Protein AF-A0AA39GU14-F1 (afdb_monomer)

Solvent-accessible surface area (backbone atoms only — not comparable to full-atom values): 35578 Å² total; per-residue (Å²): 138,81,86,80,88,80,90,71,90,69,95,82,84,72,91,85,65,54,50,38,66,61,47,59,93,82,73,78,74,94,67,57,73,68,60,54,54,50,45,48,49,56,18,28,50,47,28,39,55,18,28,58,40,36,53,48,22,51,56,9,48,25,29,24,42,28,7,37,35,54,71,92,38,25,69,60,47,37,51,48,41,53,45,24,52,55,45,20,42,50,40,24,41,45,40,21,51,6,25,23,67,16,64,78,51,82,44,41,64,46,24,33,44,59,50,56,64,72,76,62,80,91,41,68,64,61,27,51,39,45,53,24,51,48,51,34,52,42,47,47,43,24,49,21,35,41,46,27,50,41,23,40,58,94,74,65,59,69,73,65,46,58,56,46,29,46,52,37,25,51,64,26,17,32,52,34,6,16,45,34,21,90,51,6,47,40,30,71,74,46,56,72,44,42,46,30,14,53,42,24,32,26,44,15,13,51,53,13,49,53,47,24,66,72,69,46,55,60,89,64,59,74,63,101,77,39,75,90,64,54,55,32,62,66,38,24,52,53,8,47,52,37,35,56,58,15,45,41,27,46,37,20,32,43,52,63,26,44,56,98,67,28,39,60,31,21,56,35,8,39,49,14,46,52,31,5,28,52,24,0,32,53,36,15,47,53,51,25,35,71,77,69,74,40,85,50,67,62,48,36,50,45,7,22,50,1,1,43,32,12,40,25,17,35,20,61,70,43,48,53,71,56,19,21,52,46,2,22,52,16,5,49,47,16,62,56,43,51,65,55,31,60,75,68,60,55,52,58,61,67,43,38,50,30,21,20,34,44,1,11,53,49,8,54,51,43,32,79,74,65,65,64,76,47,97,88,32,54,44,45,70,49,42,79,76,64,54,97,73,62,91,55,75,51,76,67,45,59,70,68,33,60,52,39,73,80,66,72,40,82,64,102,78,69,75,82,73,75,86,80,70,80,78,46,72,66,57,55,50,50,52,53,49,49,53,53,50,50,54,50,53,54,49,55,49,51,53,51,53,52,52,53,54,54,57,60,64,61,71,77,74,78,85,86,83,88,85,85,86,81,88,82,90,84,89,86,90,85,89,88,89,82,90,83,85,86,85,84,90,85,80,89,87,84,88,80,87,78,79,83,80,72,84,81,71,84,80,74,94,80,83,71,64,62,73,56,48,66,67,43,54,62,58,71,68,53,74,64,80,86,70,83,77,38,52,48,27,9,35,26,41,34,36,30,36,22,36,84,91,36,57,31,55,69,35,42,37,36,36,26,33,52,56,95,78,87,63,75,66,45,79,41,32,73,50,56,19,38,90,73,5,36,43,76,45,60,27,52,51,70,35,78,65,82,76,42,41,29,40,37,42,41,42,56,58,97,55,90,58,81,86,42,30,41,32,38,68,48,76,54,63,67,90,34,55,22,77,33,78,59,47,83,40,68,43,73,72,46,80,44,58,52,68,61,88,65,81,81,58,45,75,47,72,82,126

pLDDT: mean 75.9, std 23.94, range [22.81, 98.56]

InterPro domains:
  IPR001534 Transthyretin-like [PF01060] (542-621)
  IPR024041 Ammonium transporter AmtB-like domain [PF00909] (45-376)
  IPR029020 Ammonium/urea transporter [G3DSA:1.10.3430.10] (28-417)
  IPR038479 Transthyretin-like superfamily [G3DSA:2.60.40.3330] (535-648)

Foldseek 3Di:
DDDDDDPDPDPPDDAPDFLFQQPQVPLDDDDDPVVVLVQLVQLLVLLQVLLVLLLLLLLLLLLQLLQLDAVVQSVVLNVLSVLLCVLLLVLCQQPLVQQQRADPPQAAFTGHDCGNPDDDPPDPSRNSLSVSVSSNVSSLLSLLLSLLSQLCGPQDDPVVSSVVSSVSSVLLSRVSNQRRGPRHVVVVLLQFALQPLPSRQQSSLVSSLVNLVVSAADPQCDDPPNDRDGNHLPSSVVSLVSNLSSLLSRQLSSLSGPPPPSVVLSVQLNLLLVLLLVLQQVLLQVVCCVPPVDNDSLSNSQSSLLSNSLQRRVSSADHSVSSSVSSNVSSLLLVLCVVVCLLVSRDRSNSSNSRRNSSSVNSSVCCVVPPDDDVSGPSVVNNQVRDPVPPDDDPVCVLVDVCCVVPVDDDPPPPPPPPPPDPDPVNVCVVVVVVVVVVVVVVVVVVVVVVVVVVVVVVVDDDDDDDDYDDDDDDDDDDDDDDDDDDDDDDDDDDDDDDDDDDPDDDDPDPDPPVVCVVCVVVVVSPDDDPLPFFKKKFKEKEAEAFPNQGDWFKKKWKWFDPPPRDDTHTFFIDTAHNRRIDMTMGIDGHNDQTWIKMKTWAQRVHPDPPKTKIDMDIDDSVQMGTDGDTPHYHYPYYHYPNDDDPPIDIDNPD

Mean predicted aligned error: 19.53 Å

Organism: NCBI:txid289476

Nearest PDB structures (foldseek):
  6eu6-assembly1_A  TM=8.545E-01  e=5.782E-20  Candidatus Kuenenia stuttgartensis
  8qj4-assembly1_A  TM=8.459E-01  e=1.144E-18  Shewanella denitrificans OS217
  5ah3-assembly1_A  TM=9.123E-01  e=7.118E-15  Candida albicans
  5aex-assembly2_D  TM=8.693E-01  e=1.205E-14  Saccharomyces cerevisiae
  5aex-assembly3_I  TM=8.006E-01  e=4.795E-15  Saccharomyces cerevisiae

Sequence (655 aa):
MSMPSATGDSPHMRDMRPPVGLHLDKLDPVYSDEDGAKYFQDDGVWIMTSSFTIFTMTSGFGLLESGRVASKDEVNIMIKNVIDMIFGGLSYWCFGFGFTFGDVWPNPIIGVGKFFFNPDERDTNREGWSYASFLFQMSFATTTSTIVSASMAERIRLRPYIVITFLMTIAHSVPAHWVWSKHGLLNRLGVIDAAGCSVVHLVGGVAGLTATIYLRPRAGRFGERGQQQMSNPTNAVLGTFMLWWGWLAFNTGSTYGVTYGRWRHASRSAVGTIMSSVGGGITALFFSIITTKKCQVDYMIDGLLASLVSTTAICLTVTPWQSIVIGAIGSGLALSVYGLLEKLEIDDPVGVVPVHVIGSTWGMLCVGIFAREDPYIDQYKKILNRLPWGLRLSKYEEQLGADLIEHGLAGHNIARYKIEKKLTTKSVRGVVTAIARWKRTVKKSRERNAMMAANGAAAQNGTIPNGEAVGGIGSDKSNISSTTSLPRCNGVSSSASTIELKELGEVPDGMHLSAVVFALLPLLALGLPSLKIGKLQSAAVKGVLMCNNKPAVNVKVKLYDDDRGIDLDDLMDEGLTDNEGRFQLQGHETEITTIDPKLNVYHDCNDEKTPCLKKFSIILPDSYVSLGEKPEKVFDAGTLNLDGRFSGESRDCLN

Secondary structure (DSSP, 8-state):
----------S-S-SS--SS----TT------HHHHHHHHHHHHHHHHHHHHHHHHHHHHHHHHHHHHS-GGGHHHHHHHHHHIIIIIHHHIIIIIHHHHH-BSS--SS--BS--S----TT-HHHHHHHHHHHHHHHHHHHHHHHHHHHHTTTTS-HHHHHHHHHHHHHHHHHHHHHHHSTT-HHHHHT---SS-IIIIIIHHHHHHHHHHHHH-PPTTSSSTT-----S-HHHHHHHHHHHHHHHHHHHHHTT--STTTHHHHHHHHHHHHHHHHHHHHHHHHHHHHHHHSS--HHHHHHHHHHHHHHHHTTTTT--HHHHHHHHHHHHHHHHHTHHHHHHTT---SS-HIIIIIIHHHHHHHHHHHH----TT-TTHHHHTTT-TT-SS--HHHHHH-HHHHHS----TT-----------HHHHHHHHHHHHHHHHHHHHHHHHHHHHHHHHHHTT------------------------------------------------S--SSHHHHHHHHHHHHSSS-----SEEEEEEEEEEEEETTEE-TT-EEEEEE--SSSS--EEEEEEE--TTSEEEEEEEEEESS---EEEEEEE-TT---TTPEEEEEEEPPGGG-EESSS-SS-EEEEEEETTS--TT-EEES--

Structure (mmCIF, N/CA/C/O backbone):
data_AF-A0AA39GU14-F1
#
_entry.id   AF-A0AA39GU14-F1
#
loop_
_atom_site.group_PDB
_atom_site.id
_atom_site.type_symbol
_atom_site.label_atom_id
_atom_site.label_alt_id
_atom_site.label_comp_id
_atom_site.label_asym_id
_atom_site.label_entity_id
_atom_site.label_seq_id
_atom_site.pdbx_PDB_ins_code
_atom_site.Cartn_x
_atom_site.Cartn_y
_atom_site.Cartn_z
_atom_site.occupancy
_atom_site.B_iso_or_equiv
_atom_site.auth_seq_id
_atom_site.auth_comp_id
_atom_site.auth_asym_id
_atom_site.auth_atom_id
_atom_site.pdbx_PDB_model_num
ATOM 1 N N . MET A 1 1 ? 39.073 1.485 -55.994 1.00 32.03 1 MET A N 1
ATOM 2 C CA . MET A 1 1 ? 38.374 0.192 -55.832 1.00 32.03 1 MET A CA 1
ATOM 3 C C . MET A 1 1 ? 38.282 -0.077 -54.335 1.00 32.03 1 MET A C 1
ATOM 5 O O . MET A 1 1 ? 39.313 -0.317 -53.734 1.00 32.03 1 MET A O 1
ATOM 9 N N . SER A 1 2 ? 37.221 0.341 -53.639 1.00 23.89 2 SER A N 1
ATOM 10 C CA . SER A 1 2 ? 35.840 -0.196 -53.616 1.00 23.89 2 SER A CA 1
ATOM 11 C C . SER A 1 2 ? 35.668 -1.338 -52.595 1.00 23.89 2 SER A C 1
ATOM 13 O O . SER A 1 2 ? 35.992 -2.473 -52.922 1.00 23.89 2 SER A O 1
ATOM 15 N N . MET A 1 3 ? 35.211 -0.950 -51.387 1.00 26.61 3 MET A N 1
ATOM 16 C CA . MET A 1 3 ? 34.194 -1.523 -50.458 1.00 26.61 3 MET A CA 1
ATOM 17 C C . MET A 1 3 ? 33.719 -2.991 -50.615 1.00 26.61 3 MET A C 1
ATOM 19 O O . MET A 1 3 ? 33.752 -3.492 -51.735 1.00 26.61 3 MET A O 1
ATOM 23 N N . PRO A 1 4 ? 33.154 -3.658 -49.566 1.00 32.25 4 PRO A N 1
ATOM 24 C CA . PRO A 1 4 ? 32.225 -3.083 -48.556 1.00 32.25 4 PRO A CA 1
ATOM 25 C C . PRO A 1 4 ? 32.444 -3.526 -47.089 1.00 32.25 4 PRO A C 1
ATOM 27 O O . PRO A 1 4 ? 32.977 -4.591 -46.808 1.00 32.25 4 PRO A O 1
ATOM 30 N N . SER A 1 5 ? 32.220 -2.652 -46.100 1.00 33.06 5 SER A N 1
ATOM 31 C CA . SER A 1 5 ? 30.967 -2.437 -45.337 1.00 33.06 5 SER A CA 1
ATOM 32 C C . SER A 1 5 ? 30.204 -3.711 -44.936 1.00 33.06 5 SER A C 1
ATOM 34 O O . SER A 1 5 ? 29.436 -4.258 -45.725 1.00 33.06 5 SER A O 1
ATOM 36 N N . ALA A 1 6 ? 30.331 -4.111 -43.670 1.00 25.09 6 ALA A N 1
ATOM 37 C CA . ALA A 1 6 ? 29.411 -5.032 -43.013 1.00 25.09 6 ALA A CA 1
ATOM 38 C C . ALA A 1 6 ? 28.760 -4.304 -41.834 1.00 25.09 6 ALA A C 1
ATOM 40 O O . ALA A 1 6 ? 29.218 -4.351 -40.697 1.00 25.09 6 ALA A O 1
ATOM 41 N N . THR A 1 7 ? 27.690 -3.587 -42.160 1.00 28.45 7 THR A N 1
ATOM 42 C CA . THR A 1 7 ? 26.586 -3.279 -41.255 1.00 28.45 7 THR A CA 1
ATOM 43 C C . THR A 1 7 ? 26.045 -4.599 -40.711 1.00 28.45 7 THR A C 1
ATOM 45 O O . THR A 1 7 ? 25.425 -5.370 -41.446 1.00 28.45 7 THR A O 1
ATOM 48 N N . GLY A 1 8 ? 26.329 -4.883 -39.447 1.00 23.31 8 GLY A N 1
ATOM 49 C CA . GLY A 1 8 ? 25.776 -6.010 -38.712 1.00 23.31 8 GLY A CA 1
ATOM 50 C C . GLY A 1 8 ? 25.077 -5.484 -37.473 1.00 23.31 8 GLY A C 1
ATOM 51 O O . GLY A 1 8 ? 25.631 -5.566 -36.382 1.00 23.31 8 GLY A O 1
ATOM 52 N N . ASP A 1 9 ? 23.884 -4.919 -37.654 1.00 28.78 9 ASP A N 1
ATOM 53 C CA . ASP A 1 9 ? 22.944 -4.672 -36.562 1.00 28.78 9 ASP A CA 1
ATOM 54 C C . ASP A 1 9 ? 22.691 -5.995 -35.829 1.00 28.78 9 ASP A C 1
ATOM 56 O O . ASP A 1 9 ? 21.993 -6.883 -36.326 1.00 28.78 9 ASP A O 1
ATOM 60 N N . SER A 1 10 ? 23.296 -6.154 -34.651 1.00 22.91 10 SER A N 1
ATOM 61 C CA . SER A 1 10 ? 23.008 -7.277 -33.760 1.00 22.91 10 SER A CA 1
ATOM 62 C C . SER A 1 10 ? 21.780 -6.941 -32.894 1.00 22.91 10 SER A C 1
ATOM 64 O O . SER A 1 10 ? 21.714 -5.855 -32.313 1.00 22.91 10 SER A O 1
ATOM 66 N N . PRO A 1 11 ? 20.786 -7.837 -32.761 1.00 25.69 11 PRO A N 1
ATOM 67 C CA . PRO A 1 11 ? 19.506 -7.534 -32.115 1.00 25.69 11 PRO A CA 1
ATOM 68 C C . PRO A 1 11 ? 19.536 -7.614 -30.570 1.00 25.69 11 PRO A C 1
ATOM 70 O O . PRO A 1 11 ? 18.514 -7.899 -29.952 1.00 25.69 11 PRO A O 1
ATOM 73 N N . HIS A 1 12 ? 20.671 -7.343 -29.914 1.00 29.45 12 HIS A N 1
ATOM 74 C CA . HIS A 1 12 ? 20.874 -7.585 -28.470 1.00 29.45 12 HIS A CA 1
ATOM 75 C C . HIS A 1 12 ? 20.924 -6.315 -27.587 1.00 29.45 12 HIS A C 1
ATOM 77 O O . HIS A 1 12 ? 21.513 -6.317 -26.506 1.00 29.45 12 HIS A O 1
ATOM 83 N N . MET A 1 13 ? 20.312 -5.209 -28.024 1.00 28.00 13 MET A N 1
ATOM 84 C CA . MET A 1 13 ? 20.384 -3.895 -27.350 1.00 28.00 13 MET A CA 1
ATOM 85 C C . MET A 1 13 ? 19.152 -3.492 -26.499 1.00 28.00 13 MET A C 1
ATOM 87 O O . MET A 1 13 ? 19.023 -2.319 -26.170 1.00 28.00 13 MET A O 1
ATOM 91 N N . ARG A 1 14 ? 18.199 -4.379 -26.148 1.00 33.75 14 ARG A N 1
ATOM 92 C CA . ARG A 1 14 ? 16.841 -3.917 -25.740 1.00 33.75 14 ARG A CA 1
ATOM 93 C C . ARG A 1 14 ? 16.183 -4.494 -24.473 1.00 33.75 14 ARG A C 1
ATOM 95 O O . ARG A 1 14 ? 14.999 -4.205 -24.280 1.00 33.75 14 ARG A O 1
ATOM 102 N N . ASP A 1 15 ? 16.872 -5.245 -23.612 1.00 34.47 15 ASP A N 1
ATOM 103 C CA . ASP A 1 15 ? 16.170 -6.117 -22.641 1.00 34.47 15 ASP A CA 1
ATOM 104 C C . ASP A 1 15 ? 16.271 -5.776 -21.138 1.00 34.47 15 ASP A C 1
ATOM 106 O O . ASP A 1 15 ? 15.958 -6.615 -20.303 1.00 34.47 15 ASP A O 1
ATOM 110 N N . MET A 1 16 ? 16.550 -4.522 -20.763 1.00 36.53 16 MET A N 1
ATOM 111 C CA . MET A 1 16 ? 16.185 -3.997 -19.427 1.00 36.53 16 MET A CA 1
ATOM 112 C C . MET A 1 16 ? 15.585 -2.592 -19.533 1.00 36.53 16 MET A C 1
ATOM 114 O O . MET A 1 16 ? 16.129 -1.610 -19.034 1.00 36.53 16 MET A O 1
ATOM 118 N N . ARG A 1 17 ? 14.467 -2.506 -20.263 1.00 40.31 17 ARG A N 1
ATOM 119 C CA . ARG A 1 17 ? 13.625 -1.305 -20.342 1.00 40.31 17 ARG A CA 1
ATOM 120 C C . ARG A 1 17 ? 12.732 -1.187 -19.094 1.00 40.31 17 ARG A C 1
ATOM 122 O O . ARG A 1 17 ? 12.507 -2.209 -18.449 1.00 40.31 17 ARG A O 1
ATOM 129 N N . PRO A 1 18 ? 12.257 0.028 -18.750 1.00 35.94 18 PRO A N 1
ATOM 130 C CA . PRO A 1 18 ? 11.400 0.291 -17.593 1.00 35.94 18 PRO A CA 1
ATOM 131 C C . PRO A 1 18 ? 10.324 -0.787 -17.343 1.00 35.94 18 PRO A C 1
ATOM 133 O O . PRO A 1 18 ? 9.743 -1.283 -18.308 1.00 35.94 18 PRO A O 1
ATOM 136 N N . PRO A 1 19 ? 9.964 -1.077 -16.077 1.00 34.53 19 PRO A N 1
ATOM 137 C CA . PRO A 1 19 ? 8.808 -1.892 -15.696 1.00 34.53 19 PRO A CA 1
ATOM 138 C C . PRO A 1 19 ? 7.476 -1.265 -16.130 1.00 34.53 19 PRO A C 1
ATOM 140 O O . PRO A 1 19 ? 6.427 -1.896 -16.066 1.00 34.53 19 PRO A O 1
ATOM 143 N N . VAL A 1 20 ? 7.504 -0.046 -16.656 1.00 36.66 20 VAL A N 1
ATOM 144 C CA . VAL A 1 20 ? 6.405 0.544 -17.404 1.00 36.66 20 VAL A CA 1
ATOM 145 C C . VAL A 1 20 ? 6.716 0.333 -18.881 1.00 36.66 20 VAL A C 1
ATOM 147 O O . VAL A 1 20 ? 7.744 0.796 -19.369 1.00 36.66 20 VAL A O 1
ATOM 150 N N . GLY A 1 21 ? 5.828 -0.342 -19.611 1.00 38.44 21 GLY A N 1
ATOM 151 C CA . GLY A 1 21 ? 5.840 -0.517 -21.070 1.00 38.44 21 GLY A CA 1
ATOM 152 C C . GLY A 1 21 ? 5.793 0.778 -21.904 1.00 38.44 21 GLY A C 1
ATOM 153 O O . GLY A 1 21 ? 5.238 0.771 -23.004 1.00 38.44 21 GLY A O 1
ATOM 154 N N . LEU A 1 22 ? 6.397 1.867 -21.419 1.00 33.84 22 LEU A N 1
ATOM 155 C CA . LEU A 1 22 ? 6.982 2.983 -22.156 1.00 33.84 22 LEU A CA 1
ATOM 156 C C . LEU A 1 22 ? 7.926 2.434 -23.242 1.00 33.84 22 LEU A C 1
ATOM 158 O O . LEU A 1 22 ? 9.150 2.449 -23.129 1.00 33.84 22 LEU A O 1
ATOM 162 N N . HIS A 1 23 ? 7.362 1.909 -24.327 1.00 35.53 23 HIS A N 1
ATOM 163 C CA . HIS A 1 23 ? 8.086 1.899 -25.586 1.00 35.53 23 HIS A CA 1
ATOM 164 C C . HIS A 1 23 ? 8.279 3.376 -25.967 1.00 35.53 23 HIS A C 1
ATOM 166 O O . HIS A 1 23 ? 7.346 4.175 -26.001 1.00 35.53 23 HIS A O 1
ATOM 172 N N . LEU A 1 24 ? 9.535 3.773 -26.097 1.00 37.53 24 LEU A N 1
ATOM 173 C CA . LEU A 1 24 ? 9.940 5.076 -26.607 1.00 37.53 24 LEU A CA 1
ATOM 174 C C . LEU A 1 24 ? 10.679 4.833 -27.916 1.00 37.53 24 LEU A C 1
ATOM 176 O O . LEU A 1 24 ? 11.744 5.387 -28.144 1.00 37.53 24 LEU A O 1
ATOM 180 N N . ASP A 1 25 ? 10.116 3.993 -28.792 1.00 35.81 25 ASP A N 1
ATOM 181 C CA . ASP A 1 25 ? 10.756 3.588 -30.053 1.00 35.81 25 ASP A CA 1
ATOM 182 C C . ASP A 1 25 ? 10.862 4.765 -31.061 1.00 35.81 25 ASP A C 1
ATOM 184 O O . ASP A 1 25 ? 11.182 4.567 -32.231 1.00 35.81 25 ASP A O 1
ATOM 188 N N . LYS A 1 26 ? 10.547 6.001 -30.638 1.00 30.64 26 LYS A N 1
ATOM 189 C CA . LYS A 1 26 ? 10.526 7.220 -31.462 1.00 30.64 26 LYS A CA 1
ATOM 190 C C . LYS A 1 26 ? 11.405 8.365 -30.956 1.00 30.64 26 LYS A C 1
ATOM 192 O O . LYS A 1 26 ? 11.358 9.443 -31.542 1.00 30.64 26 LYS A O 1
ATOM 197 N N . LEU A 1 27 ? 12.195 8.156 -29.908 1.00 36.25 27 LEU A N 1
ATOM 198 C CA . LEU A 1 27 ? 13.169 9.140 -29.429 1.00 36.25 27 LEU A CA 1
ATOM 199 C C . LEU A 1 27 ? 14.578 8.551 -29.479 1.00 36.25 27 LEU A C 1
ATOM 201 O O . LEU A 1 27 ? 15.307 8.641 -28.500 1.00 36.25 27 LEU A O 1
ATOM 205 N N . ASP A 1 28 ? 14.953 7.998 -30.634 1.00 30.94 28 ASP A N 1
ATOM 206 C CA . ASP A 1 28 ? 16.351 7.730 -30.976 1.00 30.94 28 ASP A CA 1
ATOM 207 C C . ASP A 1 28 ? 16.884 8.902 -31.823 1.00 30.94 28 ASP A C 1
ATOM 209 O O . ASP A 1 28 ? 16.894 8.834 -33.057 1.00 30.94 28 ASP A O 1
ATOM 213 N N . PRO A 1 29 ? 17.287 10.033 -31.223 1.00 35.47 29 PRO A N 1
ATOM 214 C CA . PRO A 1 29 ? 18.252 10.890 -31.875 1.00 35.47 29 PRO A CA 1
ATOM 215 C C . PRO A 1 29 ? 19.590 10.146 -31.910 1.00 35.47 29 PRO A C 1
ATOM 217 O O . PRO A 1 29 ? 20.081 9.645 -30.901 1.00 35.47 29 PRO A O 1
ATOM 220 N N . VAL A 1 30 ? 20.155 10.055 -33.110 1.00 36.72 30 VAL A N 1
ATOM 221 C CA . VAL A 1 30 ? 21.522 9.594 -33.350 1.00 36.72 30 VAL A CA 1
ATOM 222 C C . VAL A 1 30 ? 22.456 10.522 -32.571 1.00 36.72 30 VAL A C 1
ATOM 224 O O . VAL A 1 30 ? 22.692 11.648 -33.007 1.00 36.72 30 VAL A O 1
ATOM 227 N N . TYR A 1 31 ? 22.945 10.082 -31.415 1.00 39.69 31 TYR A N 1
ATOM 228 C CA . TYR A 1 31 ? 23.936 10.812 -30.628 1.00 39.69 31 TYR A CA 1
ATOM 229 C C . TYR A 1 31 ? 25.201 9.978 -30.446 1.00 39.69 31 TYR A C 1
ATOM 231 O O . TYR A 1 31 ? 25.160 8.749 -30.424 1.00 39.69 31 TYR A O 1
ATOM 239 N N . SER A 1 32 ? 26.322 10.690 -30.371 1.00 43.47 32 SER A N 1
ATOM 240 C CA . SER A 1 32 ? 27.678 10.196 -30.140 1.00 43.47 32 SER A CA 1
ATOM 241 C C . SER A 1 32 ? 27.764 9.273 -28.923 1.00 43.47 32 SER A C 1
ATOM 243 O O . SER A 1 32 ? 27.073 9.494 -27.929 1.00 43.47 32 SER A O 1
ATOM 245 N N . ASP A 1 33 ? 28.669 8.290 -28.966 1.00 55.75 33 ASP A N 1
ATOM 246 C CA . ASP A 1 33 ? 28.885 7.314 -27.883 1.00 55.75 33 ASP A CA 1
ATOM 247 C C . ASP A 1 33 ? 29.106 7.967 -26.495 1.00 55.75 33 ASP A C 1
ATOM 249 O O . ASP A 1 33 ? 28.708 7.401 -25.475 1.00 55.75 33 ASP A O 1
ATOM 253 N N . GLU A 1 34 ? 29.668 9.183 -26.439 1.00 55.50 34 GLU A N 1
ATOM 254 C CA . GLU A 1 34 ? 29.861 9.948 -25.193 1.00 55.50 34 GLU A CA 1
ATOM 255 C C . GLU A 1 34 ? 28.549 10.458 -24.566 1.00 55.50 34 GLU A C 1
ATOM 257 O O . GLU A 1 34 ? 28.371 10.367 -23.348 1.00 55.50 34 GLU A O 1
ATOM 262 N N . ASP A 1 35 ? 27.598 10.945 -25.372 1.00 61.28 35 ASP A N 1
ATOM 263 C CA . ASP A 1 35 ? 26.293 11.409 -24.875 1.00 61.28 35 ASP A CA 1
ATOM 264 C C . ASP A 1 35 ? 25.452 10.228 -24.374 1.00 61.28 35 ASP A C 1
ATOM 266 O O . ASP A 1 35 ? 24.780 10.321 -23.344 1.00 61.28 35 ASP A O 1
ATOM 270 N N . GLY A 1 36 ? 25.548 9.084 -25.061 1.00 64.69 36 GLY A N 1
ATOM 271 C CA . GLY A 1 36 ? 24.911 7.836 -24.645 1.00 64.69 36 GLY A CA 1
ATOM 272 C C . GLY A 1 36 ? 25.399 7.361 -23.274 1.00 64.69 36 GLY A C 1
ATOM 273 O O . GLY A 1 36 ? 24.580 7.046 -22.409 1.00 64.69 36 GLY A O 1
ATOM 274 N N . ALA A 1 37 ? 26.716 7.363 -23.045 1.00 65.50 37 ALA A N 1
ATOM 275 C CA . ALA A 1 37 ? 27.303 6.977 -21.760 1.00 65.50 37 ALA A CA 1
ATOM 276 C C . ALA A 1 37 ? 26.844 7.891 -20.613 1.00 65.50 37 ALA A C 1
ATOM 278 O O . ALA A 1 37 ? 26.462 7.408 -19.545 1.00 65.50 37 ALA A O 1
ATOM 279 N N . LYS A 1 38 ? 26.806 9.207 -20.850 1.00 74.75 38 LYS A N 1
ATOM 280 C CA . LYS A 1 38 ? 26.311 10.179 -19.871 1.00 74.75 38 LYS A CA 1
ATOM 281 C C . LYS A 1 38 ? 24.849 9.925 -19.494 1.00 74.75 38 LYS A C 1
ATOM 283 O O . LYS A 1 38 ? 24.506 9.985 -18.317 1.00 74.75 38 LYS A O 1
ATOM 288 N N . TYR A 1 39 ? 23.994 9.577 -20.456 1.00 76.50 39 TYR A N 1
ATOM 289 C CA . TYR A 1 39 ? 22.588 9.290 -20.169 1.00 76.50 39 TYR A CA 1
ATOM 290 C C . TYR A 1 39 ? 22.388 8.060 -19.274 1.00 76.50 39 TYR A C 1
ATOM 292 O O . TYR A 1 39 ? 21.587 8.116 -18.341 1.00 76.50 39 TYR A O 1
ATOM 300 N N . PHE A 1 40 ? 23.147 6.981 -19.493 1.00 74.81 40 PHE A N 1
ATOM 301 C CA . PHE A 1 40 ? 23.121 5.817 -18.597 1.00 74.81 40 PHE A CA 1
ATOM 302 C C . PHE A 1 40 ? 23.518 6.182 -17.163 1.00 74.81 40 PHE A C 1
ATOM 304 O O . PHE A 1 40 ? 22.910 5.689 -16.213 1.00 74.81 40 PHE A O 1
ATOM 311 N N . GLN A 1 41 ? 24.512 7.057 -17.004 1.00 85.38 41 GLN A N 1
ATOM 312 C CA . GLN A 1 41 ? 24.971 7.513 -15.693 1.00 85.38 41 GLN A CA 1
ATOM 313 C C . GLN A 1 41 ? 23.931 8.401 -15.004 1.00 85.38 41 GLN A C 1
ATOM 315 O O . GLN A 1 41 ? 23.620 8.158 -13.842 1.00 85.38 41 GLN A O 1
ATOM 320 N N . ASP A 1 42 ? 23.341 9.368 -15.713 1.00 87.69 42 ASP A N 1
ATOM 321 C CA . ASP A 1 42 ? 22.301 10.254 -15.169 1.00 87.69 42 ASP A CA 1
ATOM 322 C C . ASP A 1 42 ? 21.070 9.456 -14.697 1.00 87.69 42 ASP A C 1
ATOM 324 O O . ASP A 1 42 ? 20.545 9.677 -13.600 1.00 87.69 42 ASP A O 1
ATOM 328 N N . ASP A 1 43 ? 20.628 8.477 -15.494 1.00 85.56 43 ASP A N 1
ATOM 329 C CA . ASP A 1 43 ? 19.529 7.588 -15.112 1.00 85.56 43 ASP A CA 1
ATOM 330 C C . ASP A 1 43 ? 19.917 6.643 -13.971 1.00 85.56 43 ASP A C 1
ATOM 332 O O . ASP A 1 43 ? 19.115 6.402 -13.068 1.00 85.56 43 ASP A O 1
ATOM 336 N N . GLY A 1 44 ? 21.149 6.128 -13.983 1.00 88.31 44 GLY A N 1
ATOM 337 C CA . GLY A 1 44 ? 21.689 5.297 -12.912 1.00 88.31 44 GLY A CA 1
ATOM 338 C C . GLY A 1 44 ? 21.722 6.038 -11.576 1.00 88.31 44 GLY A C 1
ATOM 339 O O . GLY A 1 44 ? 21.250 5.506 -10.573 1.00 88.31 44 GLY A O 1
ATOM 340 N N . VAL A 1 45 ? 22.197 7.288 -11.559 1.00 93.31 45 VAL A N 1
ATOM 341 C CA . VAL A 1 45 ? 22.193 8.156 -10.369 1.00 93.31 45 VAL A CA 1
ATOM 342 C C . VAL A 1 45 ? 20.769 8.366 -9.867 1.00 93.31 45 VAL A C 1
ATOM 344 O O . VAL A 1 45 ? 20.508 8.150 -8.685 1.00 93.31 45 VAL A O 1
ATOM 347 N N . TRP A 1 46 ? 19.830 8.705 -10.756 1.00 93.31 46 TRP A N 1
ATOM 348 C CA . TRP A 1 46 ? 18.422 8.876 -10.392 1.00 93.31 46 TRP A CA 1
ATOM 349 C C . TRP A 1 46 ? 17.836 7.630 -9.715 1.00 93.31 46 TRP A C 1
ATOM 351 O O . TRP 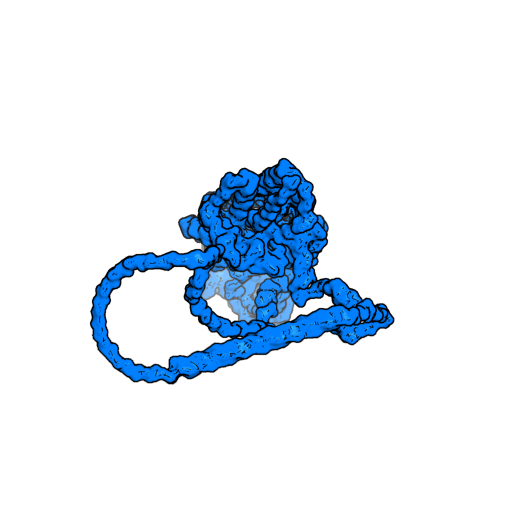A 1 46 ? 17.186 7.728 -8.669 1.00 93.31 46 TRP A O 1
ATOM 361 N N . ILE A 1 47 ? 18.095 6.451 -10.283 1.00 91.69 47 ILE A N 1
ATOM 362 C CA . ILE A 1 47 ? 17.565 5.185 -9.773 1.00 91.69 47 ILE A CA 1
ATOM 363 C C . ILE A 1 47 ? 18.240 4.763 -8.472 1.00 91.69 47 ILE A C 1
ATOM 365 O O . ILE A 1 47 ? 17.547 4.328 -7.551 1.00 91.69 47 ILE A O 1
ATOM 369 N N . MET A 1 48 ? 19.551 4.953 -8.329 1.00 95.31 48 MET A N 1
ATOM 370 C CA . MET A 1 48 ? 20.254 4.685 -7.071 1.00 95.31 48 MET A CA 1
ATOM 371 C C . MET A 1 48 ? 19.780 5.610 -5.948 1.00 95.31 48 MET A C 1
ATOM 373 O O . MET A 1 48 ? 19.433 5.127 -4.872 1.00 95.31 48 MET A O 1
ATOM 377 N N . THR A 1 49 ? 19.686 6.921 -6.194 1.00 96.31 49 THR A N 1
ATOM 378 C CA . THR A 1 49 ? 19.173 7.876 -5.199 1.00 96.31 49 THR A CA 1
ATOM 379 C C . THR A 1 49 ? 17.731 7.554 -4.811 1.00 96.31 49 THR A C 1
ATOM 381 O O . THR A 1 49 ? 17.390 7.587 -3.624 1.00 96.31 49 THR A O 1
ATOM 384 N N . SER A 1 50 ? 16.900 7.174 -5.787 1.00 96.00 50 SER A N 1
ATOM 385 C CA . SER A 1 50 ? 15.529 6.737 -5.515 1.00 96.00 50 SER A CA 1
ATOM 386 C C . SER A 1 50 ? 15.521 5.479 -4.645 1.00 96.00 50 SER A C 1
ATOM 388 O O . SER A 1 50 ? 14.832 5.443 -3.631 1.00 96.00 50 SER A O 1
ATOM 390 N N . SER A 1 51 ? 16.358 4.490 -4.970 1.00 95.88 51 SER A N 1
ATOM 391 C CA . SER A 1 51 ? 16.489 3.243 -4.207 1.00 95.88 51 SER A CA 1
ATOM 392 C C . SER A 1 51 ? 16.902 3.498 -2.761 1.00 95.88 51 SER A C 1
ATOM 394 O O . SER A 1 51 ? 16.249 3.005 -1.849 1.00 95.88 51 SER A O 1
ATOM 396 N N . PHE A 1 52 ? 17.942 4.307 -2.523 1.00 95.62 52 PHE A N 1
ATOM 397 C CA . PHE A 1 52 ? 18.382 4.652 -1.165 1.00 95.62 52 PHE A CA 1
ATOM 398 C C . PHE A 1 52 ? 17.262 5.299 -0.357 1.00 95.62 52 PHE A C 1
ATOM 400 O O . PHE A 1 52 ? 17.063 4.959 0.807 1.00 95.62 52 PHE A O 1
ATOM 407 N N . THR A 1 53 ? 16.497 6.186 -0.990 1.00 96.56 53 THR A N 1
ATOM 408 C CA . THR A 1 53 ? 15.371 6.856 -0.340 1.00 96.56 53 THR A CA 1
ATOM 409 C C . THR A 1 53 ? 14.254 5.857 -0.011 1.00 96.56 53 THR A C 1
ATOM 411 O O . THR A 1 53 ? 13.749 5.863 1.109 1.00 96.56 53 THR A O 1
ATOM 414 N N . ILE A 1 54 ? 13.926 4.933 -0.922 1.00 95.50 54 ILE A N 1
ATOM 415 C CA . ILE A 1 54 ? 12.938 3.865 -0.677 1.00 95.50 54 ILE A CA 1
ATOM 416 C C . ILE A 1 54 ? 13.412 2.931 0.438 1.00 95.50 54 ILE A C 1
ATOM 418 O O . ILE A 1 54 ? 12.620 2.564 1.296 1.00 95.50 54 ILE A O 1
ATOM 422 N N . PHE A 1 55 ? 14.703 2.605 0.528 1.00 93.75 55 PHE A N 1
ATOM 423 C CA . PHE A 1 55 ? 15.205 1.799 1.644 1.00 93.75 55 PHE A CA 1
ATOM 424 C C . PHE A 1 55 ? 14.986 2.464 3.007 1.00 93.75 55 PHE A C 1
ATOM 426 O O . PHE A 1 55 ? 14.733 1.750 3.980 1.00 93.75 55 PHE A O 1
ATOM 433 N N . THR A 1 56 ? 14.971 3.802 3.089 1.00 93.94 56 THR A N 1
ATOM 434 C CA . THR A 1 56 ? 14.600 4.495 4.337 1.00 93.94 56 THR A CA 1
ATOM 435 C C . THR A 1 56 ? 13.122 4.316 4.711 1.00 93.94 56 THR A C 1
ATOM 437 O O . THR A 1 56 ? 12.786 4.414 5.892 1.00 93.94 56 THR A O 1
ATOM 440 N N . MET A 1 57 ? 12.246 3.944 3.764 1.00 94.69 57 MET A N 1
ATOM 441 C CA . MET A 1 57 ? 10.864 3.546 4.068 1.00 94.69 57 MET A CA 1
ATOM 442 C C . MET A 1 57 ? 10.811 2.320 4.974 1.00 94.69 57 MET A C 1
ATOM 444 O O . MET A 1 57 ? 9.898 2.235 5.779 1.00 94.69 57 MET A O 1
ATOM 448 N N . THR A 1 58 ? 11.800 1.423 4.934 1.00 91.94 58 THR A N 1
ATOM 449 C CA . THR A 1 58 ? 11.891 0.283 5.870 1.00 91.94 58 THR A CA 1
ATOM 450 C C . THR A 1 58 ? 11.952 0.759 7.324 1.00 91.94 58 THR A C 1
ATOM 452 O O . THR A 1 58 ? 11.304 0.201 8.204 1.00 91.94 58 THR A O 1
ATOM 455 N N . SER A 1 59 ? 12.697 1.836 7.592 1.00 92.50 59 SER A N 1
ATOM 456 C CA . SER A 1 59 ? 12.701 2.476 8.913 1.00 92.50 59 SER A CA 1
ATOM 457 C C . SER A 1 59 ? 11.367 3.164 9.206 1.00 92.50 59 SER A C 1
ATOM 459 O O . SER A 1 59 ? 10.904 3.128 10.343 1.00 92.50 59 SER A O 1
ATOM 461 N N . GLY A 1 60 ? 10.734 3.747 8.184 1.00 96.38 60 GLY A N 1
ATOM 462 C CA . GLY A 1 60 ? 9.389 4.311 8.277 1.00 96.38 60 GLY A CA 1
ATOM 463 C C . GLY A 1 60 ? 8.330 3.283 8.683 1.00 96.38 60 GLY A C 1
ATOM 464 O O . GLY A 1 60 ? 7.576 3.545 9.614 1.00 96.38 60 GLY A O 1
ATOM 465 N N . PHE A 1 61 ? 8.324 2.104 8.057 1.00 95.19 61 PHE A N 1
ATOM 466 C CA . PHE A 1 61 ? 7.471 0.974 8.428 1.00 95.19 61 PHE A CA 1
ATOM 467 C C . PHE A 1 61 ? 7.754 0.515 9.855 1.00 95.19 61 PHE A C 1
ATOM 469 O O . PHE A 1 61 ? 6.833 0.468 10.660 1.00 95.19 61 PHE A O 1
ATOM 476 N N . GLY A 1 62 ? 9.022 0.307 10.225 1.00 94.12 62 GLY A N 1
ATOM 477 C CA . GLY A 1 62 ? 9.374 -0.063 11.598 1.00 94.12 62 GLY A CA 1
ATOM 478 C C . GLY A 1 62 ? 8.843 0.927 12.645 1.00 94.12 62 GLY A C 1
ATOM 479 O O . GLY A 1 62 ? 8.228 0.524 13.634 1.00 94.12 62 GLY A O 1
ATOM 480 N N . LEU A 1 63 ? 9.024 2.233 12.427 1.00 95.69 63 LEU A N 1
ATOM 481 C CA . LEU A 1 63 ? 8.509 3.270 13.330 1.00 95.69 63 LEU A CA 1
ATOM 482 C C . LEU A 1 63 ? 6.976 3.334 13.336 1.00 95.69 63 LEU A C 1
ATOM 484 O O . LEU A 1 63 ? 6.378 3.444 14.406 1.00 95.69 63 LEU A O 1
ATOM 488 N N . LEU A 1 64 ? 6.346 3.223 12.163 1.00 95.94 64 LEU A N 1
ATOM 489 C CA . LEU A 1 64 ? 4.893 3.203 12.036 1.00 95.94 64 LEU A CA 1
ATOM 490 C C . LEU A 1 64 ? 4.298 2.030 12.820 1.00 95.94 64 LEU A C 1
ATOM 492 O O . LEU A 1 64 ? 3.447 2.217 13.685 1.00 95.94 64 LEU A O 1
ATOM 496 N N . GLU A 1 65 ? 4.780 0.827 12.532 1.00 94.06 65 GLU A N 1
ATOM 497 C CA . GLU A 1 65 ? 4.290 -0.417 13.106 1.00 94.06 65 GLU A CA 1
ATOM 498 C C . GLU A 1 65 ? 4.562 -0.475 14.612 1.00 94.06 65 GLU A C 1
ATOM 500 O O . GLU A 1 65 ? 3.648 -0.768 15.380 1.00 94.06 65 GLU A O 1
ATOM 505 N N . SER A 1 66 ? 5.775 -0.122 15.059 1.00 92.88 66 SER A N 1
ATOM 506 C CA . SER A 1 66 ? 6.104 -0.074 16.493 1.00 92.88 66 SER A CA 1
ATOM 507 C C . SER A 1 66 ? 5.245 0.925 17.265 1.00 92.88 66 SER A C 1
ATOM 509 O O . SER A 1 66 ? 4.895 0.652 18.404 1.00 92.88 66 SER A O 1
ATOM 511 N N . GLY A 1 67 ? 4.850 2.048 16.659 1.00 92.38 67 GLY A N 1
ATOM 512 C CA . GLY A 1 67 ? 3.944 3.001 17.301 1.00 92.38 67 GLY A CA 1
ATOM 513 C C . GLY A 1 67 ? 2.492 2.521 17.411 1.00 92.38 67 GLY A C 1
ATOM 514 O O . GLY A 1 67 ? 1.747 3.032 18.250 1.00 92.38 67 GLY A O 1
ATOM 515 N N . ARG A 1 68 ? 2.074 1.568 16.563 1.00 90.06 68 ARG A N 1
ATOM 516 C CA . ARG A 1 68 ? 0.688 1.071 16.469 1.00 90.06 68 ARG A CA 1
ATOM 517 C C . ARG A 1 68 ? 0.441 -0.196 17.287 1.00 90.06 68 ARG A C 1
ATOM 519 O O . ARG A 1 68 ? -0.677 -0.388 17.763 1.00 90.06 68 ARG A O 1
ATOM 526 N N . VAL A 1 69 ? 1.454 -1.043 17.449 1.00 87.94 69 VAL A N 1
ATOM 527 C CA . VAL A 1 69 ? 1.366 -2.279 18.245 1.00 87.94 69 VAL A CA 1
ATOM 528 C C . VAL A 1 69 ? 1.423 -1.999 19.747 1.00 87.94 69 VAL A C 1
ATOM 530 O O . VAL A 1 69 ? 1.751 -0.899 20.180 1.00 87.94 69 VAL A O 1
ATOM 533 N N . ALA A 1 70 ? 1.128 -3.000 20.572 1.00 82.75 70 ALA A N 1
ATOM 534 C CA . ALA A 1 70 ? 1.310 -2.919 22.017 1.00 82.75 70 ALA A CA 1
ATOM 535 C C . ALA A 1 70 ? 2.790 -2.725 22.408 1.00 82.75 70 ALA A C 1
ATOM 537 O O . ALA A 1 70 ? 3.681 -3.353 21.834 1.00 82.75 70 ALA A O 1
ATOM 538 N N . SER A 1 71 ? 3.060 -1.959 23.477 1.00 83.75 71 SER A N 1
ATOM 539 C CA . SER A 1 71 ? 4.432 -1.639 23.926 1.00 83.75 71 SER A CA 1
ATOM 540 C C . SER A 1 71 ? 5.320 -2.862 24.181 1.00 83.75 71 SER A C 1
ATOM 542 O O . SER A 1 71 ? 6.536 -2.809 24.014 1.00 83.75 71 SER A O 1
ATOM 544 N N . LYS A 1 72 ? 4.721 -3.994 24.567 1.00 81.75 72 LYS A N 1
ATOM 545 C CA . LYS A 1 72 ? 5.437 -5.259 24.804 1.00 81.75 72 LYS A CA 1
ATOM 546 C C . LYS A 1 72 ? 6.006 -5.890 23.519 1.00 81.75 72 LYS A C 1
ATOM 548 O O . LYS A 1 72 ? 6.916 -6.709 23.608 1.00 81.75 72 LYS A O 1
ATOM 553 N N . ASP A 1 73 ? 5.480 -5.519 22.351 1.00 84.56 73 ASP A N 1
ATOM 554 C CA . ASP A 1 73 ? 5.798 -6.106 21.045 1.00 84.56 73 ASP A CA 1
ATOM 555 C C . ASP A 1 73 ? 6.586 -5.152 20.120 1.00 84.56 73 ASP A C 1
ATOM 557 O O . ASP A 1 73 ? 6.984 -5.551 19.022 1.00 84.56 73 ASP A O 1
ATOM 561 N N . GLU A 1 74 ? 6.904 -3.931 20.571 1.00 86.12 74 GLU A N 1
ATOM 562 C CA . GLU A 1 74 ? 7.638 -2.910 19.797 1.00 86.12 74 GLU A CA 1
ATOM 563 C C . GLU A 1 74 ? 8.983 -3.413 19.251 1.00 86.12 74 GLU A C 1
ATOM 565 O O . GLU A 1 74 ? 9.298 -3.267 18.069 1.00 86.12 74 GLU A O 1
ATOM 570 N N . VAL A 1 75 ? 9.788 -4.064 20.094 1.00 85.69 75 VAL A N 1
ATOM 571 C CA . VAL A 1 75 ? 11.099 -4.592 19.675 1.00 85.69 75 VAL A CA 1
ATOM 572 C C . VAL A 1 75 ? 10.931 -5.728 18.667 1.00 85.69 75 VAL A C 1
ATOM 574 O O . VAL A 1 75 ? 11.715 -5.855 17.726 1.00 85.69 75 VAL A O 1
ATOM 577 N N . ASN A 1 76 ? 9.901 -6.559 18.844 1.00 84.50 76 ASN A N 1
ATOM 578 C CA . ASN A 1 76 ? 9.656 -7.694 17.965 1.00 84.50 76 ASN A CA 1
ATOM 579 C C . ASN A 1 76 ? 9.346 -7.231 16.539 1.00 84.50 76 ASN A C 1
ATOM 581 O O . ASN A 1 76 ? 9.900 -7.782 15.587 1.00 84.50 76 ASN A O 1
ATOM 585 N N . ILE A 1 77 ? 8.502 -6.207 16.398 1.00 88.50 77 ILE A N 1
ATOM 586 C CA . ILE A 1 77 ? 8.112 -5.689 15.087 1.00 88.50 77 ILE A CA 1
ATOM 587 C C . ILE A 1 77 ? 9.257 -4.930 14.398 1.00 88.50 77 ILE A C 1
ATOM 589 O O . ILE A 1 77 ? 9.493 -5.124 13.204 1.00 88.50 77 ILE A O 1
ATOM 593 N N . MET A 1 78 ? 10.075 -4.192 15.158 1.00 90.00 78 MET A N 1
ATOM 594 C CA . MET A 1 78 ? 11.294 -3.562 14.633 1.00 90.00 78 MET A CA 1
ATOM 595 C C . MET A 1 78 ? 12.285 -4.592 14.075 1.00 90.00 78 MET A C 1
ATOM 597 O O . MET A 1 78 ? 12.827 -4.415 12.985 1.00 90.00 78 MET A O 1
ATOM 601 N N . ILE A 1 79 ? 12.503 -5.704 14.785 1.00 89.06 79 ILE A N 1
ATOM 602 C CA . ILE A 1 79 ? 13.394 -6.775 14.313 1.00 89.06 79 ILE A CA 1
ATOM 603 C C . ILE A 1 79 ? 12.824 -7.494 13.084 1.00 89.06 79 ILE A C 1
ATOM 605 O O . ILE A 1 79 ? 13.598 -7.893 12.214 1.00 89.06 79 ILE A O 1
ATOM 609 N N . LYS A 1 80 ? 11.498 -7.636 12.959 1.00 88.38 80 LYS A N 1
ATOM 610 C CA . LYS A 1 80 ? 10.881 -8.199 11.744 1.00 88.38 80 LYS A CA 1
ATOM 611 C C . LYS A 1 80 ? 11.162 -7.347 10.506 1.00 88.38 80 LYS A C 1
ATOM 613 O O . LYS A 1 80 ? 11.565 -7.904 9.493 1.00 88.38 80 LYS A O 1
ATOM 618 N N . ASN A 1 81 ? 11.080 -6.023 10.623 1.00 91.69 81 ASN A N 1
ATOM 619 C CA . ASN A 1 81 ? 11.451 -5.104 9.541 1.00 91.69 81 ASN A CA 1
ATOM 620 C C . ASN A 1 81 ? 12.924 -5.277 9.112 1.00 91.69 81 ASN A C 1
ATOM 622 O O . ASN A 1 81 ? 13.245 -5.274 7.925 1.00 91.69 81 ASN A O 1
ATOM 626 N N . VAL A 1 82 ? 13.834 -5.501 10.068 1.00 92.00 82 VAL A N 1
ATOM 627 C CA . VAL A 1 82 ? 15.243 -5.823 9.764 1.00 92.00 82 VAL A CA 1
ATOM 628 C C . VAL A 1 82 ? 15.370 -7.181 9.059 1.00 92.00 82 VAL A C 1
ATOM 630 O O . VAL A 1 82 ? 16.134 -7.318 8.104 1.00 92.00 82 VAL A O 1
ATOM 633 N N . ILE A 1 83 ? 14.615 -8.189 9.502 1.00 90.94 83 ILE A N 1
ATOM 634 C CA . ILE A 1 83 ? 14.577 -9.523 8.883 1.00 90.94 83 ILE A CA 1
ATOM 635 C C . ILE A 1 83 ? 14.059 -9.464 7.447 1.00 90.94 83 ILE A C 1
ATOM 637 O O . ILE A 1 83 ? 14.618 -10.153 6.594 1.00 90.94 83 ILE A O 1
ATOM 641 N N . ASP A 1 84 ? 13.062 -8.628 7.159 1.00 92.38 84 ASP A N 1
ATOM 642 C CA . ASP A 1 84 ? 12.558 -8.433 5.798 1.00 92.38 84 ASP A CA 1
ATOM 643 C C . ASP A 1 84 ? 13.635 -7.887 4.871 1.00 92.38 84 ASP A C 1
ATOM 645 O O . ASP A 1 84 ? 13.763 -8.347 3.739 1.00 92.38 84 ASP A O 1
ATOM 649 N N . MET A 1 85 ? 14.479 -6.982 5.367 1.00 92.06 85 MET A N 1
ATOM 650 C CA . MET A 1 85 ? 15.615 -6.489 4.598 1.00 92.06 85 MET A CA 1
ATOM 651 C C . MET A 1 85 ? 16.650 -7.589 4.335 1.00 92.06 85 MET A C 1
ATOM 653 O O . MET A 1 85 ? 17.079 -7.788 3.201 1.00 92.06 85 MET A O 1
ATOM 657 N N . ILE A 1 86 ? 17.030 -8.338 5.373 1.00 93.69 86 ILE A N 1
ATOM 658 C CA . ILE A 1 86 ? 18.079 -9.363 5.280 1.00 93.69 86 ILE A CA 1
ATOM 659 C C . ILE A 1 86 ? 17.620 -10.540 4.414 1.00 93.69 86 ILE A C 1
ATOM 661 O O . ILE A 1 86 ? 18.272 -10.889 3.431 1.00 93.69 86 ILE A O 1
ATOM 665 N N . PHE A 1 87 ? 16.506 -11.174 4.776 1.00 92.88 87 PHE A N 1
ATOM 666 C CA . PHE A 1 87 ? 16.040 -12.397 4.126 1.00 92.88 87 PHE A CA 1
ATOM 667 C C . PHE A 1 87 ? 15.191 -12.115 2.886 1.00 92.88 87 PHE A C 1
ATOM 669 O O . PHE A 1 87 ? 15.253 -12.887 1.928 1.00 92.88 87 PHE A O 1
ATOM 676 N N . GLY A 1 88 ? 14.461 -10.998 2.843 1.00 93.38 88 GLY A N 1
ATOM 677 C CA . GLY A 1 88 ? 13.805 -10.530 1.620 1.00 93.38 88 GLY A CA 1
ATOM 678 C C . GLY A 1 88 ? 14.836 -10.118 0.570 1.00 93.38 88 GLY A C 1
ATOM 679 O O . GLY A 1 88 ? 14.770 -10.594 -0.559 1.00 93.38 88 GLY A O 1
ATOM 680 N N . GLY A 1 89 ? 15.865 -9.356 0.954 1.00 94.38 89 GLY A N 1
ATOM 681 C CA . GLY A 1 89 ? 16.982 -9.022 0.066 1.00 94.38 89 GLY A CA 1
ATOM 682 C C . GLY A 1 89 ? 17.745 -10.260 -0.417 1.00 94.38 89 GLY A C 1
ATOM 683 O O . GLY A 1 89 ? 17.937 -10.439 -1.621 1.00 94.38 89 GLY A O 1
ATOM 684 N N . LEU A 1 90 ? 18.110 -11.171 0.496 1.00 96.06 90 LEU A N 1
ATOM 685 C CA . LEU A 1 90 ? 18.794 -12.424 0.149 1.00 96.06 90 LEU A CA 1
ATOM 686 C C . LEU A 1 90 ? 17.967 -13.286 -0.813 1.00 96.06 90 LEU A C 1
ATOM 688 O O . LEU A 1 90 ? 18.487 -13.775 -1.813 1.00 96.06 90 LEU A O 1
ATOM 692 N N . SER A 1 91 ? 16.678 -13.480 -0.534 1.00 96.31 91 SER A N 1
ATOM 693 C CA . SER A 1 91 ? 15.797 -14.269 -1.402 1.00 96.31 91 SER A CA 1
ATOM 694 C C . SER A 1 91 ? 15.570 -13.606 -2.760 1.00 96.31 91 SER A C 1
ATOM 696 O O . SER A 1 91 ? 15.545 -14.296 -3.783 1.00 96.31 91 SER A O 1
ATOM 698 N N . TYR A 1 92 ? 15.475 -12.273 -2.801 1.00 96.88 92 TYR A N 1
ATOM 699 C CA . TYR A 1 92 ? 15.346 -11.537 -4.052 1.00 96.88 92 TYR A CA 1
ATOM 700 C C . TYR A 1 92 ? 16.603 -11.663 -4.920 1.00 96.88 92 TYR A C 1
ATOM 702 O O . TYR A 1 92 ? 16.494 -11.899 -6.124 1.00 96.88 92 TYR A O 1
ATOM 710 N N . TRP A 1 93 ? 17.787 -11.607 -4.305 1.00 97.19 93 TRP A N 1
ATOM 711 C CA . TRP A 1 93 ? 19.058 -11.891 -4.971 1.00 97.19 93 TRP A CA 1
ATOM 712 C C . TRP A 1 93 ? 19.149 -13.337 -5.487 1.00 97.19 93 TRP A C 1
ATOM 714 O O . TRP A 1 93 ? 19.504 -13.555 -6.647 1.00 97.19 93 TRP A O 1
ATOM 724 N N . CYS A 1 94 ? 18.800 -14.324 -4.653 1.00 97.25 94 CYS A N 1
ATOM 725 C CA . CYS A 1 94 ? 18.861 -15.743 -5.010 1.00 97.25 94 CYS A CA 1
ATOM 726 C C . CYS A 1 94 ? 17.933 -16.084 -6.181 1.00 97.25 94 CYS A C 1
ATOM 728 O O . CYS A 1 94 ? 18.354 -16.746 -7.128 1.00 97.25 94 CYS A O 1
ATOM 730 N N . PHE A 1 95 ? 16.665 -15.667 -6.119 1.00 95.62 95 PHE A N 1
ATOM 731 C CA . PHE A 1 95 ? 15.677 -16.066 -7.122 1.00 95.62 95 PHE A CA 1
ATOM 732 C C . PHE A 1 95 ? 14.619 -15.021 -7.476 1.00 95.62 95 PHE A C 1
ATOM 734 O O . PHE A 1 95 ? 14.051 -15.110 -8.563 1.00 95.62 95 PHE A O 1
ATOM 741 N N . GLY A 1 96 ? 14.346 -14.035 -6.617 1.00 95.75 96 GLY A N 1
ATOM 742 C CA . GLY A 1 96 ? 13.265 -13.075 -6.862 1.00 95.75 96 GLY A CA 1
ATOM 743 C C . GLY A 1 96 ? 13.468 -12.235 -8.124 1.00 95.75 96 GLY A C 1
ATOM 744 O O . GLY A 1 96 ? 12.545 -12.129 -8.930 1.00 95.75 96 GLY A O 1
ATOM 745 N N . PHE A 1 97 ? 14.679 -11.721 -8.364 1.00 95.38 97 PHE A N 1
ATOM 746 C CA . PHE A 1 97 ? 14.978 -10.985 -9.597 1.00 95.38 97 PHE A CA 1
ATOM 747 C C . PHE A 1 97 ? 14.813 -11.866 -10.841 1.00 95.38 97 PHE A C 1
ATOM 749 O O . PHE A 1 97 ? 14.250 -11.433 -11.847 1.00 95.38 97 PHE A O 1
ATOM 756 N N . GLY A 1 98 ? 15.250 -13.125 -10.760 1.00 94.06 98 GLY A N 1
ATOM 757 C CA . GLY A 1 98 ? 15.099 -14.097 -11.839 1.00 94.06 98 GLY A CA 1
ATOM 758 C C . GLY A 1 98 ? 13.638 -14.421 -12.151 1.00 94.06 98 GLY A C 1
ATOM 759 O O . GLY A 1 98 ? 13.242 -14.421 -13.315 1.00 94.06 98 GLY A O 1
ATOM 760 N N . PHE A 1 99 ? 12.800 -14.601 -11.127 1.00 95.88 99 PHE A N 1
ATOM 761 C CA . PHE A 1 99 ? 11.362 -14.799 -11.316 1.00 95.88 99 PHE A CA 1
ATOM 762 C C . PHE A 1 99 ? 10.645 -13.566 -11.868 1.00 95.88 99 PHE A C 1
ATOM 764 O O . PHE A 1 99 ? 9.653 -13.730 -12.573 1.00 95.88 99 PHE A O 1
ATOM 771 N N . THR A 1 100 ? 11.150 -12.353 -11.634 1.00 94.19 100 THR A N 1
ATOM 772 C CA . THR A 1 100 ? 10.570 -11.138 -12.221 1.00 94.19 100 THR A CA 1
ATOM 773 C C . THR A 1 100 ? 11.057 -10.891 -13.657 1.00 94.19 100 THR A C 1
ATOM 775 O O . THR A 1 100 ? 10.239 -10.684 -14.554 1.00 94.19 100 THR A O 1
ATOM 778 N N . PHE A 1 101 ? 12.369 -10.942 -13.916 1.00 91.56 101 PHE A N 1
ATOM 779 C CA . PHE A 1 101 ? 12.994 -10.449 -15.161 1.00 91.56 101 PHE A CA 1
ATOM 780 C C . PHE A 1 101 ? 13.886 -11.468 -15.894 1.00 91.56 101 PHE A C 1
ATOM 782 O O . PHE A 1 101 ? 14.631 -11.104 -16.813 1.00 91.56 101 PHE A O 1
ATOM 789 N N . GLY A 1 102 ? 13.839 -12.741 -15.500 1.00 90.06 102 GLY A N 1
ATOM 790 C CA . GLY A 1 102 ? 14.522 -13.824 -16.202 1.00 90.06 102 GLY A CA 1
ATOM 791 C C . GLY A 1 102 ? 14.007 -13.990 -17.634 1.00 90.06 102 GLY A C 1
ATOM 792 O O . GLY A 1 102 ? 12.802 -13.941 -17.888 1.00 90.06 102 GLY A O 1
ATOM 793 N N . ASP A 1 103 ? 14.931 -14.185 -18.568 1.00 85.44 103 ASP A N 1
ATOM 794 C CA . ASP A 1 103 ? 14.712 -14.146 -20.017 1.00 85.44 103 ASP A CA 1
ATOM 795 C C . ASP A 1 103 ? 15.239 -15.385 -20.763 1.00 85.44 103 ASP A C 1
ATOM 797 O O . ASP A 1 103 ? 15.122 -15.451 -21.985 1.00 85.44 103 ASP A O 1
ATOM 801 N N . VAL A 1 104 ? 15.745 -16.402 -20.052 1.00 89.31 104 VAL A N 1
ATOM 802 C CA . VAL A 1 104 ? 16.225 -17.660 -20.663 1.00 89.31 104 VAL A CA 1
ATOM 803 C C . VAL A 1 104 ? 15.092 -18.373 -21.399 1.00 89.31 104 VAL A C 1
ATOM 805 O O . VAL A 1 104 ? 15.294 -18.932 -22.476 1.00 89.31 104 VAL A O 1
ATOM 808 N N . TRP A 1 105 ? 13.884 -18.332 -20.831 1.00 87.62 105 TRP A N 1
ATOM 809 C CA . TRP A 1 105 ? 12.679 -18.873 -21.450 1.00 87.62 105 TRP A CA 1
ATOM 810 C C . TRP A 1 105 ? 11.531 -17.853 -21.404 1.00 87.62 105 TRP A C 1
ATOM 812 O O . TRP A 1 105 ? 10.804 -17.783 -20.408 1.00 87.62 105 TRP A O 1
ATOM 822 N N . PRO A 1 106 ? 11.344 -17.053 -22.472 1.00 86.81 106 PRO A N 1
ATOM 823 C CA . PRO A 1 106 ? 10.303 -16.033 -22.520 1.00 86.81 106 PRO A CA 1
ATOM 824 C C . PRO A 1 106 ? 8.896 -16.639 -22.459 1.00 86.81 106 PRO A C 1
ATOM 826 O O . PRO A 1 106 ? 8.436 -17.283 -23.402 1.00 86.81 106 PRO A O 1
ATOM 829 N N . ASN A 1 107 ? 8.174 -16.386 -21.372 1.00 91.06 107 ASN A N 1
ATOM 830 C CA . ASN A 1 107 ? 6.800 -16.845 -21.169 1.00 91.06 107 ASN A CA 1
ATOM 831 C C . ASN A 1 107 ? 5.980 -15.755 -20.440 1.00 91.06 107 ASN A C 1
ATOM 833 O O . ASN A 1 107 ? 6.562 -14.763 -20.010 1.00 91.06 107 ASN A O 1
ATOM 837 N N . PRO A 1 108 ? 4.638 -15.860 -20.375 1.00 92.38 108 PRO A N 1
ATOM 838 C CA . PRO A 1 108 ? 3.804 -14.826 -19.764 1.00 92.38 108 PRO A CA 1
ATOM 839 C C . PRO A 1 108 ? 3.605 -14.945 -18.249 1.00 92.38 108 PRO A C 1
ATOM 841 O O . PRO A 1 108 ? 3.032 -14.032 -17.656 1.00 92.38 108 PRO A O 1
ATOM 844 N N . ILE A 1 109 ? 4.036 -16.044 -17.627 1.00 93.56 109 ILE A N 1
ATOM 845 C CA . ILE A 1 109 ? 3.653 -16.391 -16.254 1.00 93.56 109 ILE A CA 1
ATOM 846 C C . ILE A 1 109 ? 4.781 -16.137 -15.253 1.00 93.56 109 ILE A C 1
ATOM 848 O O . ILE A 1 109 ? 4.504 -15.657 -14.160 1.00 93.56 109 ILE A O 1
ATOM 852 N N . ILE A 1 110 ? 6.033 -16.452 -15.584 1.00 95.31 110 ILE A N 1
ATOM 853 C CA . ILE A 1 110 ? 7.153 -16.334 -14.643 1.00 95.31 110 ILE A CA 1
ATOM 854 C C . ILE A 1 110 ? 8.485 -16.149 -15.370 1.00 95.31 110 ILE A C 1
ATOM 856 O O . ILE A 1 110 ? 8.725 -16.751 -16.410 1.00 95.31 110 ILE A O 1
ATOM 860 N N . GLY A 1 111 ? 9.394 -15.355 -14.816 1.00 92.44 111 GLY A N 1
ATOM 861 C CA . GLY A 1 111 ? 10.759 -15.239 -15.322 1.00 92.44 111 GLY A CA 1
ATOM 862 C C . GLY A 1 111 ? 11.577 -16.496 -15.030 1.00 92.44 111 GLY A C 1
ATOM 863 O O . GLY A 1 111 ? 11.426 -17.130 -13.987 1.00 92.44 111 GLY A O 1
ATOM 864 N N . VAL A 1 112 ? 12.456 -16.873 -15.958 1.00 93.00 112 VAL A N 1
ATOM 865 C CA . VAL A 1 112 ? 13.388 -17.995 -15.773 1.00 93.00 112 VAL A CA 1
ATOM 866 C C . VAL A 1 112 ? 14.788 -17.556 -16.179 1.00 93.00 112 VAL A C 1
ATOM 868 O O . VAL A 1 112 ? 14.977 -17.018 -17.270 1.00 93.00 112 VAL A O 1
ATOM 871 N N . GLY A 1 113 ? 15.772 -17.804 -15.313 1.00 89.94 113 GLY A N 1
ATOM 872 C CA . GLY A 1 113 ? 17.151 -17.336 -15.475 1.00 89.94 113 GLY A CA 1
ATOM 873 C C . GLY A 1 113 ? 17.461 -16.125 -14.597 1.00 89.94 113 GLY A C 1
ATOM 874 O O . GLY A 1 113 ? 16.593 -15.652 -13.873 1.00 89.94 113 GLY A O 1
ATOM 875 N N . LYS A 1 114 ? 18.710 -15.643 -14.632 1.00 88.50 114 LYS A N 1
ATOM 876 C CA . LYS A 1 114 ? 19.209 -14.555 -13.759 1.00 88.50 114 LYS A CA 1
ATOM 877 C C . LYS A 1 114 ? 19.014 -14.824 -12.254 1.00 88.50 114 LYS A C 1
ATOM 879 O O . LYS A 1 114 ? 18.864 -13.896 -11.463 1.00 88.50 114 LYS A O 1
ATOM 884 N N . PHE A 1 115 ? 19.001 -16.102 -11.872 1.00 94.38 115 PHE A N 1
ATOM 885 C CA . PHE A 1 115 ? 19.103 -16.532 -10.479 1.00 94.38 115 PHE A CA 1
ATOM 886 C C . PHE A 1 115 ? 20.507 -16.241 -9.954 1.00 94.38 115 PHE A C 1
ATOM 888 O O . PHE A 1 115 ? 21.453 -16.269 -10.741 1.00 94.38 115 PHE A O 1
ATOM 895 N N . PHE A 1 116 ? 20.629 -15.991 -8.650 1.00 95.50 116 PHE A N 1
ATOM 896 C CA . PHE A 1 116 ? 21.859 -15.509 -8.017 1.00 95.50 116 PHE A CA 1
ATOM 897 C C . PHE A 1 116 ? 22.403 -14.306 -8.783 1.00 95.50 116 PHE A C 1
ATOM 899 O O . PHE A 1 116 ? 23.443 -14.395 -9.434 1.00 95.50 116 PHE A O 1
ATOM 906 N N . PHE A 1 117 ? 21.617 -13.224 -8.779 1.00 92.19 117 PHE A N 1
ATOM 907 C CA . PHE A 1 117 ? 21.812 -12.085 -9.670 1.00 92.19 117 PHE A CA 1
ATOM 908 C C . PHE A 1 117 ? 23.283 -11.656 -9.728 1.00 92.19 117 PHE A C 1
ATOM 910 O O . PHE A 1 117 ? 23.869 -11.254 -8.720 1.00 92.19 117 PHE A O 1
ATOM 917 N N . ASN A 1 118 ? 23.845 -11.759 -10.931 1.00 91.62 118 ASN A N 1
ATOM 918 C CA . ASN A 1 118 ? 25.196 -11.348 -11.267 1.00 91.62 118 ASN A CA 1
ATOM 919 C C . ASN A 1 118 ? 25.165 -10.753 -12.685 1.00 91.62 118 ASN A C 1
ATOM 921 O O . ASN A 1 118 ? 24.885 -11.498 -13.634 1.00 91.62 118 ASN A O 1
ATOM 925 N N . PRO A 1 119 ? 25.329 -9.429 -12.845 1.00 84.25 119 PRO A N 1
ATOM 926 C CA . PRO A 1 119 ? 25.271 -8.793 -14.153 1.00 84.25 119 PRO A CA 1
ATOM 927 C C . PRO A 1 119 ? 26.506 -9.117 -15.003 1.00 84.25 119 PRO A C 1
ATOM 929 O O . PRO A 1 119 ? 27.516 -9.617 -14.522 1.00 84.25 119 PRO A O 1
ATOM 932 N N . ASP A 1 120 ? 26.401 -8.852 -16.301 1.00 80.50 120 ASP A N 1
ATOM 933 C CA . ASP A 1 120 ? 27.497 -9.028 -17.254 1.00 80.50 120 ASP A CA 1
ATOM 934 C C . ASP A 1 120 ? 28.473 -7.842 -17.183 1.00 80.50 120 ASP A C 1
ATOM 936 O O . ASP A 1 120 ? 28.059 -6.697 -17.359 1.00 80.50 120 ASP A O 1
ATOM 940 N N . GLU A 1 121 ? 29.757 -8.127 -16.969 1.00 87.44 121 GLU A N 1
ATOM 941 C CA . GLU A 1 121 ? 30.836 -7.143 -16.769 1.00 87.44 121 GLU A CA 1
ATOM 942 C C . GLU A 1 121 ? 31.440 -6.619 -18.088 1.00 87.44 121 GLU A C 1
ATOM 944 O O . GLU A 1 121 ? 32.328 -5.768 -18.093 1.00 87.44 121 GLU A O 1
ATOM 949 N N . ARG A 1 122 ? 30.993 -7.125 -19.247 1.00 79.31 122 ARG A N 1
ATOM 950 C CA . ARG A 1 122 ? 31.578 -6.760 -20.555 1.00 79.31 122 ARG A CA 1
ATOM 951 C C . ARG A 1 122 ? 31.353 -5.301 -20.966 1.00 79.31 122 ARG A C 1
ATOM 953 O O . ARG A 1 122 ? 32.070 -4.809 -21.835 1.00 79.31 122 ARG A O 1
ATOM 960 N N . ASP A 1 123 ? 30.352 -4.636 -20.396 1.00 81.69 123 ASP A N 1
ATOM 961 C CA . ASP A 1 123 ? 29.988 -3.245 -20.683 1.00 81.69 123 ASP A CA 1
ATOM 962 C C . ASP A 1 123 ? 29.676 -2.529 -19.365 1.00 81.69 123 ASP A C 1
ATOM 964 O O . ASP A 1 123 ? 28.653 -2.794 -18.733 1.00 81.69 123 ASP A O 1
ATOM 968 N N . THR A 1 124 ? 30.546 -1.597 -18.975 1.00 82.00 124 THR A N 1
ATOM 969 C CA . THR A 1 124 ? 30.464 -0.873 -17.698 1.00 82.00 124 THR A CA 1
ATOM 970 C C . THR A 1 124 ? 29.154 -0.099 -17.526 1.00 82.00 124 THR A C 1
ATOM 972 O O . THR A 1 124 ? 28.618 -0.030 -16.420 1.00 82.00 124 THR A O 1
ATOM 975 N N . ASN A 1 125 ? 28.593 0.471 -18.600 1.00 79.50 125 ASN A N 1
ATOM 976 C CA . ASN A 1 125 ? 27.334 1.214 -18.507 1.00 79.50 125 ASN A CA 1
ATOM 977 C C . ASN A 1 125 ? 26.159 0.260 -18.262 1.00 79.50 125 ASN A C 1
ATOM 979 O O . ASN A 1 125 ? 25.277 0.543 -17.447 1.00 79.50 125 ASN A O 1
ATOM 983 N N . ARG A 1 126 ? 26.154 -0.894 -18.940 1.00 76.31 126 ARG A N 1
ATOM 984 C CA . ARG A 1 126 ? 25.128 -1.928 -18.733 1.00 76.31 126 ARG A CA 1
ATOM 985 C C . ARG A 1 126 ? 25.244 -2.576 -17.368 1.00 76.31 126 ARG A C 1
ATOM 987 O O . ARG A 1 126 ? 24.217 -2.828 -16.739 1.00 76.31 126 ARG A O 1
ATOM 994 N N . GLU A 1 127 ? 26.460 -2.833 -16.915 1.00 81.94 127 GLU A N 1
ATOM 995 C CA . GLU A 1 127 ? 26.738 -3.358 -15.586 1.00 81.94 127 GLU A CA 1
ATOM 996 C C . GLU A 1 127 ? 26.182 -2.410 -14.511 1.00 81.94 127 GLU A C 1
ATOM 998 O O . GLU A 1 127 ? 25.333 -2.810 -13.711 1.00 81.94 127 GLU A O 1
ATOM 1003 N N . GLY A 1 128 ? 26.560 -1.126 -14.561 1.00 83.06 128 GLY A N 1
ATOM 1004 C CA . GLY A 1 128 ? 26.082 -0.107 -13.623 1.00 83.06 128 GLY A CA 1
ATOM 1005 C C . GLY A 1 128 ? 24.556 0.037 -13.618 1.00 83.06 128 GLY A C 1
ATOM 1006 O O . GLY A 1 128 ? 23.933 0.048 -12.554 1.00 83.06 128 GLY A O 1
ATOM 1007 N N . TRP A 1 129 ? 23.928 0.063 -14.799 1.00 83.88 129 TRP A N 1
ATOM 1008 C CA . TRP A 1 129 ? 22.466 0.086 -14.925 1.00 83.88 129 TRP A CA 1
ATOM 1009 C C . TRP A 1 129 ? 21.793 -1.151 -14.318 1.00 83.88 129 TRP A C 1
ATOM 1011 O O . TRP A 1 129 ? 20.739 -1.044 -13.683 1.00 83.88 129 TRP A O 1
ATOM 1021 N N . SER A 1 130 ? 22.397 -2.327 -14.501 1.00 85.06 130 SER A N 1
ATOM 1022 C CA . SER A 1 130 ? 21.877 -3.593 -13.980 1.00 85.06 130 SER A CA 1
ATOM 1023 C C . SER A 1 130 ? 21.886 -3.601 -12.454 1.00 85.06 130 SER A C 1
ATOM 1025 O O . SER A 1 130 ? 20.874 -3.955 -11.849 1.00 85.06 130 SER A O 1
ATOM 1027 N N . TYR A 1 131 ? 22.977 -3.149 -11.827 1.00 89.88 131 TYR A N 1
ATOM 1028 C CA . TYR A 1 131 ? 23.049 -3.005 -10.371 1.00 89.88 131 TYR A CA 1
ATOM 1029 C C . TYR A 1 131 ? 22.042 -1.984 -9.834 1.00 89.88 131 TYR A C 1
ATOM 1031 O O . TYR A 1 131 ? 21.333 -2.281 -8.871 1.00 89.88 131 TYR A O 1
ATOM 1039 N N . ALA A 1 132 ? 21.920 -0.816 -10.474 1.00 90.00 132 ALA A N 1
ATOM 1040 C CA . ALA A 1 132 ? 20.949 0.203 -10.074 1.00 90.00 132 ALA A CA 1
ATOM 1041 C C . ALA A 1 132 ? 19.504 -0.324 -10.160 1.00 90.00 132 ALA A C 1
ATOM 1043 O O . ALA A 1 132 ? 18.725 -0.179 -9.219 1.00 90.00 132 ALA A O 1
ATOM 1044 N N . SER A 1 133 ? 19.161 -0.998 -11.261 1.00 86.56 133 SER A N 1
ATOM 1045 C CA . SER A 1 133 ? 17.829 -1.575 -11.480 1.00 86.56 133 SER A CA 1
ATOM 1046 C C . SER A 1 133 ? 17.511 -2.704 -10.502 1.00 86.56 133 SER A C 1
ATOM 1048 O O . SER A 1 133 ? 16.387 -2.789 -10.006 1.00 86.56 133 SER A O 1
ATOM 1050 N N . PHE A 1 134 ? 18.490 -3.565 -10.217 1.00 93.31 134 PHE A N 1
ATOM 1051 C CA . PHE A 1 134 ? 18.360 -4.638 -9.236 1.00 93.31 134 PHE A CA 1
ATOM 1052 C C . PHE A 1 134 ? 18.086 -4.084 -7.839 1.00 93.31 134 PHE A C 1
ATOM 1054 O O . PHE A 1 134 ? 17.143 -4.524 -7.184 1.00 93.31 134 PHE A O 1
ATOM 1061 N N . LEU A 1 135 ? 18.867 -3.089 -7.412 1.00 94.88 135 LEU A N 1
ATOM 1062 C CA . LEU A 1 135 ? 18.707 -2.446 -6.113 1.00 94.88 135 LEU A CA 1
ATOM 1063 C C . LEU A 1 135 ? 17.327 -1.781 -5.982 1.00 94.88 135 LEU A C 1
ATOM 1065 O O . LEU A 1 135 ? 16.654 -1.943 -4.963 1.00 94.88 135 LEU A O 1
ATOM 1069 N N . PHE A 1 136 ? 16.879 -1.098 -7.038 1.00 95.25 136 PHE A N 1
ATOM 1070 C CA . PHE A 1 136 ? 15.558 -0.481 -7.083 1.00 95.25 136 PHE A CA 1
ATOM 1071 C C . PHE A 1 136 ? 14.453 -1.525 -6.951 1.00 95.25 136 PHE A C 1
ATOM 1073 O O . PHE A 1 136 ? 13.600 -1.410 -6.081 1.00 95.25 136 PHE A O 1
ATOM 1080 N N . GLN A 1 137 ? 14.489 -2.593 -7.741 1.00 94.88 137 GLN A N 1
ATOM 1081 C CA . GLN A 1 137 ? 13.458 -3.632 -7.712 1.00 94.88 137 GLN A CA 1
ATOM 1082 C C . GLN A 1 137 ? 13.468 -4.462 -6.420 1.00 94.88 137 GLN A C 1
ATOM 1084 O O . GLN A 1 137 ? 12.403 -4.804 -5.902 1.00 94.88 137 GLN A O 1
ATOM 1089 N N . MET A 1 138 ? 14.645 -4.705 -5.835 1.00 95.50 138 MET A N 1
ATOM 1090 C CA . MET A 1 138 ? 14.759 -5.318 -4.510 1.00 95.50 138 MET A CA 1
ATOM 1091 C C . MET A 1 138 ? 13.992 -4.512 -3.462 1.00 95.50 138 MET A C 1
ATOM 1093 O O . MET A 1 138 ? 13.287 -5.105 -2.652 1.00 95.50 138 MET A O 1
ATOM 1097 N N . SER A 1 139 ? 14.075 -3.178 -3.509 1.00 95.75 139 SER A N 1
ATOM 1098 C CA . SER A 1 139 ? 13.384 -2.324 -2.538 1.00 95.75 139 SER A CA 1
ATOM 1099 C C . SER A 1 139 ? 11.850 -2.479 -2.581 1.00 95.75 139 SER A C 1
ATOM 1101 O O . SER A 1 139 ? 11.192 -2.425 -1.541 1.00 95.75 139 SER A O 1
ATOM 1103 N N . PHE A 1 140 ? 11.263 -2.768 -3.750 1.00 95.69 140 PHE A N 1
ATOM 1104 C CA . PHE A 1 140 ? 9.818 -2.999 -3.918 1.00 95.69 140 PHE A CA 1
ATOM 1105 C C . PHE A 1 140 ? 9.420 -4.381 -3.386 1.00 95.69 140 PHE A C 1
ATOM 1107 O O . PHE A 1 140 ? 8.393 -4.527 -2.712 1.00 95.69 140 PHE A O 1
ATOM 1114 N N . ALA A 1 141 ? 10.257 -5.389 -3.638 1.00 96.06 141 ALA A N 1
ATOM 1115 C CA . ALA A 1 141 ? 10.054 -6.734 -3.115 1.00 96.06 141 ALA A CA 1
ATOM 1116 C C . ALA A 1 141 ? 10.114 -6.759 -1.581 1.00 96.06 141 ALA A C 1
ATOM 1118 O O . ALA A 1 141 ? 9.210 -7.297 -0.942 1.00 96.06 141 ALA A O 1
ATOM 1119 N N . THR A 1 142 ? 11.116 -6.110 -0.975 1.00 95.25 142 THR A N 1
ATOM 1120 C CA . THR A 1 142 ? 11.221 -6.014 0.490 1.00 95.25 142 THR A CA 1
ATOM 1121 C C . THR A 1 142 ? 10.067 -5.214 1.088 1.00 95.25 142 THR A C 1
ATOM 1123 O O . THR A 1 142 ? 9.509 -5.635 2.096 1.00 95.25 142 THR A O 1
ATOM 1126 N N . THR A 1 143 ? 9.634 -4.130 0.430 1.00 95.81 143 THR A N 1
ATOM 1127 C CA . THR A 1 143 ? 8.449 -3.356 0.848 1.00 95.81 143 THR A CA 1
ATOM 1128 C C . THR A 1 143 ? 7.197 -4.234 0.904 1.00 95.81 143 THR A C 1
ATOM 1130 O O . THR A 1 143 ? 6.420 -4.149 1.851 1.00 95.81 143 THR A O 1
ATOM 1133 N N . THR A 1 144 ? 7.015 -5.124 -0.076 1.00 96.06 144 THR A N 1
ATOM 1134 C CA . THR A 1 144 ? 5.873 -6.053 -0.103 1.00 96.06 144 THR A CA 1
ATOM 1135 C C . THR A 1 144 ? 5.884 -6.987 1.105 1.00 96.06 144 THR A C 1
ATOM 1137 O O . THR A 1 144 ? 4.845 -7.172 1.733 1.00 96.06 144 THR A O 1
ATOM 1140 N N . SER A 1 145 ? 7.045 -7.546 1.461 1.00 93.69 145 SER A N 1
ATOM 1141 C CA . SER A 1 145 ? 7.194 -8.404 2.646 1.00 93.69 145 SER A CA 1
ATOM 1142 C C . SER A 1 145 ? 6.862 -7.661 3.942 1.00 93.69 145 SER A C 1
ATOM 1144 O O . SER A 1 145 ? 6.126 -8.189 4.776 1.00 93.69 145 SER A O 1
ATOM 1146 N N . THR A 1 146 ? 7.320 -6.415 4.073 1.00 94.50 146 THR A N 1
ATOM 1147 C CA . THR A 1 146 ? 7.067 -5.582 5.255 1.00 94.50 146 THR A CA 1
ATOM 1148 C C . THR A 1 146 ? 5.589 -5.244 5.445 1.00 94.50 146 THR A C 1
ATOM 1150 O O . THR A 1 146 ? 5.085 -5.331 6.561 1.00 94.50 146 THR A O 1
ATOM 1153 N N . ILE A 1 147 ? 4.838 -4.996 4.365 1.00 96.19 147 ILE A N 1
ATOM 1154 C CA . ILE A 1 147 ? 3.374 -4.825 4.445 1.00 96.19 147 ILE A CA 1
ATOM 1155 C C . ILE A 1 147 ? 2.711 -6.046 5.106 1.00 96.19 147 ILE A C 1
ATOM 1157 O O . ILE A 1 147 ? 1.812 -5.908 5.938 1.00 96.19 147 ILE A O 1
ATOM 1161 N N . VAL A 1 148 ? 3.166 -7.258 4.776 1.00 93.56 148 VAL A N 1
ATOM 1162 C CA . VAL A 1 148 ? 2.624 -8.478 5.389 1.00 93.56 148 VAL A CA 1
ATOM 1163 C C . VAL A 1 148 ? 3.069 -8.606 6.849 1.00 93.56 148 VAL A C 1
ATOM 1165 O O . VAL A 1 148 ? 2.259 -9.014 7.684 1.00 93.56 148 VAL A O 1
ATOM 1168 N N . SER A 1 149 ? 4.302 -8.211 7.190 1.00 91.00 149 SER A N 1
ATOM 1169 C CA . SER A 1 149 ? 4.793 -8.140 8.579 1.00 91.00 149 SER A CA 1
ATOM 1170 C C . SER A 1 149 ? 3.814 -7.424 9.505 1.00 91.00 149 SER A C 1
ATOM 1172 O O . SER A 1 149 ? 3.407 -7.979 10.533 1.00 91.00 149 SER A O 1
ATOM 1174 N N . ALA A 1 150 ? 3.383 -6.229 9.090 1.00 92.00 150 ALA A N 1
ATOM 1175 C CA . ALA A 1 150 ? 2.497 -5.355 9.845 1.00 92.00 150 ALA A CA 1
ATOM 1176 C C . ALA A 1 150 ? 1.159 -6.034 10.180 1.00 92.00 150 ALA A C 1
ATOM 1178 O O . ALA A 1 150 ? 0.690 -5.983 11.318 1.00 92.00 150 ALA A O 1
ATOM 1179 N N . SER A 1 151 ? 0.577 -6.752 9.213 1.00 90.69 151 SER A N 1
ATOM 1180 C CA . SER A 1 151 ? -0.692 -7.475 9.397 1.00 90.69 151 SER A CA 1
ATOM 1181 C C . SER A 1 151 ? -0.589 -8.632 10.401 1.00 90.69 151 SER A C 1
ATOM 1183 O O . SER A 1 151 ? -1.566 -9.013 11.043 1.00 90.69 151 SER A O 1
ATOM 1185 N N . MET A 1 152 ? 0.607 -9.202 10.569 1.00 87.75 152 MET A N 1
ATOM 1186 C CA . MET A 1 152 ? 0.855 -10.359 11.431 1.00 87.75 152 MET A CA 1
ATOM 1187 C C . MET A 1 152 ? 1.392 -9.977 12.819 1.00 87.75 152 MET A C 1
ATOM 1189 O O . MET A 1 152 ? 1.770 -10.862 13.600 1.00 87.75 152 MET A O 1
ATOM 1193 N N . ALA A 1 153 ? 1.472 -8.681 13.128 1.00 86.50 153 ALA A N 1
ATOM 1194 C CA . ALA A 1 153 ? 2.070 -8.178 14.357 1.00 86.50 153 ALA A CA 1
ATOM 1195 C C . ALA A 1 153 ? 1.433 -8.773 15.635 1.00 86.50 153 ALA A C 1
ATOM 1197 O O . ALA A 1 153 ? 0.284 -9.210 15.643 1.00 86.50 153 ALA A O 1
ATOM 1198 N N . GLU A 1 154 ? 2.223 -8.835 16.714 1.00 83.19 154 GLU A N 1
ATOM 1199 C CA . GLU A 1 154 ? 1.876 -9.356 18.059 1.00 83.19 154 GLU A CA 1
ATOM 1200 C C . GLU A 1 154 ? 1.539 -10.859 18.182 1.00 83.19 154 GLU A C 1
ATOM 1202 O O . GLU A 1 154 ? 1.619 -11.413 19.278 1.00 83.19 154 GLU A O 1
ATOM 1207 N N . ARG A 1 155 ? 1.202 -11.561 17.090 1.00 83.50 155 ARG A N 1
ATOM 1208 C CA . ARG A 1 155 ? 0.753 -12.974 17.142 1.00 83.50 155 ARG A CA 1
ATOM 1209 C C . ARG A 1 155 ? 1.609 -13.976 16.360 1.00 83.50 155 ARG A C 1
ATOM 1211 O O . ARG A 1 155 ? 1.545 -15.174 16.635 1.00 83.50 155 ARG A O 1
ATOM 1218 N N . ILE A 1 156 ? 2.457 -13.528 15.428 1.00 84.31 156 ILE A N 1
ATOM 1219 C CA . ILE A 1 156 ? 3.379 -14.420 14.699 1.00 84.31 156 ILE A CA 1
ATOM 1220 C C . ILE A 1 156 ? 4.721 -14.602 15.428 1.00 84.31 156 ILE A C 1
ATOM 1222 O O . ILE A 1 156 ? 5.365 -13.640 15.858 1.00 84.31 156 ILE A O 1
ATOM 1226 N N . ARG A 1 157 ? 5.197 -15.853 15.498 1.00 80.38 157 ARG A N 1
ATOM 1227 C CA . ARG A 1 157 ? 6.546 -16.186 15.987 1.00 80.38 157 ARG A CA 1
ATOM 1228 C C . ARG A 1 157 ? 7.614 -15.818 14.951 1.00 80.38 157 ARG A C 1
ATOM 1230 O O . ARG A 1 157 ? 7.448 -16.080 13.764 1.00 80.38 157 ARG A O 1
ATOM 1237 N N . LEU A 1 158 ? 8.766 -15.337 15.419 1.00 78.50 158 LEU A N 1
ATOM 1238 C CA . LEU A 1 158 ? 9.865 -14.880 14.557 1.00 78.50 158 LEU A CA 1
ATOM 1239 C C . LEU A 1 158 ? 10.461 -15.979 13.655 1.00 78.50 158 LEU A C 1
ATOM 1241 O O . LEU A 1 158 ? 10.789 -15.725 12.504 1.00 78.50 158 LEU A O 1
ATOM 1245 N N . ARG A 1 159 ? 10.594 -17.216 14.157 1.00 82.12 159 ARG A N 1
ATOM 1246 C CA . ARG A 1 159 ? 11.195 -18.325 13.388 1.00 82.12 159 ARG A CA 1
ATOM 1247 C C . ARG A 1 159 ? 10.375 -18.691 12.133 1.00 82.12 159 ARG A C 1
ATOM 1249 O O . ARG A 1 159 ? 10.959 -18.692 11.055 1.00 82.12 159 ARG A O 1
ATOM 1256 N N . PRO A 1 160 ? 9.053 -18.959 12.225 1.00 85.56 160 PRO A N 1
ATOM 1257 C CA . PRO A 1 160 ? 8.201 -19.106 11.042 1.00 85.56 160 PRO A CA 1
ATOM 1258 C C . PRO A 1 160 ? 8.189 -17.871 10.141 1.00 85.56 160 PRO A C 1
ATOM 1260 O O . PRO A 1 160 ? 8.150 -18.015 8.924 1.00 85.56 160 PRO A O 1
ATOM 1263 N N . TYR A 1 161 ? 8.252 -16.673 10.730 1.00 83.50 161 TYR A N 1
ATOM 1264 C CA . TYR A 1 161 ? 8.228 -15.421 9.980 1.00 83.50 161 TYR A CA 1
ATOM 1265 C C . TYR A 1 161 ? 9.375 -15.318 8.963 1.00 83.50 161 TYR A C 1
ATOM 1267 O O . TYR A 1 161 ? 9.127 -14.981 7.813 1.00 83.50 161 TYR A O 1
ATOM 1275 N N . ILE A 1 162 ? 10.594 -15.733 9.332 1.00 85.06 162 ILE A N 1
ATOM 1276 C CA . ILE A 1 162 ? 11.740 -15.768 8.403 1.00 85.06 162 ILE A CA 1
ATOM 1277 C C . ILE A 1 162 ? 11.418 -16.593 7.147 1.00 85.06 162 ILE A C 1
ATOM 1279 O O . ILE A 1 162 ? 11.741 -16.179 6.039 1.00 85.06 162 ILE A O 1
ATOM 1283 N N . VAL A 1 163 ? 10.759 -17.748 7.300 1.00 87.50 163 VAL A N 1
ATOM 1284 C CA . VAL A 1 163 ? 10.356 -18.601 6.166 1.00 87.50 163 VAL A CA 1
ATOM 1285 C C . VAL A 1 163 ? 9.277 -17.920 5.323 1.00 87.50 163 VAL A C 1
ATOM 1287 O O . VAL A 1 163 ? 9.324 -17.988 4.096 1.00 87.50 163 VAL A O 1
ATOM 1290 N N . ILE A 1 164 ? 8.331 -17.231 5.967 1.00 86.62 164 ILE A N 1
ATOM 1291 C CA . ILE A 1 164 ? 7.294 -16.456 5.276 1.00 86.62 164 ILE A CA 1
ATOM 1292 C C . ILE A 1 164 ? 7.928 -15.362 4.412 1.00 86.62 164 ILE A C 1
ATOM 1294 O O . ILE A 1 164 ? 7.520 -15.219 3.265 1.00 86.62 164 ILE A O 1
ATOM 1298 N N . THR A 1 165 ? 8.970 -14.667 4.879 1.00 86.56 165 THR A N 1
ATOM 1299 C CA . THR A 1 165 ? 9.681 -13.654 4.078 1.00 86.56 165 THR A CA 1
ATOM 1300 C C . THR A 1 165 ? 10.211 -14.228 2.751 1.00 86.56 165 THR A C 1
ATOM 1302 O O . THR A 1 165 ? 10.075 -13.584 1.713 1.00 86.56 165 THR A O 1
ATOM 1305 N N . PHE A 1 166 ? 10.735 -15.464 2.729 1.00 87.31 166 PHE A N 1
ATOM 1306 C CA . PHE A 1 166 ? 11.148 -16.125 1.475 1.00 87.31 166 PHE A CA 1
ATOM 1307 C C . PHE A 1 166 ? 9.968 -16.400 0.533 1.00 87.31 166 PHE A C 1
ATOM 1309 O O . PHE A 1 166 ? 10.087 -16.221 -0.680 1.00 87.31 166 PHE A O 1
ATOM 1316 N N . LEU A 1 167 ? 8.836 -16.851 1.080 1.00 89.31 167 LEU A N 1
ATOM 1317 C CA . LEU A 1 167 ? 7.623 -17.109 0.300 1.00 89.31 167 LEU A CA 1
ATOM 1318 C C . LEU A 1 167 ? 7.024 -15.811 -0.248 1.00 89.31 167 LEU A C 1
ATOM 1320 O O . LEU A 1 167 ? 6.547 -15.791 -1.382 1.00 89.31 167 LEU A O 1
ATOM 1324 N N . MET A 1 168 ? 7.108 -14.723 0.518 1.00 91.88 168 MET A N 1
ATOM 1325 C CA . MET A 1 168 ? 6.636 -13.410 0.093 1.00 91.88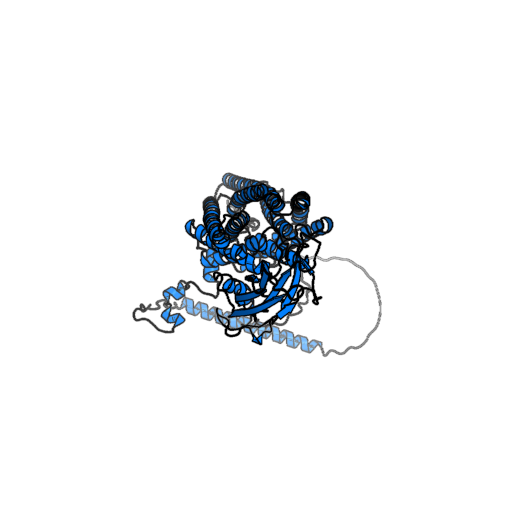 168 MET A CA 1
ATOM 1326 C C . MET A 1 168 ? 7.410 -12.875 -1.106 1.00 91.88 168 MET A C 1
ATOM 1328 O O . MET A 1 168 ? 6.798 -12.311 -2.010 1.00 91.88 168 MET A O 1
ATOM 1332 N N . THR A 1 169 ? 8.713 -13.141 -1.196 1.00 93.44 169 THR A N 1
ATOM 1333 C CA . THR A 1 169 ? 9.496 -12.817 -2.395 1.00 93.44 169 THR A CA 1
ATOM 1334 C C . THR A 1 169 ? 8.943 -13.506 -3.643 1.00 93.44 169 THR A C 1
ATOM 1336 O O . THR A 1 169 ? 8.846 -12.879 -4.693 1.00 93.44 169 THR A O 1
ATOM 1339 N N . ILE A 1 170 ? 8.512 -14.768 -3.550 1.00 91.62 170 ILE A N 1
ATOM 1340 C CA . ILE A 1 170 ? 7.875 -15.470 -4.679 1.00 91.62 170 ILE A CA 1
ATOM 1341 C C . ILE A 1 170 ? 6.506 -14.852 -4.989 1.00 91.62 170 ILE A C 1
ATOM 1343 O O . ILE A 1 170 ? 6.206 -14.567 -6.151 1.00 91.62 170 ILE A O 1
ATOM 1347 N N . ALA A 1 171 ? 5.698 -14.620 -3.950 1.00 94.06 171 ALA A N 1
ATOM 1348 C CA . ALA A 1 171 ? 4.369 -14.028 -4.072 1.00 94.06 171 ALA A CA 1
ATOM 1349 C C . ALA A 1 171 ? 4.402 -12.612 -4.670 1.00 94.06 171 ALA A C 1
ATOM 1351 O O . ALA A 1 171 ? 3.446 -12.228 -5.331 1.00 94.06 171 ALA A O 1
ATOM 1352 N N . HIS A 1 172 ? 5.499 -11.871 -4.493 1.00 96.38 172 HIS A N 1
ATOM 1353 C CA . HIS A 1 172 ? 5.760 -10.592 -5.151 1.00 96.38 172 HIS A CA 1
ATOM 1354 C C . HIS A 1 172 ? 6.287 -10.769 -6.585 1.00 96.38 172 HIS A C 1
ATOM 1356 O O . HIS A 1 172 ? 5.739 -10.200 -7.530 1.00 96.38 172 HIS A O 1
ATOM 1362 N N . SER A 1 173 ? 7.348 -11.563 -6.773 1.00 96.62 173 SER A N 1
ATOM 1363 C CA . SER A 1 173 ? 8.072 -11.650 -8.047 1.00 96.62 173 SER A CA 1
ATOM 1364 C C . SER A 1 173 ? 7.235 -12.202 -9.200 1.00 96.62 173 SER A C 1
ATOM 1366 O O . SER A 1 173 ? 7.411 -11.775 -10.341 1.00 96.62 173 SER A O 1
ATOM 1368 N N . VAL A 1 174 ? 6.312 -13.131 -8.931 1.00 95.62 174 VAL A N 1
ATOM 1369 C CA . VAL A 1 174 ? 5.458 -13.718 -9.976 1.00 95.62 174 VAL A CA 1
ATOM 1370 C C . VAL A 1 174 ? 4.446 -12.690 -10.524 1.00 95.62 174 VAL A C 1
ATOM 1372 O O . VAL A 1 174 ? 4.467 -12.439 -11.730 1.00 95.62 174 VAL A O 1
ATOM 1375 N N . PRO A 1 175 ? 3.626 -12.002 -9.702 1.00 95.75 175 PRO A N 1
ATOM 1376 C CA . PRO A 1 175 ? 2.823 -10.866 -10.164 1.00 95.75 175 PRO A CA 1
ATOM 1377 C C . PRO A 1 175 ? 3.650 -9.727 -10.767 1.00 95.75 175 PRO A C 1
ATOM 1379 O O . PRO A 1 175 ? 3.235 -9.138 -11.767 1.00 95.75 175 PRO A O 1
ATOM 1382 N N . ALA A 1 176 ? 4.839 -9.448 -10.221 1.00 95.62 176 ALA A N 1
ATOM 1383 C CA . ALA A 1 176 ? 5.759 -8.473 -10.802 1.00 95.62 176 ALA A CA 1
ATOM 1384 C C . ALA A 1 176 ? 6.128 -8.851 -12.242 1.00 95.62 176 ALA A C 1
ATOM 1386 O O . ALA A 1 176 ? 6.099 -8.001 -13.130 1.00 95.62 176 ALA A O 1
ATOM 1387 N N . HIS A 1 177 ? 6.384 -10.135 -12.519 1.00 94.50 177 HIS A N 1
ATOM 1388 C CA . HIS A 1 177 ? 6.591 -10.609 -13.883 1.00 94.50 177 HIS A CA 1
ATOM 1389 C C . HIS A 1 177 ? 5.373 -10.336 -14.765 1.00 94.50 177 HIS A C 1
ATOM 1391 O O . HIS A 1 177 ? 5.529 -9.845 -15.880 1.00 94.50 177 HIS A O 1
ATOM 1397 N N . TRP A 1 178 ? 4.157 -10.611 -14.285 1.00 93.31 178 TRP A N 1
ATOM 1398 C CA . TRP A 1 178 ? 2.943 -10.416 -15.082 1.00 93.31 178 TRP A CA 1
ATOM 1399 C C . TRP A 1 178 ? 2.781 -8.975 -15.556 1.00 93.31 178 TRP A C 1
ATOM 1401 O O . TRP A 1 178 ? 2.368 -8.762 -16.696 1.00 93.31 178 TRP A O 1
ATOM 1411 N N . VAL A 1 179 ? 3.090 -8.008 -14.693 1.00 89.75 179 VAL A N 1
ATOM 1412 C CA . VAL A 1 179 ? 2.823 -6.584 -14.923 1.00 89.75 179 VAL A CA 1
ATOM 1413 C C . VAL A 1 179 ? 4.017 -5.863 -15.551 1.00 89.75 179 VAL A C 1
ATOM 1415 O O . VAL A 1 179 ? 3.838 -5.076 -16.482 1.00 89.75 179 VAL A O 1
ATOM 1418 N N . TRP A 1 180 ? 5.232 -6.143 -15.083 1.00 89.75 180 TRP A N 1
ATOM 1419 C CA . TRP A 1 180 ? 6.426 -5.361 -15.413 1.00 89.75 180 TRP A CA 1
ATOM 1420 C C . TRP A 1 180 ? 7.374 -6.034 -16.394 1.00 89.75 180 TRP A C 1
ATOM 1422 O O . TRP A 1 180 ? 8.144 -5.348 -17.068 1.00 89.75 180 TRP A O 1
ATOM 1432 N N . SER A 1 181 ? 7.329 -7.362 -16.526 1.00 89.19 181 SER A N 1
ATOM 1433 C CA . SER A 1 181 ? 8.102 -8.013 -17.578 1.00 89.19 181 SER A CA 1
ATOM 1434 C C . SER A 1 181 ? 7.508 -7.673 -18.939 1.00 89.19 181 SER A C 1
ATOM 1436 O O . SER A 1 181 ? 6.301 -7.780 -19.158 1.00 89.19 181 SER A O 1
ATOM 1438 N N . LYS A 1 182 ? 8.378 -7.392 -19.912 1.00 82.81 182 LYS A N 1
ATOM 1439 C CA . LYS A 1 182 ? 8.031 -7.298 -21.341 1.00 82.81 182 LYS A CA 1
ATOM 1440 C C . LYS A 1 182 ? 7.241 -8.516 -21.830 1.00 82.81 182 LYS A C 1
ATOM 1442 O O . LYS A 1 182 ? 6.445 -8.423 -22.764 1.00 82.81 182 LYS A O 1
ATOM 1447 N N . HIS A 1 183 ? 7.498 -9.678 -21.231 1.00 85.75 183 HIS A N 1
ATOM 1448 C CA . HIS A 1 183 ? 6.837 -10.921 -21.590 1.00 85.75 183 HIS A CA 1
ATOM 1449 C C . HIS A 1 183 ? 5.607 -11.227 -20.743 1.00 85.75 183 HIS A C 1
ATOM 1451 O O . HIS A 1 183 ? 4.866 -12.110 -21.166 1.00 85.75 183 HIS A O 1
ATOM 1457 N N . GLY A 1 184 ? 5.349 -10.487 -19.666 1.00 89.62 184 GLY A N 1
ATOM 1458 C CA . GLY A 1 184 ? 4.287 -10.747 -18.702 1.00 89.62 184 GLY A CA 1
ATOM 1459 C C . GLY A 1 184 ? 2.877 -10.727 -19.285 1.00 89.62 184 GLY A C 1
ATOM 1460 O O . GLY A 1 184 ? 2.574 -9.984 -20.222 1.00 89.62 184 GLY A O 1
ATOM 1461 N N . LEU A 1 185 ? 1.999 -11.553 -18.717 1.00 90.19 185 LEU A N 1
ATOM 1462 C CA . LEU A 1 185 ? 0.601 -11.680 -19.126 1.00 90.19 185 LEU A CA 1
ATOM 1463 C C . LEU A 1 185 ? -0.136 -10.332 -19.124 1.00 90.19 185 LEU A C 1
ATOM 1465 O O . LEU A 1 185 ? -0.679 -9.923 -20.150 1.00 90.19 185 LEU A O 1
ATOM 1469 N N . LEU A 1 186 ? -0.134 -9.634 -17.988 1.00 87.75 186 LEU A N 1
ATOM 1470 C CA . LEU A 1 186 ? -0.868 -8.381 -17.799 1.00 87.75 186 LEU A CA 1
ATOM 1471 C C . LEU A 1 186 ? -0.237 -7.231 -18.594 1.00 87.75 186 LEU A C 1
ATOM 1473 O O . LEU A 1 186 ? -0.958 -6.421 -19.178 1.00 87.75 186 LEU A O 1
ATOM 1477 N N . ASN A 1 187 ? 1.091 -7.219 -18.720 1.00 84.00 187 ASN A N 1
ATOM 1478 C CA . ASN A 1 187 ? 1.813 -6.274 -19.567 1.00 84.00 187 ASN A CA 1
ATOM 1479 C C . ASN A 1 187 ? 1.359 -6.372 -21.035 1.00 84.00 187 ASN A C 1
ATOM 1481 O O . ASN A 1 187 ? 1.040 -5.363 -21.666 1.00 84.00 187 ASN A O 1
ATOM 1485 N N . ARG A 1 188 ? 1.240 -7.596 -21.573 1.00 83.62 188 ARG A N 1
ATOM 1486 C CA . ARG A 1 188 ? 0.768 -7.837 -22.951 1.00 83.62 188 ARG A CA 1
ATOM 1487 C C . ARG A 1 188 ? -0.699 -7.470 -23.162 1.00 83.62 188 ARG A C 1
ATOM 1489 O O . ARG A 1 188 ? -1.065 -7.071 -24.272 1.00 83.62 188 ARG A O 1
ATOM 1496 N N . LEU A 1 189 ? -1.520 -7.601 -22.121 1.00 83.62 189 LEU A N 1
ATOM 1497 C CA . LEU A 1 189 ? -2.910 -7.134 -22.113 1.00 83.62 189 LEU A CA 1
ATOM 1498 C C . LEU A 1 189 ? -3.013 -5.604 -22.020 1.00 83.62 189 LEU A C 1
ATOM 1500 O O . LEU A 1 189 ? -4.069 -5.048 -22.305 1.00 83.62 189 LEU A O 1
ATOM 1504 N N . GLY A 1 190 ? -1.910 -4.919 -21.709 1.00 78.62 190 GLY A N 1
ATOM 1505 C CA . GLY A 1 190 ? -1.840 -3.466 -21.635 1.00 78.62 190 GLY A CA 1
ATOM 1506 C C . GLY A 1 190 ? -2.151 -2.905 -20.252 1.00 78.62 190 GLY A C 1
ATOM 1507 O O . GLY A 1 190 ? -2.413 -1.716 -20.151 1.00 78.62 190 GLY A O 1
ATOM 1508 N N . VAL A 1 191 ? -2.120 -3.711 -19.188 1.00 82.75 191 VAL A N 1
ATOM 1509 C CA . VAL A 1 191 ? -2.261 -3.189 -17.822 1.00 82.75 191 VAL A CA 1
ATOM 1510 C C . VAL A 1 191 ? -1.144 -2.183 -17.542 1.00 82.75 191 VAL A C 1
ATOM 1512 O O . VAL A 1 191 ? 0.020 -2.414 -17.879 1.00 82.75 191 VAL A O 1
ATOM 1515 N N . ILE A 1 192 ? -1.513 -1.056 -16.935 1.00 82.88 192 ILE A N 1
ATOM 1516 C CA . ILE A 1 192 ? -0.573 -0.050 -16.446 1.00 82.88 192 ILE A CA 1
ATOM 1517 C C . ILE A 1 192 ? -0.605 -0.065 -14.932 1.00 82.88 192 ILE A C 1
ATOM 1519 O O . ILE A 1 192 ? -1.649 0.127 -14.316 1.00 82.88 192 ILE A O 1
ATOM 1523 N N . ASP A 1 193 ? 0.576 -0.243 -14.366 1.00 89.38 193 ASP A N 1
ATOM 1524 C CA . ASP A 1 193 ? 0.859 -0.031 -12.962 1.00 89.38 193 ASP A CA 1
ATOM 1525 C C . ASP A 1 193 ? 2.264 0.559 -12.876 1.00 89.38 193 ASP A C 1
ATOM 1527 O O . ASP A 1 193 ? 3.261 -0.154 -13.023 1.00 89.38 193 ASP A O 1
ATOM 1531 N N . ALA A 1 194 ? 2.330 1.884 -12.748 1.00 87.69 194 ALA A N 1
ATOM 1532 C CA . ALA A 1 194 ? 3.582 2.606 -12.892 1.00 87.69 194 ALA A CA 1
ATOM 1533 C C . ALA A 1 194 ? 4.597 2.261 -11.799 1.00 87.69 194 ALA A C 1
ATOM 1535 O O . ALA A 1 194 ? 5.761 2.020 -12.103 1.00 87.69 194 ALA A O 1
ATOM 1536 N N . ALA A 1 195 ? 4.141 2.250 -10.547 1.00 92.38 195 ALA A N 1
ATOM 1537 C CA . ALA A 1 195 ? 4.994 2.125 -9.373 1.00 92.38 195 ALA A CA 1
ATOM 1538 C C . ALA A 1 195 ? 4.573 0.974 -8.441 1.00 92.38 195 ALA A C 1
ATOM 1540 O O . ALA A 1 195 ? 5.019 0.912 -7.312 1.00 92.38 195 ALA A O 1
ATOM 1541 N N . GLY A 1 196 ? 3.729 0.030 -8.860 1.00 93.50 196 GLY A N 1
ATOM 1542 C CA . GLY A 1 196 ? 3.450 -1.169 -8.050 1.00 93.50 196 GLY A CA 1
ATOM 1543 C C . GLY A 1 196 ? 2.276 -1.028 -7.094 1.00 93.50 196 GLY A C 1
ATOM 1544 O O . GLY A 1 196 ? 2.255 -1.636 -6.026 1.00 93.50 196 GLY A O 1
ATOM 1545 N N . CYS A 1 197 ? 1.258 -0.279 -7.497 1.00 96.25 197 CYS A N 1
ATOM 1546 C CA . CYS A 1 197 ? -0.030 -0.241 -6.820 1.00 96.25 197 CYS A CA 1
ATOM 1547 C C . CYS A 1 197 ? -0.632 -1.649 -6.689 1.00 96.25 197 CYS A C 1
ATOM 1549 O O . CYS A 1 197 ? -1.087 -2.035 -5.614 1.00 96.25 197 CYS A O 1
ATOM 1551 N N . SER A 1 198 ? -0.556 -2.460 -7.744 1.00 95.12 198 SER A N 1
ATOM 1552 C CA . SER A 1 198 ? -0.954 -3.866 -7.703 1.00 95.12 198 SER A CA 1
ATOM 1553 C C . SER A 1 198 ? 0.163 -4.759 -7.154 1.00 95.12 198 SER A C 1
ATOM 1555 O O . SER A 1 198 ? -0.036 -5.474 -6.176 1.00 95.12 198 SER A O 1
ATOM 1557 N N . VAL A 1 199 ? 1.358 -4.686 -7.740 1.00 95.50 199 VAL A N 1
ATOM 1558 C CA . VAL A 1 199 ? 2.445 -5.648 -7.492 1.00 95.50 199 VAL A CA 1
ATOM 1559 C C . VAL A 1 199 ? 3.012 -5.576 -6.070 1.00 95.50 199 VAL A C 1
ATOM 1561 O O . VAL A 1 199 ? 3.403 -6.604 -5.522 1.00 95.50 199 VAL A O 1
ATOM 1564 N N . VAL A 1 200 ? 3.063 -4.384 -5.469 1.00 97.44 200 VAL A N 1
ATOM 1565 C CA . VAL A 1 200 ? 3.564 -4.192 -4.099 1.00 97.44 200 VAL A CA 1
ATOM 1566 C C . VAL A 1 200 ? 2.404 -4.140 -3.126 1.00 97.44 200 VAL A C 1
ATOM 1568 O O . VAL A 1 200 ? 2.274 -4.989 -2.247 1.00 97.44 200 VAL A O 1
ATOM 1571 N N . HIS A 1 201 ? 1.535 -3.148 -3.295 1.00 98.25 201 HIS A N 1
ATOM 1572 C CA . HIS A 1 201 ? 0.532 -2.845 -2.285 1.00 98.25 201 HIS A CA 1
ATOM 1573 C C . HIS A 1 201 ? -0.636 -3.834 -2.313 1.00 98.25 201 HIS A C 1
ATOM 1575 O O . HIS A 1 201 ? -0.951 -4.396 -1.273 1.00 98.25 201 HIS A O 1
ATOM 1581 N N . LEU A 1 202 ? -1.230 -4.141 -3.471 1.00 97.81 202 LEU A N 1
ATOM 1582 C CA . LEU A 1 202 ? -2.351 -5.090 -3.503 1.00 97.81 202 LEU A CA 1
ATOM 1583 C C . LEU A 1 202 ? -1.905 -6.511 -3.136 1.00 97.81 202 LEU A C 1
ATOM 1585 O O . LEU A 1 202 ? -2.567 -7.166 -2.338 1.00 97.81 202 LEU A O 1
ATOM 1589 N N . VAL A 1 203 ? -0.775 -6.981 -3.677 1.00 97.69 203 VAL A N 1
ATOM 1590 C CA . VAL A 1 203 ? -0.213 -8.299 -3.330 1.00 97.69 203 VAL A CA 1
ATOM 1591 C C . VAL A 1 203 ? 0.114 -8.376 -1.839 1.00 97.69 203 VAL A C 1
ATOM 1593 O O . VAL A 1 203 ? -0.325 -9.315 -1.176 1.00 97.69 203 VAL A O 1
ATOM 1596 N N . GLY A 1 204 ? 0.832 -7.387 -1.293 1.00 96.81 204 GLY A N 1
ATOM 1597 C CA . GLY A 1 204 ? 1.151 -7.329 0.135 1.00 96.81 204 GLY A CA 1
ATOM 1598 C C . GLY A 1 204 ? -0.103 -7.233 1.006 1.00 96.81 204 GLY A C 1
ATOM 1599 O O . GLY A 1 204 ? -0.236 -7.959 1.986 1.00 96.81 204 GLY A O 1
ATOM 1600 N N . GLY A 1 205 ? -1.073 -6.409 0.614 1.00 97.44 205 GLY A N 1
ATOM 1601 C CA . GLY A 1 205 ? -2.333 -6.226 1.328 1.00 97.44 205 GLY A CA 1
ATOM 1602 C C . GLY A 1 205 ? -3.196 -7.487 1.354 1.00 97.44 205 GLY A C 1
ATOM 1603 O O . GLY A 1 205 ? -3.702 -7.861 2.408 1.00 97.44 205 GLY A O 1
ATOM 1604 N N . VAL A 1 206 ? -3.338 -8.188 0.224 1.00 97.19 206 VAL A N 1
ATOM 1605 C CA . VAL A 1 206 ? -4.120 -9.435 0.139 1.00 97.19 206 VAL A CA 1
ATOM 1606 C C . VAL A 1 206 ? -3.414 -10.583 0.861 1.00 97.19 206 VAL A C 1
ATOM 1608 O O . VAL A 1 206 ? -4.068 -11.364 1.557 1.00 97.19 206 VAL A O 1
ATOM 1611 N N . ALA A 1 207 ? -2.087 -10.679 0.748 1.00 94.88 207 ALA A N 1
ATOM 1612 C CA . ALA A 1 207 ? -1.308 -11.640 1.523 1.00 94.88 207 ALA A CA 1
ATOM 1613 C C . ALA A 1 207 ? -1.439 -11.369 3.030 1.00 94.88 207 ALA A C 1
ATOM 1615 O O . ALA A 1 207 ? -1.659 -12.304 3.800 1.00 94.88 207 ALA A O 1
ATOM 1616 N N . GLY A 1 208 ? -1.392 -10.098 3.437 1.00 93.62 208 GLY A N 1
ATOM 1617 C CA . GLY A 1 208 ? -1.595 -9.675 4.820 1.00 93.62 208 GLY A CA 1
ATOM 1618 C C . GLY A 1 208 ? -3.003 -9.965 5.335 1.00 93.62 208 GLY A C 1
ATOM 1619 O O . GLY A 1 208 ? -3.156 -10.559 6.397 1.00 93.62 208 GLY A O 1
ATOM 1620 N N . LEU A 1 209 ? -4.040 -9.660 4.551 1.00 94.94 209 LEU A N 1
ATOM 1621 C CA . LEU A 1 209 ? -5.428 -10.015 4.868 1.00 94.94 209 LEU A CA 1
ATOM 1622 C C . LEU A 1 209 ? -5.582 -11.526 5.077 1.00 94.94 209 LEU A C 1
ATOM 1624 O O . LEU A 1 209 ? -6.157 -11.969 6.070 1.00 94.94 209 LEU A O 1
ATOM 1628 N N . THR A 1 210 ? -5.024 -12.322 4.163 1.00 93.75 210 THR A N 1
ATOM 1629 C CA . THR A 1 210 ? -5.055 -13.788 4.249 1.00 93.75 210 THR A CA 1
ATOM 1630 C C . THR A 1 210 ? -4.345 -14.276 5.513 1.00 93.75 210 THR A C 1
ATOM 1632 O O . THR A 1 210 ? -4.856 -15.150 6.216 1.00 93.75 210 THR A O 1
ATOM 1635 N N . ALA A 1 211 ? -3.190 -13.690 5.840 1.00 88.44 211 ALA A N 1
ATOM 1636 C CA . ALA A 1 211 ? -2.439 -14.020 7.043 1.00 88.44 211 ALA A CA 1
ATOM 1637 C C . ALA A 1 211 ? -3.198 -13.643 8.325 1.00 88.44 211 ALA A C 1
ATOM 1639 O O . ALA A 1 211 ? -3.241 -14.444 9.257 1.00 88.44 211 ALA A O 1
ATOM 1640 N N . THR A 1 212 ? -3.843 -12.476 8.366 1.00 88.81 212 THR A N 1
ATOM 1641 C CA . THR A 1 212 ? -4.687 -12.035 9.485 1.00 88.81 212 THR A CA 1
ATOM 1642 C C . THR A 1 212 ? -5.858 -12.984 9.721 1.00 88.81 212 THR A C 1
ATOM 1644 O O . THR A 1 212 ? -6.066 -13.420 10.852 1.00 88.81 212 THR A O 1
ATOM 1647 N N . ILE A 1 213 ? -6.574 -13.376 8.661 1.00 90.25 213 ILE A N 1
ATOM 1648 C CA . ILE A 1 213 ? -7.688 -14.332 8.758 1.00 90.25 213 ILE A CA 1
ATOM 1649 C C . ILE A 1 213 ? -7.192 -15.682 9.295 1.00 90.25 213 ILE A C 1
ATOM 1651 O O . ILE A 1 213 ? -7.810 -16.270 10.181 1.00 90.25 213 ILE A O 1
ATOM 1655 N N . TYR A 1 214 ? -6.053 -16.167 8.795 1.00 90.44 214 TYR A N 1
ATOM 1656 C CA . TYR A 1 214 ? -5.491 -17.448 9.223 1.00 90.44 214 TYR A CA 1
ATOM 1657 C C . TYR A 1 214 ? -4.996 -17.431 10.677 1.00 90.44 214 TYR A C 1
ATOM 1659 O O . TYR A 1 214 ? -5.237 -18.377 11.428 1.00 90.44 214 TYR A O 1
ATOM 1667 N N . LEU A 1 215 ? -4.302 -16.363 11.083 1.00 84.94 215 LEU A N 1
ATOM 1668 C CA . LEU A 1 215 ? -3.760 -16.213 12.436 1.00 84.94 215 LEU A CA 1
ATOM 1669 C C . LEU A 1 215 ? -4.836 -15.929 13.484 1.00 84.94 215 LEU A C 1
ATOM 1671 O O . LEU A 1 215 ? -4.569 -16.148 14.667 1.00 84.94 215 LEU A O 1
ATOM 1675 N N . ARG A 1 216 ? -6.030 -15.513 13.042 1.00 89.69 216 ARG A N 1
ATOM 1676 C CA . ARG A 1 216 ? -7.157 -15.083 13.873 1.00 89.69 216 ARG A CA 1
ATOM 1677 C C . ARG A 1 216 ? -6.843 -13.811 14.682 1.00 89.69 216 ARG A C 1
ATOM 1679 O O . ARG A 1 216 ? -5.698 -13.347 14.709 1.00 89.69 216 ARG A O 1
ATOM 1686 N N . PRO A 1 217 ? -7.856 -13.219 15.336 1.00 88.94 217 PRO A N 1
ATOM 1687 C CA . PRO A 1 217 ? -7.668 -12.010 16.128 1.00 88.94 217 PRO A CA 1
ATOM 1688 C C . PRO A 1 217 ? -6.674 -12.143 17.278 1.00 88.94 217 PRO A C 1
ATOM 1690 O O . PRO A 1 217 ? -6.533 -13.211 17.879 1.00 88.94 217 PRO A O 1
ATOM 1693 N N . ARG A 1 218 ? -6.000 -11.037 17.623 1.00 87.50 218 ARG A N 1
ATOM 1694 C CA . ARG A 1 218 ? -5.207 -10.935 18.853 1.00 87.50 218 ARG A CA 1
ATOM 1695 C C . ARG A 1 218 ? -6.108 -11.182 20.061 1.00 87.50 218 ARG A C 1
ATOM 1697 O O . ARG A 1 218 ? -7.272 -10.782 20.098 1.00 87.50 218 ARG A O 1
ATOM 1704 N N . ALA A 1 219 ? -5.551 -11.843 21.072 1.00 81.12 219 ALA A N 1
ATOM 1705 C CA . ALA A 1 219 ? -6.290 -12.192 22.278 1.00 81.12 219 ALA A CA 1
ATOM 1706 C C . ALA A 1 219 ? -6.850 -10.935 22.966 1.00 81.12 219 ALA A C 1
ATOM 1708 O O . ALA A 1 219 ? -6.095 -10.018 23.284 1.00 81.12 219 ALA A O 1
ATOM 1709 N N . GLY A 1 220 ? -8.164 -10.916 23.206 1.00 75.50 220 GLY A N 1
ATOM 1710 C CA . GLY A 1 220 ? -8.850 -9.795 23.854 1.00 75.50 220 GLY A CA 1
ATOM 1711 C C . GLY A 1 220 ? -9.021 -8.548 22.980 1.00 75.50 220 GLY A C 1
ATOM 1712 O O . GLY A 1 220 ? -9.356 -7.497 23.519 1.00 75.50 220 GLY A O 1
ATOM 1713 N N . ARG A 1 221 ? -8.789 -8.637 21.658 1.00 79.94 221 ARG A N 1
ATOM 1714 C CA . ARG A 1 221 ? -9.037 -7.525 20.723 1.00 79.94 221 ARG A CA 1
ATOM 1715 C C . ARG A 1 221 ? -10.524 -7.196 20.580 1.00 79.94 221 ARG A C 1
ATOM 1717 O O . ARG A 1 221 ? -10.868 -6.020 20.487 1.00 79.94 221 ARG A O 1
ATOM 1724 N N . PHE A 1 222 ? -11.360 -8.226 20.522 1.00 82.25 222 PHE A N 1
ATOM 1725 C CA . PHE A 1 222 ? -12.813 -8.124 20.399 1.00 82.25 222 PHE A CA 1
ATOM 1726 C C . PHE A 1 222 ? -13.447 -8.575 21.728 1.00 82.25 222 PHE A C 1
ATOM 1728 O O . PHE A 1 222 ? -12.991 -9.560 22.319 1.00 82.25 222 PHE A O 1
ATOM 1735 N N . GLY A 1 223 ? -14.413 -7.805 22.247 1.00 67.06 223 GLY A N 1
ATOM 1736 C CA . GLY A 1 223 ? -15.084 -8.016 23.542 1.00 67.06 223 GLY A CA 1
ATOM 1737 C C . GLY A 1 223 ? -15.182 -6.752 24.417 1.00 67.06 223 GLY A C 1
ATOM 1738 O O . GLY A 1 223 ? -14.578 -5.728 24.108 1.00 67.06 223 GLY A O 1
ATOM 1739 N N . GLU A 1 224 ? -15.890 -6.834 25.553 1.00 55.94 224 GLU A N 1
ATOM 1740 C CA . GLU A 1 224 ? -16.266 -5.698 26.434 1.00 55.94 224 GLU A CA 1
ATOM 1741 C C . GLU A 1 224 ? -15.109 -4.800 26.920 1.00 55.94 224 GLU A C 1
ATOM 1743 O O . GLU A 1 224 ? -15.319 -3.655 27.316 1.00 55.94 224 GLU A O 1
ATOM 1748 N N . ARG A 1 225 ? -13.870 -5.310 26.920 1.00 52.31 225 ARG A N 1
ATOM 1749 C CA . ARG A 1 225 ? -12.657 -4.579 27.342 1.00 52.31 225 ARG A CA 1
ATOM 1750 C C . ARG A 1 225 ? -11.658 -4.346 26.210 1.00 52.31 225 ARG A C 1
ATOM 1752 O O . ARG A 1 225 ? -10.509 -3.998 26.488 1.00 52.31 225 ARG A O 1
ATOM 1759 N N . GLY A 1 226 ? -12.055 -4.568 24.959 1.00 54.25 226 GLY A N 1
ATOM 1760 C CA . GLY A 1 226 ? -11.194 -4.376 23.798 1.00 54.25 226 GLY A CA 1
ATOM 1761 C C . GLY A 1 226 ? -10.792 -2.910 23.657 1.00 54.25 226 GLY A C 1
ATOM 1762 O O . GLY A 1 226 ? -11.523 -2.112 23.083 1.00 54.25 226 GLY A O 1
ATOM 1763 N N . GLN A 1 227 ? -9.628 -2.531 24.186 1.00 51.84 227 GLN A N 1
ATOM 1764 C CA . GLN A 1 227 ? -9.032 -1.224 23.922 1.00 51.84 227 GLN A CA 1
ATOM 1765 C C . GLN A 1 227 ? -7.898 -1.363 22.913 1.00 51.84 227 GLN A C 1
ATOM 1767 O O . GLN A 1 227 ? -6.883 -2.003 23.185 1.00 51.84 227 GLN A O 1
ATOM 1772 N N . GLN A 1 228 ? -8.038 -0.691 21.770 1.00 60.16 228 GLN A N 1
ATOM 1773 C CA . GLN A 1 228 ? -6.900 -0.310 20.943 1.00 60.16 228 GLN A CA 1
ATOM 1774 C C . GLN A 1 228 ? -6.459 1.098 21.334 1.00 60.16 228 GLN A C 1
ATOM 1776 O O . GLN A 1 228 ? -7.054 2.090 20.920 1.00 60.16 228 GLN A O 1
ATOM 1781 N N . GLN A 1 229 ? -5.381 1.194 22.106 1.00 63.16 229 GLN A N 1
ATOM 1782 C CA . GLN A 1 229 ? -4.563 2.399 22.104 1.00 63.16 229 GLN A CA 1
ATOM 1783 C C . GLN A 1 229 ? -3.211 2.081 21.486 1.00 63.16 229 GLN A C 1
ATOM 1785 O O . GLN A 1 229 ? -2.585 1.072 21.803 1.00 63.16 229 GLN A O 1
ATOM 1790 N N . MET A 1 230 ? -2.786 2.969 20.591 1.00 81.50 230 MET A N 1
ATOM 1791 C CA . MET A 1 230 ? -1.418 3.010 20.088 1.00 81.50 230 MET A CA 1
ATOM 1792 C C . MET A 1 230 ? -0.449 3.120 21.259 1.00 81.50 230 MET A C 1
ATOM 1794 O O . MET A 1 230 ? -0.663 3.959 22.137 1.00 81.50 230 MET A O 1
ATOM 1798 N N . SER A 1 231 ? 0.624 2.330 21.253 1.00 83.38 231 SER A N 1
ATOM 1799 C CA . SER A 1 231 ? 1.663 2.444 22.277 1.00 83.38 231 SER A CA 1
ATOM 1800 C C . SER A 1 231 ? 2.351 3.805 22.233 1.00 83.38 231 SER A C 1
ATOM 1802 O O . SER A 1 231 ? 2.575 4.432 23.268 1.00 83.38 231 SER A O 1
ATOM 1804 N N . ASN A 1 232 ? 2.679 4.271 21.025 1.00 90.25 232 ASN A N 1
ATOM 1805 C CA . ASN A 1 232 ? 3.450 5.482 20.808 1.00 90.25 232 ASN A CA 1
ATOM 1806 C C . ASN A 1 232 ? 3.011 6.189 19.512 1.00 90.25 232 ASN A C 1
ATOM 1808 O O . ASN A 1 232 ? 3.590 5.970 18.441 1.00 90.25 232 ASN A O 1
ATOM 1812 N N . PRO A 1 233 ? 2.024 7.100 19.603 1.00 91.25 233 PRO A N 1
ATOM 1813 C CA . PRO A 1 233 ? 1.562 7.889 18.462 1.00 91.25 233 PRO A CA 1
ATOM 1814 C C . PRO A 1 233 ? 2.670 8.710 17.786 1.00 91.25 233 PRO A C 1
ATOM 1816 O O . PRO A 1 233 ? 2.612 8.937 16.581 1.00 91.25 233 PRO A O 1
ATOM 1819 N N . THR A 1 234 ? 3.699 9.136 18.527 1.00 93.31 234 THR A N 1
ATOM 1820 C CA . THR A 1 234 ? 4.827 9.898 17.968 1.00 93.31 234 THR A CA 1
ATOM 1821 C C . THR A 1 234 ? 5.640 9.048 16.999 1.00 93.31 234 THR A C 1
ATOM 1823 O O . THR A 1 234 ? 5.955 9.514 15.905 1.00 93.31 234 THR A O 1
ATOM 1826 N N . ASN A 1 235 ? 5.933 7.794 17.359 1.00 92.94 235 ASN A N 1
ATOM 1827 C CA . ASN A 1 235 ? 6.604 6.859 16.454 1.00 92.94 235 ASN A CA 1
ATOM 1828 C C . ASN A 1 235 ? 5.742 6.582 15.220 1.00 92.94 235 ASN A C 1
ATOM 1830 O O . ASN A 1 235 ? 6.257 6.633 14.103 1.00 92.94 235 ASN A O 1
ATOM 1834 N N . ALA A 1 236 ? 4.430 6.394 15.410 1.00 95.00 236 ALA A N 1
ATOM 1835 C CA . ALA A 1 236 ? 3.497 6.165 14.310 1.00 95.00 236 ALA A CA 1
ATOM 1836 C C . ALA A 1 236 ? 3.517 7.319 13.286 1.00 95.00 236 ALA A C 1
ATOM 1838 O O . ALA A 1 236 ? 3.646 7.108 12.076 1.00 95.00 236 ALA A O 1
ATOM 1839 N N . VAL A 1 237 ? 3.469 8.561 13.774 1.00 95.88 237 VAL A N 1
ATOM 1840 C CA . VAL A 1 237 ? 3.520 9.770 12.939 1.00 95.88 237 VAL A CA 1
ATOM 1841 C C . VAL A 1 237 ? 4.897 9.964 12.298 1.00 95.88 237 VAL A C 1
ATOM 1843 O O . VAL A 1 237 ? 4.978 10.287 11.113 1.00 95.88 237 VAL A O 1
ATOM 1846 N N . LEU A 1 238 ? 5.991 9.744 13.034 1.00 96.62 238 LEU A N 1
ATOM 1847 C CA . LEU A 1 238 ? 7.345 9.860 12.486 1.00 96.62 238 LEU A CA 1
ATOM 1848 C C . LEU A 1 238 ? 7.589 8.834 11.372 1.00 96.62 238 LEU A C 1
ATOM 1850 O O . LEU A 1 238 ? 8.118 9.187 10.317 1.00 96.62 238 LEU A O 1
ATOM 1854 N N . GLY A 1 239 ? 7.142 7.593 11.579 1.00 97.25 239 GLY A N 1
ATOM 1855 C CA . GLY A 1 239 ? 7.155 6.553 10.557 1.00 97.25 239 GLY A CA 1
ATOM 1856 C C . GLY A 1 239 ? 6.361 6.963 9.321 1.00 97.25 239 GLY A C 1
ATOM 1857 O O . GLY A 1 239 ? 6.868 6.878 8.204 1.00 97.25 239 GLY A O 1
ATOM 1858 N N . THR A 1 240 ? 5.170 7.534 9.521 1.00 97.12 240 THR A N 1
ATOM 1859 C CA . THR A 1 240 ? 4.332 8.069 8.435 1.00 97.12 240 THR A CA 1
ATOM 1860 C C . THR A 1 240 ? 5.049 9.152 7.629 1.00 97.12 240 THR A C 1
ATOM 1862 O O . THR A 1 240 ? 5.010 9.109 6.402 1.00 97.12 240 THR A O 1
ATOM 1865 N N . PHE A 1 241 ? 5.759 10.091 8.267 1.00 96.56 241 PHE A N 1
ATOM 1866 C CA . PHE A 1 241 ? 6.554 11.090 7.541 1.00 96.56 241 PHE A CA 1
ATOM 1867 C C . PHE A 1 241 ? 7.664 10.453 6.702 1.00 96.56 241 PHE A C 1
ATOM 1869 O O . PHE A 1 241 ? 7.841 10.824 5.543 1.00 96.56 241 PHE A O 1
ATOM 1876 N N . MET A 1 242 ? 8.392 9.476 7.250 1.00 97.12 242 MET A N 1
ATOM 1877 C CA . MET A 1 242 ? 9.435 8.771 6.498 1.00 97.12 242 MET A CA 1
ATOM 1878 C C . MET A 1 242 ? 8.860 8.023 5.289 1.00 97.12 242 MET A C 1
ATOM 1880 O O . MET A 1 242 ? 9.424 8.105 4.198 1.00 97.12 242 MET A O 1
ATOM 1884 N N . LEU A 1 243 ? 7.713 7.354 5.454 1.00 97.69 243 LEU A N 1
ATOM 1885 C CA . LEU A 1 243 ? 6.998 6.710 4.351 1.00 97.69 243 LEU A CA 1
ATOM 1886 C C . LEU A 1 243 ? 6.533 7.728 3.310 1.00 97.69 243 LEU A C 1
ATOM 1888 O O . LEU A 1 243 ? 6.692 7.490 2.118 1.00 97.69 243 LEU A O 1
ATOM 1892 N N . TRP A 1 244 ? 6.008 8.873 3.743 1.00 96.25 244 TRP A N 1
ATOM 1893 C CA . TRP A 1 244 ? 5.508 9.921 2.857 1.00 96.25 244 TRP A CA 1
ATOM 1894 C C . TRP A 1 244 ? 6.615 10.497 1.965 1.00 96.25 244 TRP A C 1
ATOM 1896 O O . TRP A 1 244 ? 6.444 10.591 0.747 1.00 96.25 244 TRP A O 1
ATOM 1906 N N . TRP A 1 245 ? 7.779 10.819 2.535 1.00 93.94 245 TRP A N 1
ATOM 1907 C CA . TRP A 1 245 ? 8.926 11.307 1.761 1.00 93.94 245 TRP A CA 1
ATOM 1908 C C . TRP A 1 245 ? 9.537 10.217 0.886 1.00 93.94 245 TRP A C 1
ATOM 1910 O O . TRP A 1 245 ? 9.865 10.471 -0.274 1.00 93.94 245 TRP A O 1
ATOM 1920 N N . GLY A 1 246 ? 9.618 8.989 1.401 1.00 96.81 246 GLY A N 1
ATOM 1921 C CA . GLY A 1 246 ? 10.035 7.823 0.630 1.00 96.81 246 GLY A CA 1
ATOM 1922 C C . GLY A 1 246 ? 9.148 7.557 -0.585 1.00 96.81 246 GLY A C 1
ATOM 1923 O O . GLY A 1 246 ? 9.653 7.243 -1.664 1.00 96.81 246 GLY A O 1
ATOM 1924 N N . TRP A 1 247 ? 7.841 7.798 -0.461 1.00 97.56 247 TRP A N 1
ATOM 1925 C CA . TRP A 1 247 ? 6.878 7.624 -1.547 1.00 97.56 247 TRP A CA 1
ATOM 1926 C C . TRP A 1 247 ? 7.151 8.527 -2.753 1.00 97.56 247 TRP A C 1
ATOM 1928 O O . TRP A 1 247 ? 6.836 8.161 -3.888 1.00 97.56 247 TRP A O 1
ATOM 1938 N N . LEU A 1 248 ? 7.766 9.697 -2.539 1.00 95.75 248 LEU A N 1
ATOM 1939 C CA . LEU A 1 248 ? 8.208 10.549 -3.642 1.00 95.75 248 LEU A CA 1
ATOM 1940 C C . LEU A 1 248 ? 9.262 9.830 -4.480 1.00 95.75 248 LEU A C 1
ATOM 1942 O O . LEU A 1 248 ? 9.136 9.786 -5.699 1.00 95.75 248 LEU A O 1
ATOM 1946 N N . ALA A 1 249 ? 10.260 9.207 -3.858 1.00 96.00 249 ALA A N 1
ATOM 1947 C CA . ALA A 1 249 ? 11.249 8.408 -4.575 1.00 96.00 249 ALA A CA 1
ATOM 1948 C C . ALA A 1 249 ? 10.636 7.147 -5.202 1.00 96.00 249 ALA A C 1
ATOM 1950 O O . ALA A 1 249 ? 10.975 6.801 -6.330 1.00 96.00 249 ALA A O 1
ATOM 1951 N N . PHE A 1 250 ? 9.681 6.515 -4.519 1.00 95.94 250 PHE A N 1
ATOM 1952 C CA . PHE A 1 250 ? 8.943 5.351 -5.014 1.00 95.94 250 PHE A CA 1
ATOM 1953 C C . PHE A 1 250 ? 8.221 5.648 -6.341 1.00 95.94 250 PHE A C 1
ATOM 1955 O O . PHE A 1 250 ? 8.443 4.986 -7.360 1.00 95.94 250 PHE A O 1
ATOM 1962 N N . ASN A 1 251 ? 7.427 6.720 -6.376 1.00 95.94 251 ASN A N 1
ATOM 1963 C CA . ASN A 1 251 ? 6.624 7.084 -7.543 1.00 95.94 251 ASN A CA 1
ATOM 1964 C C . ASN A 1 251 ? 7.433 7.782 -8.642 1.00 95.94 251 ASN A C 1
ATOM 1966 O O . ASN A 1 251 ? 7.154 7.607 -9.830 1.00 95.94 251 ASN A O 1
ATOM 1970 N N . THR A 1 252 ? 8.414 8.610 -8.282 1.00 94.81 252 THR A N 1
ATOM 1971 C CA . THR A 1 252 ? 9.206 9.362 -9.268 1.00 94.81 252 THR A CA 1
ATOM 1972 C C . THR A 1 252 ? 10.351 8.526 -9.830 1.00 94.81 252 THR A C 1
ATOM 1974 O O . THR A 1 252 ? 10.604 8.589 -11.029 1.00 94.81 252 THR A O 1
ATOM 1977 N N . GLY A 1 253 ? 10.979 7.672 -9.017 1.00 93.38 253 GLY A N 1
ATOM 1978 C CA . GLY A 1 253 ? 11.972 6.687 -9.452 1.00 93.38 253 GLY A CA 1
ATOM 1979 C C . GLY A 1 253 ? 11.403 5.69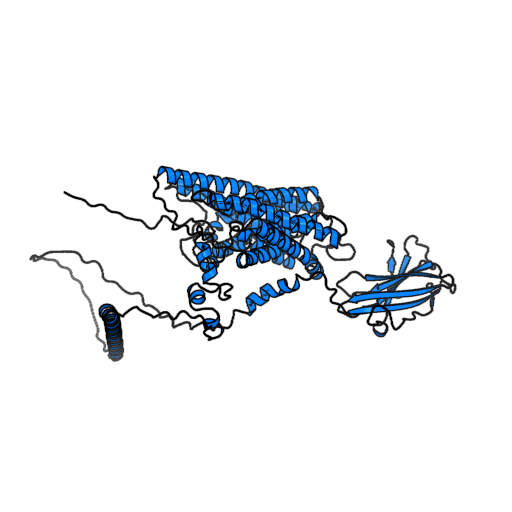3 -10.462 1.00 93.38 253 GLY A C 1
ATOM 1980 O O . GLY A 1 253 ? 12.106 5.256 -11.369 1.00 93.38 253 GLY A O 1
ATOM 1981 N N . SER A 1 254 ? 10.095 5.434 -10.399 1.00 92.19 254 SER A N 1
ATOM 1982 C CA . SER A 1 254 ? 9.379 4.565 -11.339 1.00 92.19 254 SER A CA 1
ATOM 1983 C C . SER A 1 254 ? 9.292 5.110 -12.777 1.00 92.19 254 SER A C 1
ATOM 1985 O O . SER A 1 254 ? 8.830 4.409 -13.675 1.00 92.19 254 SER A O 1
ATOM 1987 N N . THR A 1 255 ? 9.812 6.314 -13.058 1.00 88.12 255 THR A N 1
ATOM 1988 C CA . THR A 1 255 ? 10.128 6.727 -14.440 1.00 88.12 255 THR A CA 1
ATOM 1989 C C . THR A 1 255 ? 11.312 5.986 -15.042 1.00 88.12 255 THR A C 1
ATOM 1991 O O . THR A 1 255 ? 11.494 6.020 -16.262 1.00 88.12 255 THR A O 1
ATOM 1994 N N . TYR A 1 256 ? 12.127 5.333 -14.208 1.00 83.19 256 TYR A N 1
ATOM 1995 C CA . TYR A 1 256 ? 13.327 4.610 -14.618 1.00 83.19 256 TYR A CA 1
ATOM 1996 C C . TYR A 1 256 ? 14.394 5.489 -15.261 1.00 83.19 256 TYR A C 1
ATOM 1998 O O . TYR A 1 256 ? 15.141 5.046 -16.129 1.00 83.19 256 TYR A O 1
ATOM 2006 N N . GLY A 1 257 ? 14.437 6.757 -14.864 1.00 84.00 257 GLY A N 1
ATOM 2007 C CA . GLY A 1 257 ? 15.407 7.717 -15.367 1.00 84.00 257 GLY A CA 1
ATOM 2008 C C . GLY A 1 257 ? 14.830 9.111 -15.556 1.00 84.00 257 GLY A C 1
ATOM 2009 O O . GLY A 1 257 ? 13.635 9.360 -15.367 1.00 84.00 257 GLY A O 1
ATOM 2010 N N . VAL A 1 258 ? 15.705 10.019 -15.962 1.00 84.75 258 VAL A N 1
ATOM 2011 C CA . VAL A 1 258 ? 15.436 11.444 -16.187 1.00 84.75 258 VAL A CA 1
ATOM 2012 C C . VAL A 1 258 ? 15.774 11.879 -17.614 1.00 84.75 258 VAL A C 1
ATOM 2014 O O . VAL A 1 258 ? 15.281 12.906 -18.090 1.00 84.75 258 VAL A O 1
ATOM 2017 N N . THR A 1 259 ? 16.537 11.069 -18.340 1.00 80.69 259 THR A N 1
ATOM 2018 C CA . THR A 1 259 ? 16.929 11.318 -19.730 1.00 80.69 259 THR A CA 1
ATOM 2019 C C . THR A 1 259 ? 15.766 11.100 -20.702 1.00 80.69 259 THR A C 1
ATOM 2021 O O . THR A 1 259 ? 14.700 10.597 -20.331 1.00 80.69 259 THR A O 1
ATOM 2024 N N . TYR A 1 260 ? 15.937 11.519 -21.961 1.00 72.12 260 TYR A N 1
ATOM 2025 C CA . TYR A 1 260 ? 14.932 11.374 -23.028 1.00 72.12 260 TYR A CA 1
ATOM 2026 C C . TYR A 1 260 ? 13.543 11.940 -22.668 1.00 72.12 260 TYR A C 1
ATOM 2028 O O . TYR A 1 260 ? 12.506 11.408 -23.058 1.00 72.12 260 TYR A O 1
ATOM 2036 N N . GLY A 1 261 ? 13.509 13.026 -21.887 1.00 73.31 261 GLY A N 1
ATOM 2037 C CA . GLY A 1 261 ? 12.270 13.681 -21.451 1.00 73.31 261 GLY A CA 1
ATOM 2038 C C . GLY A 1 261 ? 11.577 13.025 -20.251 1.00 73.31 261 GLY A C 1
ATOM 2039 O O . GLY A 1 261 ? 10.556 13.543 -19.793 1.00 73.31 261 GLY A O 1
ATOM 2040 N N . ARG A 1 262 ? 12.129 11.941 -19.686 1.00 80.50 262 ARG A N 1
ATOM 2041 C CA . ARG A 1 262 ? 11.551 11.247 -18.521 1.00 80.50 262 ARG A CA 1
ATOM 2042 C C . ARG A 1 262 ? 11.527 12.098 -17.254 1.00 80.50 262 ARG A C 1
ATOM 2044 O O . ARG A 1 262 ? 10.609 11.940 -16.449 1.00 80.50 262 ARG A O 1
ATOM 2051 N N . TRP A 1 263 ? 12.424 13.079 -17.128 1.00 84.44 263 TRP A N 1
ATOM 2052 C CA . TRP A 1 263 ? 12.409 14.043 -16.021 1.00 84.44 263 TRP A CA 1
ATOM 2053 C C . TRP A 1 263 ? 11.053 14.752 -15.872 1.00 84.44 263 TRP A C 1
ATOM 2055 O O . TRP A 1 263 ? 10.591 14.957 -14.755 1.00 84.44 263 TRP A O 1
ATOM 2065 N N . ARG A 1 264 ? 10.352 15.051 -16.978 1.00 85.62 264 ARG A N 1
ATOM 2066 C CA . ARG A 1 264 ? 9.015 15.673 -16.952 1.00 85.62 264 ARG A CA 1
ATOM 2067 C C . ARG A 1 264 ? 7.996 14.790 -16.232 1.00 85.62 264 ARG A C 1
ATOM 2069 O O . ARG A 1 264 ? 7.140 15.300 -15.509 1.00 85.62 264 ARG A O 1
ATOM 2076 N N . HIS A 1 265 ? 8.070 13.477 -16.440 1.00 85.06 265 HIS A N 1
ATOM 2077 C CA . HIS A 1 265 ? 7.197 12.506 -15.783 1.00 85.06 265 HIS A CA 1
ATOM 2078 C C . HIS A 1 265 ? 7.554 12.344 -14.312 1.00 85.06 265 HIS A C 1
ATOM 2080 O O . HIS A 1 265 ? 6.651 12.265 -13.486 1.00 85.06 265 HIS A O 1
ATOM 2086 N N . ALA A 1 266 ? 8.845 12.384 -13.981 1.00 89.75 266 ALA A N 1
ATOM 2087 C CA . ALA A 1 266 ? 9.310 12.328 -12.602 1.00 89.75 266 ALA A CA 1
ATOM 2088 C C . ALA A 1 266 ? 8.809 13.559 -11.837 1.00 89.75 266 ALA A C 1
ATOM 2090 O O . ALA A 1 266 ? 8.162 13.426 -10.804 1.00 89.75 266 ALA A O 1
ATOM 2091 N N . SER A 1 267 ? 8.979 14.760 -12.397 1.00 93.00 267 SER A N 1
ATOM 2092 C CA . SER A 1 267 ? 8.469 15.997 -11.798 1.00 93.00 267 SER A CA 1
ATOM 2093 C C . SER A 1 267 ? 6.945 15.993 -11.652 1.00 93.00 267 SER A C 1
ATOM 2095 O O . SER A 1 267 ? 6.424 16.392 -10.612 1.00 93.00 267 SER A O 1
ATOM 2097 N N . ARG A 1 268 ? 6.211 15.509 -12.663 1.00 89.94 268 ARG A N 1
ATOM 2098 C CA . ARG A 1 268 ? 4.750 15.363 -12.572 1.00 89.94 268 ARG A CA 1
ATOM 2099 C C . ARG A 1 268 ? 4.349 14.388 -11.469 1.00 89.94 268 ARG A C 1
ATOM 2101 O O . ARG A 1 268 ? 3.454 14.707 -10.696 1.00 89.94 268 ARG A O 1
ATOM 2108 N N . SER A 1 269 ? 5.015 13.241 -11.397 1.00 93.44 269 SER A N 1
ATOM 2109 C CA . SER A 1 269 ? 4.773 12.207 -10.394 1.00 93.44 269 SER A CA 1
ATOM 2110 C C . SER A 1 269 ? 5.018 12.724 -8.978 1.00 93.44 269 SER A C 1
ATOM 2112 O O . SER A 1 269 ? 4.209 12.466 -8.088 1.00 93.44 269 SER A O 1
ATOM 2114 N N . ALA A 1 270 ? 6.044 13.558 -8.778 1.00 96.25 270 ALA A N 1
ATOM 2115 C CA . ALA A 1 270 ? 6.323 14.194 -7.492 1.00 96.25 270 ALA A CA 1
ATOM 2116 C C . ALA A 1 270 ? 5.153 15.085 -7.048 1.00 96.25 270 ALA A C 1
ATOM 2118 O O . ALA A 1 270 ? 4.611 14.921 -5.955 1.00 96.25 270 ALA A O 1
ATOM 2119 N N . VAL A 1 271 ? 4.719 15.990 -7.934 1.00 97.00 271 VAL A N 1
ATOM 2120 C CA . VAL A 1 271 ? 3.594 16.896 -7.662 1.00 97.00 271 VAL A CA 1
ATOM 2121 C C . VAL A 1 271 ? 2.304 16.106 -7.456 1.00 97.00 271 VAL A C 1
ATOM 2123 O O . VAL A 1 271 ? 1.581 16.363 -6.500 1.00 97.00 271 VAL A O 1
ATOM 2126 N N . GLY A 1 272 ? 2.019 15.123 -8.311 1.00 96.38 272 GLY A N 1
ATOM 2127 C CA . GLY A 1 272 ? 0.829 14.285 -8.192 1.00 96.38 272 GLY A CA 1
ATOM 2128 C C . GLY A 1 272 ? 0.789 13.504 -6.878 1.00 96.38 272 GLY A C 1
ATOM 2129 O O . GLY A 1 272 ? -0.246 13.450 -6.222 1.00 96.38 272 GLY A O 1
ATOM 2130 N N . THR A 1 273 ? 1.928 12.976 -6.431 1.00 97.81 273 THR A N 1
ATOM 2131 C CA . THR A 1 273 ? 2.036 12.250 -5.157 1.00 97.81 273 THR A CA 1
ATOM 2132 C C . THR A 1 273 ? 1.708 13.155 -3.968 1.00 97.81 273 THR A C 1
ATOM 2134 O O . THR A 1 273 ? 0.851 12.805 -3.154 1.00 97.81 273 THR A O 1
ATOM 2137 N N . ILE A 1 274 ? 2.292 14.359 -3.911 1.00 97.94 274 ILE A N 1
ATOM 2138 C CA . ILE A 1 274 ? 1.980 15.337 -2.856 1.00 97.94 274 ILE A CA 1
ATOM 2139 C C . ILE A 1 274 ? 0.514 15.768 -2.915 1.00 97.94 274 ILE A C 1
ATOM 2141 O O . ILE A 1 274 ? -0.179 15.741 -1.901 1.00 97.94 274 ILE A O 1
ATOM 2145 N N . MET A 1 275 ? -0.002 16.117 -4.091 1.00 98.31 275 MET A N 1
ATOM 2146 C CA . MET A 1 275 ? -1.387 16.576 -4.206 1.00 98.31 275 MET A CA 1
ATOM 2147 C C . MET A 1 275 ? -2.398 15.475 -3.855 1.00 98.31 275 MET A C 1
ATOM 2149 O O . MET A 1 275 ? -3.439 15.781 -3.276 1.00 98.31 275 MET A O 1
ATOM 2153 N N . SER A 1 276 ? -2.075 14.205 -4.125 1.00 98.44 276 SER A N 1
ATOM 2154 C CA . SER A 1 276 ? -2.869 13.064 -3.652 1.00 98.44 276 SER A CA 1
ATOM 2155 C C . SER A 1 276 ? -2.899 12.993 -2.130 1.00 98.44 276 SER A C 1
ATOM 2157 O O . SER A 1 276 ? -3.979 12.946 -1.546 1.00 98.44 276 SER A O 1
ATOM 2159 N N . SER A 1 277 ? -1.733 13.097 -1.481 1.00 97.94 277 SER A N 1
ATOM 2160 C CA . SER A 1 277 ? -1.650 13.113 -0.014 1.00 97.94 277 SER A CA 1
ATOM 2161 C C . SER A 1 277 ? -2.379 14.290 0.632 1.00 97.94 277 SER A C 1
ATOM 2163 O O . SER A 1 277 ? -2.982 14.124 1.687 1.00 97.94 277 SER A O 1
ATOM 2165 N N . VAL A 1 278 ? -2.413 15.457 -0.021 1.00 98.06 278 VAL A N 1
ATOM 2166 C CA . VAL A 1 278 ? -3.214 16.605 0.434 1.00 98.06 278 VAL A CA 1
ATOM 2167 C C . VAL A 1 278 ? -4.708 16.277 0.381 1.00 98.06 278 VAL A C 1
ATOM 2169 O O . VAL A 1 278 ? -5.408 16.483 1.370 1.00 98.06 278 VAL A O 1
ATOM 2172 N N . GLY A 1 279 ? -5.203 15.730 -0.735 1.00 97.75 279 GLY A N 1
ATOM 2173 C CA . GLY A 1 279 ? -6.605 15.310 -0.849 1.00 97.75 279 GLY A CA 1
ATOM 2174 C C . GLY A 1 279 ? -6.985 14.228 0.167 1.00 97.75 279 GLY A C 1
ATOM 2175 O O . GLY A 1 279 ? -8.035 14.312 0.810 1.00 97.75 279 GLY A O 1
ATOM 2176 N N . GLY A 1 280 ? -6.098 13.251 0.365 1.00 98.12 280 GLY A N 1
ATOM 2177 C CA . GLY A 1 280 ? -6.275 12.175 1.333 1.00 98.12 280 GLY A CA 1
ATOM 2178 C C . GLY A 1 280 ? -6.272 12.641 2.782 1.00 98.12 280 GLY A C 1
ATOM 2179 O O . GLY A 1 280 ? -7.170 12.273 3.535 1.00 98.12 280 GLY A O 1
ATOM 2180 N N . GLY A 1 281 ? -5.313 13.491 3.156 1.00 97.25 281 GLY A N 1
ATOM 2181 C CA . GLY A 1 281 ? -5.191 14.050 4.502 1.00 97.25 281 GLY A CA 1
ATOM 2182 C C . GLY A 1 281 ? -6.344 14.985 4.868 1.00 97.25 281 GLY A C 1
ATOM 2183 O O . GLY A 1 281 ? -6.857 14.909 5.980 1.00 97.25 281 GLY A O 1
ATOM 2184 N N . ILE A 1 282 ? -6.818 15.815 3.928 1.00 97.44 282 ILE A N 1
ATOM 2185 C CA . ILE A 1 282 ? -8.026 16.633 4.134 1.00 97.44 282 ILE A CA 1
ATOM 2186 C C . ILE A 1 282 ? -9.239 15.728 4.380 1.00 97.44 282 ILE A C 1
ATOM 2188 O O . ILE A 1 282 ? -9.993 15.951 5.326 1.00 97.44 282 ILE A O 1
ATOM 2192 N N . THR A 1 283 ? -9.410 14.690 3.558 1.00 97.56 283 THR A N 1
ATOM 2193 C CA . THR A 1 283 ? -10.530 13.749 3.706 1.00 97.56 283 THR A CA 1
ATOM 2194 C C . THR A 1 283 ? -10.462 13.006 5.034 1.00 97.56 283 THR A C 1
ATOM 2196 O O . THR A 1 283 ? -11.472 12.917 5.725 1.00 97.56 283 THR A O 1
ATOM 2199 N N . ALA A 1 284 ? -9.275 12.553 5.433 1.00 97.06 284 ALA A N 1
ATOM 2200 C CA . ALA A 1 284 ? -9.048 11.879 6.704 1.00 97.06 284 ALA A CA 1
ATOM 2201 C C . ALA A 1 284 ? -9.393 12.768 7.904 1.00 97.06 284 ALA A C 1
ATOM 2203 O O . ALA A 1 284 ? -10.066 12.324 8.834 1.00 97.06 284 ALA A O 1
ATOM 2204 N N . LEU A 1 285 ? -9.000 14.044 7.850 1.00 94.38 285 LEU A N 1
ATOM 2205 C CA . LEU A 1 285 ? -9.293 15.021 8.895 1.00 94.38 285 LEU A CA 1
ATOM 2206 C C . LEU A 1 285 ? -10.800 15.222 9.058 1.00 94.38 285 LEU A C 1
ATOM 2208 O O . LEU A 1 285 ? -11.320 15.148 10.172 1.00 94.38 285 LEU A O 1
ATOM 2212 N N . PHE A 1 286 ? -11.511 15.451 7.951 1.00 93.94 286 PHE A N 1
ATOM 2213 C CA . PHE A 1 286 ? -12.962 15.613 7.983 1.00 93.94 286 PHE A CA 1
ATOM 2214 C C . PHE A 1 286 ? -13.664 14.336 8.431 1.00 93.94 286 PHE A C 1
ATOM 2216 O O . PHE A 1 286 ? -14.535 14.409 9.295 1.00 93.94 286 PHE A O 1
ATOM 2223 N N . PHE A 1 287 ? -13.267 13.179 7.898 1.00 92.69 287 PHE A N 1
ATOM 2224 C CA . PHE A 1 287 ? -13.822 11.887 8.290 1.00 92.69 287 PHE A CA 1
ATOM 2225 C C . PHE A 1 287 ? -13.678 11.677 9.800 1.00 92.69 287 PHE A C 1
ATOM 2227 O O . PHE A 1 287 ? -14.673 11.434 10.475 1.00 92.69 287 PHE A O 1
ATOM 2234 N N . SER A 1 288 ? -12.475 11.889 10.343 1.00 91.06 288 SER A N 1
ATOM 2235 C CA . SER A 1 288 ? -12.178 11.726 11.767 1.00 91.06 288 SER A CA 1
ATOM 2236 C C . SER A 1 288 ? -13.002 12.656 12.662 1.00 91.06 288 SER A C 1
ATOM 2238 O O . SER A 1 288 ? -13.606 12.204 13.639 1.00 91.06 288 SER A O 1
ATOM 2240 N N . ILE A 1 289 ? -13.111 13.939 12.301 1.00 89.62 289 ILE A N 1
ATOM 2241 C CA . ILE A 1 289 ? -13.913 14.912 13.057 1.00 89.62 289 ILE A CA 1
ATOM 2242 C C . ILE A 1 289 ? -15.407 14.571 12.984 1.00 89.62 289 ILE A C 1
ATOM 2244 O O . ILE A 1 289 ? -16.120 14.711 13.978 1.00 89.62 289 ILE A O 1
ATOM 2248 N N . ILE A 1 290 ? -15.907 14.121 11.832 1.00 91.00 290 ILE A N 1
ATOM 2249 C CA . ILE A 1 290 ? -17.325 13.792 11.660 1.00 91.00 290 ILE A CA 1
ATOM 2250 C C . ILE A 1 290 ? -17.703 12.571 12.506 1.00 91.00 290 ILE A C 1
ATOM 2252 O O . ILE A 1 290 ? -18.701 12.646 13.236 1.00 91.00 290 ILE A O 1
ATOM 2256 N N . THR A 1 291 ? -16.907 11.499 12.439 1.00 87.56 291 THR A N 1
ATOM 2257 C CA . THR A 1 291 ? -17.189 10.216 13.102 1.00 87.56 291 THR A CA 1
ATOM 2258 C C . THR A 1 291 ? -16.873 10.241 14.594 1.00 87.56 291 THR A C 1
ATOM 2260 O O . THR A 1 291 ? -17.678 9.770 15.389 1.00 87.56 291 THR A O 1
ATOM 2263 N N . THR A 1 292 ? -15.754 10.845 15.004 1.00 86.12 292 THR A N 1
ATOM 2264 C CA . THR A 1 292 ? -15.253 10.753 16.393 1.00 86.12 292 THR A CA 1
ATOM 2265 C C . THR A 1 292 ? -15.350 12.056 17.184 1.00 86.12 292 THR A C 1
ATOM 2267 O O . THR A 1 292 ? -15.037 12.088 18.375 1.00 86.12 292 THR A O 1
ATOM 2270 N N . LYS A 1 293 ? -15.750 13.160 16.532 1.00 89.06 293 LYS A N 1
ATOM 2271 C CA . LYS A 1 293 ? -15.737 14.535 17.080 1.00 89.06 293 LYS A CA 1
ATOM 2272 C C . LYS A 1 293 ? -14.349 15.040 17.492 1.00 89.06 293 LYS A C 1
ATOM 2274 O O . LYS A 1 293 ? -14.238 16.112 18.084 1.00 89.06 293 LYS A O 1
ATOM 2279 N N . LYS A 1 294 ? -13.288 14.298 17.170 1.00 88.44 294 LYS A N 1
ATOM 2280 C CA . LYS A 1 294 ? -11.887 14.615 17.465 1.00 88.44 294 LYS A CA 1
ATOM 2281 C C . LYS A 1 294 ? -11.028 14.303 16.240 1.00 88.44 294 LYS A C 1
ATOM 2283 O O . LYS A 1 294 ? -11.469 13.631 15.320 1.00 88.44 294 LYS A O 1
ATOM 2288 N N . CYS A 1 295 ? -9.800 14.811 16.222 1.00 87.56 295 CYS A N 1
ATOM 2289 C CA . CYS A 1 295 ? -8.809 14.404 15.230 1.00 87.56 295 CYS A CA 1
ATOM 2290 C C . CYS A 1 295 ? -8.034 13.207 15.790 1.00 87.56 295 CYS A C 1
ATOM 2292 O O . CYS A 1 295 ? -7.156 13.377 16.638 1.00 87.56 295 CYS A O 1
ATOM 2294 N N . GLN A 1 296 ? -8.410 12.000 15.375 1.00 89.88 296 GLN A N 1
ATOM 2295 C CA . GLN A 1 296 ? -7.692 10.778 15.720 1.00 89.88 296 GLN A CA 1
ATOM 2296 C C . GLN A 1 296 ? -6.508 10.560 14.772 1.00 89.88 296 GLN A C 1
ATOM 2298 O O . GLN A 1 296 ? -6.605 10.740 13.557 1.00 89.88 296 GLN A O 1
ATOM 2303 N N . VAL A 1 297 ? -5.365 10.208 15.360 1.00 91.31 297 VAL A N 1
ATOM 2304 C CA . VAL A 1 297 ? -4.077 10.118 14.659 1.00 91.31 297 VAL A CA 1
ATOM 2305 C C . VAL A 1 297 ? -4.044 8.945 13.679 1.00 91.31 297 VAL A C 1
ATOM 2307 O O . VAL A 1 297 ? -3.452 9.059 12.614 1.00 91.31 297 VAL A O 1
ATOM 2310 N N . ASP A 1 298 ? -4.702 7.841 14.003 1.00 90.94 298 ASP A N 1
ATOM 2311 C CA . ASP A 1 298 ? -4.788 6.654 13.155 1.00 90.94 298 ASP A CA 1
ATOM 2312 C C . ASP A 1 298 ? -5.554 6.910 11.857 1.00 90.94 298 ASP A C 1
ATOM 2314 O O . ASP A 1 298 ? -5.004 6.683 10.785 1.00 90.94 298 ASP A O 1
ATOM 2318 N N . TYR A 1 299 ? -6.746 7.510 11.922 1.00 93.56 299 TYR A N 1
ATOM 2319 C CA . TYR A 1 299 ? -7.482 7.889 10.712 1.00 93.56 299 TYR A CA 1
ATOM 2320 C C . TYR A 1 299 ? -6.690 8.858 9.833 1.00 93.56 299 TYR A C 1
ATOM 2322 O O . TYR A 1 299 ? -6.710 8.732 8.608 1.00 93.56 299 TYR A O 1
ATOM 2330 N N . MET A 1 300 ? -5.953 9.794 10.441 1.00 95.38 300 MET A N 1
ATOM 2331 C CA . MET A 1 300 ? -5.060 10.690 9.703 1.00 95.38 300 MET A CA 1
ATOM 2332 C C . MET A 1 300 ? -3.943 9.939 8.977 1.00 95.38 300 MET A C 1
ATOM 2334 O O . MET A 1 300 ? -3.680 10.235 7.811 1.00 95.38 300 MET A O 1
ATOM 2338 N N . ILE A 1 301 ? -3.297 8.987 9.652 1.00 96.75 301 ILE A N 1
ATOM 2339 C CA . ILE A 1 301 ? -2.229 8.165 9.078 1.00 96.75 301 ILE A CA 1
ATOM 2340 C C . ILE A 1 301 ? -2.781 7.309 7.936 1.00 96.75 301 ILE A C 1
ATOM 2342 O O . ILE A 1 301 ? -2.288 7.400 6.813 1.00 96.75 301 ILE A O 1
ATOM 2346 N N . ASP A 1 302 ? -3.837 6.539 8.187 1.00 97.06 302 ASP A N 1
ATOM 2347 C CA . ASP A 1 302 ? -4.347 5.561 7.227 1.00 97.06 302 ASP A CA 1
ATOM 2348 C C . ASP A 1 302 ? -4.948 6.238 5.999 1.00 97.06 302 ASP A C 1
ATOM 2350 O O . ASP A 1 302 ? -4.686 5.825 4.872 1.00 97.06 302 ASP A O 1
ATOM 2354 N N . GLY A 1 303 ? -5.691 7.333 6.181 1.00 97.69 303 GLY A N 1
ATOM 2355 C CA . GLY A 1 303 ? -6.239 8.088 5.058 1.00 97.69 303 GLY A CA 1
ATOM 2356 C C . GLY A 1 303 ? -5.153 8.753 4.202 1.00 97.69 303 GLY A C 1
ATOM 2357 O O . GLY A 1 303 ? -5.243 8.766 2.969 1.00 97.69 303 GLY A O 1
ATOM 2358 N N . LEU A 1 304 ? -4.078 9.253 4.824 1.00 98.19 304 LEU A N 1
ATOM 2359 C CA . LEU A 1 304 ? -2.929 9.793 4.096 1.00 98.19 304 LEU A CA 1
ATOM 2360 C C . LEU A 1 304 ? -2.196 8.688 3.327 1.00 98.19 304 LEU A C 1
ATOM 2362 O O . LEU A 1 304 ? -1.977 8.830 2.123 1.00 98.19 304 LEU A O 1
ATOM 2366 N N . LEU A 1 305 ? -1.860 7.571 3.972 1.00 98.38 305 LEU A N 1
ATOM 2367 C CA . LEU A 1 305 ? -1.156 6.463 3.322 1.00 98.38 305 LEU A CA 1
ATOM 2368 C C . LEU A 1 305 ? -2.005 5.821 2.212 1.00 98.38 305 LEU A C 1
ATOM 2370 O O . LEU A 1 305 ? -1.501 5.601 1.111 1.00 98.38 305 LEU A O 1
ATOM 2374 N N . ALA A 1 306 ? -3.308 5.615 2.431 1.00 98.56 306 ALA A N 1
ATOM 2375 C CA . ALA A 1 306 ? -4.225 5.090 1.416 1.00 98.56 306 ALA A CA 1
ATOM 2376 C C . ALA A 1 306 ? -4.278 5.981 0.166 1.00 98.56 306 ALA A C 1
ATOM 2378 O O . ALA A 1 306 ? -4.350 5.488 -0.963 1.00 98.56 306 ALA A O 1
ATOM 2379 N N . SER A 1 307 ? -4.193 7.303 0.337 1.00 98.44 307 SER A N 1
ATOM 2380 C CA . SER A 1 307 ? -4.154 8.244 -0.786 1.00 98.44 307 SER A CA 1
ATOM 2381 C C . SER A 1 307 ? -2.845 8.192 -1.585 1.00 98.44 307 SER A C 1
ATOM 2383 O O . SER A 1 307 ? -2.862 8.371 -2.808 1.00 98.44 307 SER A O 1
ATOM 2385 N N . LEU A 1 308 ? -1.714 7.901 -0.930 1.00 98.31 308 LEU A N 1
ATOM 2386 C CA . LEU A 1 308 ? -0.430 7.666 -1.597 1.00 98.31 308 LEU A CA 1
ATOM 2387 C C . LEU A 1 308 ? -0.475 6.360 -2.403 1.00 98.31 308 LEU A C 1
ATOM 2389 O O . LEU A 1 308 ? -0.133 6.354 -3.590 1.00 98.31 308 LEU A O 1
ATOM 2393 N N . VAL A 1 309 ? -1.007 5.283 -1.814 1.00 98.50 309 VAL A N 1
ATOM 2394 C CA . VAL A 1 309 ? -1.242 4.009 -2.516 1.00 98.50 309 VAL A CA 1
ATOM 2395 C C . VAL A 1 309 ? -2.147 4.215 -3.736 1.00 98.50 309 VAL A C 1
ATOM 2397 O O . VAL A 1 309 ? -1.818 3.764 -4.834 1.00 98.50 309 VAL A O 1
ATOM 2400 N N . SER A 1 310 ? -3.235 4.973 -3.587 1.00 98.31 310 SER A N 1
ATOM 2401 C CA . SER A 1 310 ? -4.234 5.193 -4.645 1.00 98.31 310 SER A CA 1
ATOM 2402 C C . SER A 1 310 ? -3.676 5.891 -5.892 1.00 98.31 310 SER A C 1
ATOM 2404 O O . SER A 1 310 ? -4.101 5.606 -7.007 1.00 98.31 310 SER A O 1
ATOM 2406 N N . THR A 1 311 ? -2.702 6.795 -5.753 1.00 97.31 311 THR A N 1
ATOM 2407 C CA . THR A 1 311 ? -2.098 7.472 -6.920 1.00 97.31 311 THR A CA 1
ATOM 2408 C C . THR A 1 311 ? -0.942 6.683 -7.549 1.00 97.31 311 THR A C 1
ATOM 2410 O O . THR A 1 311 ? -0.544 6.955 -8.682 1.00 97.31 311 THR A O 1
ATOM 2413 N N . THR A 1 312 ? -0.424 5.662 -6.859 1.00 97.31 312 THR A N 1
ATOM 2414 C CA . THR A 1 312 ? 0.796 4.921 -7.238 1.00 97.31 312 THR A CA 1
ATOM 2415 C C . THR A 1 312 ? 0.713 4.313 -8.647 1.00 97.31 312 THR A C 1
ATOM 2417 O O . THR A 1 312 ? 1.690 4.346 -9.392 1.00 97.31 312 THR A O 1
ATOM 2420 N N . ALA A 1 313 ? -0.460 3.830 -9.073 1.00 92.81 313 ALA A N 1
ATOM 2421 C CA . ALA A 1 313 ? -0.624 3.204 -10.389 1.00 92.81 313 ALA A CA 1
ATOM 2422 C C . ALA A 1 313 ? -0.520 4.203 -11.561 1.00 92.81 313 ALA A C 1
ATOM 2424 O O . ALA A 1 313 ? -0.013 3.862 -12.630 1.00 92.81 313 ALA A O 1
ATOM 2425 N N . ILE A 1 314 ? -1.009 5.436 -11.364 1.00 89.81 314 ILE A N 1
ATOM 2426 C CA . ILE A 1 314 ? -1.186 6.472 -12.402 1.00 89.81 314 ILE A CA 1
ATOM 2427 C C . ILE A 1 314 ? -0.195 7.647 -12.272 1.00 89.81 314 ILE A C 1
ATOM 2429 O O . ILE A 1 314 ? -0.173 8.548 -13.120 1.00 89.81 314 ILE A O 1
ATOM 2433 N N . CYS A 1 315 ? 0.660 7.633 -11.247 1.00 91.38 315 CYS A N 1
ATOM 2434 C CA . CYS A 1 315 ? 1.504 8.750 -10.810 1.00 91.38 315 CYS A CA 1
ATOM 2435 C C . CYS A 1 315 ? 2.282 9.463 -11.939 1.00 91.38 315 CYS A C 1
ATOM 2437 O O . CYS A 1 315 ? 2.404 10.684 -11.934 1.00 91.38 315 CYS A O 1
ATOM 2439 N N . LEU A 1 316 ? 2.720 8.754 -12.985 1.00 88.62 316 LEU A N 1
ATOM 2440 C CA . LEU A 1 316 ? 3.491 9.330 -14.101 1.00 88.62 316 LEU A CA 1
ATOM 2441 C C . LEU A 1 316 ? 2.683 10.222 -15.067 1.00 88.62 316 LEU A C 1
ATOM 2443 O O . LEU A 1 316 ? 3.254 10.943 -15.899 1.00 88.62 316 LEU A O 1
ATOM 2447 N N . THR A 1 317 ? 1.352 10.169 -14.996 1.00 82.38 317 THR A N 1
ATOM 2448 C CA . THR A 1 317 ? 0.452 10.835 -15.962 1.00 82.38 317 THR A CA 1
ATOM 2449 C C . THR A 1 317 ? -0.671 11.643 -15.342 1.00 82.38 317 THR A C 1
ATOM 2451 O O . THR A 1 317 ? -1.316 12.419 -16.046 1.00 82.38 317 THR A O 1
ATOM 2454 N N . VAL A 1 318 ? -0.869 11.519 -14.035 1.00 85.31 318 VAL A N 1
ATOM 2455 C CA . VAL A 1 318 ? -1.921 12.227 -13.317 1.00 85.31 318 VAL A CA 1
ATOM 2456 C C . VAL A 1 318 ? -1.688 13.744 -13.334 1.00 85.31 318 VAL A C 1
ATOM 2458 O O . VAL A 1 318 ? -0.557 14.224 -13.213 1.00 85.31 318 VAL A O 1
ATOM 2461 N N . THR A 1 319 ? -2.751 14.534 -13.500 1.00 89.69 319 THR A N 1
ATOM 2462 C CA . THR A 1 319 ? -2.671 15.987 -13.286 1.00 89.69 319 THR A CA 1
ATOM 2463 C C . THR A 1 319 ? -2.815 16.324 -11.794 1.00 89.69 319 THR A C 1
ATOM 2465 O O . THR A 1 319 ? -3.391 15.541 -11.034 1.00 89.69 319 THR A O 1
ATOM 2468 N N . PRO A 1 320 ? -2.346 17.500 -11.334 1.00 92.62 320 PRO A N 1
ATOM 2469 C CA . PRO A 1 320 ? -2.418 17.862 -9.916 1.00 92.62 320 PRO A CA 1
ATOM 2470 C C . PRO A 1 320 ? -3.833 17.784 -9.329 1.00 92.62 320 PRO A C 1
ATOM 2472 O O . PRO A 1 320 ? -4.026 17.169 -8.287 1.00 92.62 320 PRO A O 1
ATOM 2475 N N . TRP A 1 321 ? -4.843 18.322 -10.023 1.00 91.88 321 TRP A N 1
ATOM 2476 C CA . TRP A 1 321 ? -6.227 18.278 -9.537 1.00 91.88 321 TRP A CA 1
ATOM 2477 C C . TRP A 1 321 ? -6.801 16.853 -9.523 1.00 91.88 321 TRP A C 1
ATOM 2479 O O . TRP A 1 321 ? -7.508 16.500 -8.584 1.00 91.88 321 TRP A O 1
ATOM 2489 N N . GLN A 1 322 ? -6.472 16.022 -10.526 1.00 93.75 322 GLN A N 1
ATOM 2490 C CA . GLN A 1 322 ? -6.896 14.616 -10.557 1.00 93.75 322 GLN A CA 1
ATOM 2491 C C . GLN A 1 322 ? -6.319 13.872 -9.358 1.00 93.75 322 GLN A C 1
ATOM 2493 O O . GLN A 1 322 ? -7.020 13.090 -8.731 1.00 93.75 322 GLN A O 1
ATOM 2498 N N . SER A 1 323 ? -5.066 14.167 -9.006 1.00 96.31 323 SER A N 1
ATOM 2499 C CA . SER A 1 323 ? -4.398 13.549 -7.863 1.00 96.31 323 SER A CA 1
ATOM 2500 C C . SER A 1 323 ? -5.126 13.845 -6.556 1.00 96.31 323 SER A C 1
ATOM 2502 O O . SER A 1 323 ? -5.362 12.919 -5.792 1.00 96.31 323 SER A O 1
ATOM 2504 N N . ILE A 1 324 ? -5.553 15.097 -6.331 1.00 97.62 324 ILE A N 1
ATOM 2505 C CA . ILE A 1 324 ? -6.345 15.472 -5.144 1.00 97.62 324 ILE A CA 1
ATOM 2506 C C . ILE A 1 324 ? -7.609 14.616 -5.054 1.00 97.62 324 ILE A C 1
ATOM 2508 O O . ILE A 1 324 ? -7.903 14.069 -3.997 1.00 97.62 324 ILE A O 1
ATOM 2512 N N . VAL A 1 325 ? -8.347 14.490 -6.160 1.00 97.38 325 VAL A N 1
ATOM 2513 C CA . VAL A 1 325 ? -9.607 13.732 -6.202 1.00 97.38 325 VAL A CA 1
ATOM 2514 C C . VAL A 1 325 ? -9.364 12.243 -5.961 1.00 97.38 325 VAL A C 1
ATOM 2516 O O . VAL A 1 325 ? -10.060 11.636 -5.150 1.00 97.38 325 VAL A O 1
ATOM 2519 N N . ILE A 1 326 ? -8.359 11.661 -6.621 1.00 97.44 326 ILE A N 1
ATOM 2520 C CA . ILE A 1 326 ? -7.978 10.253 -6.449 1.00 97.44 326 ILE A CA 1
ATOM 2521 C C . ILE A 1 326 ? -7.616 9.982 -4.989 1.00 97.44 326 ILE A C 1
ATOM 2523 O O . ILE A 1 326 ? -8.118 9.020 -4.410 1.00 97.44 326 ILE A O 1
ATOM 2527 N N . GLY A 1 327 ? -6.792 10.845 -4.393 1.00 98.25 327 GLY A N 1
ATOM 2528 C CA . GLY A 1 327 ? -6.362 10.719 -3.009 1.00 98.25 327 GLY A CA 1
ATOM 2529 C C . GLY A 1 327 ? -7.494 10.905 -2.002 1.00 98.25 327 GLY A C 1
ATOM 2530 O O . GLY A 1 327 ? -7.587 10.137 -1.047 1.00 98.25 327 GLY A O 1
ATOM 2531 N N . ALA A 1 328 ? -8.386 11.870 -2.236 1.00 98.44 328 ALA A N 1
ATOM 2532 C CA . ALA A 1 328 ? -9.555 12.107 -1.396 1.00 98.44 328 ALA A CA 1
ATOM 2533 C C . ALA A 1 328 ? -10.504 10.900 -1.388 1.00 98.44 328 ALA A C 1
ATOM 2535 O O . ALA A 1 328 ? -10.849 10.392 -0.324 1.00 98.44 328 ALA A O 1
ATOM 2536 N N . ILE A 1 329 ? -10.866 10.386 -2.567 1.00 98.12 329 ILE A N 1
ATOM 2537 C CA . ILE A 1 329 ? -11.743 9.212 -2.674 1.00 98.12 329 ILE A CA 1
ATOM 2538 C C . ILE A 1 329 ? -11.057 7.971 -2.091 1.00 98.12 329 ILE A C 1
ATOM 2540 O O . ILE A 1 329 ? -11.681 7.240 -1.330 1.00 98.12 329 ILE A O 1
ATOM 2544 N N . GLY A 1 330 ? -9.769 7.761 -2.380 1.00 98.00 330 GLY A N 1
ATOM 2545 C CA . GLY A 1 330 ? -9.008 6.629 -1.846 1.00 98.00 330 GLY A CA 1
ATOM 2546 C C . GLY A 1 330 ? -8.948 6.615 -0.318 1.00 98.00 330 GLY A C 1
ATOM 2547 O O . GLY A 1 330 ? -9.184 5.578 0.294 1.00 98.00 330 GLY A O 1
ATOM 2548 N N . SER A 1 331 ? -8.710 7.779 0.294 1.00 98.50 331 SER A N 1
ATOM 2549 C CA . SER A 1 331 ? -8.752 7.968 1.750 1.00 98.50 331 SER A CA 1
ATOM 2550 C C . SER A 1 331 ? -10.141 7.676 2.323 1.00 98.50 331 SER A C 1
ATOM 2552 O O . SER A 1 331 ? -10.273 6.876 3.246 1.00 98.50 331 SER A O 1
ATOM 2554 N N . GLY A 1 332 ? -11.197 8.246 1.730 1.00 97.50 332 GLY A N 1
ATOM 2555 C CA . GLY A 1 332 ? -12.573 8.011 2.175 1.00 97.50 332 GLY A CA 1
ATOM 2556 C C . GLY A 1 332 ? -12.986 6.538 2.102 1.00 97.50 332 GLY A C 1
ATOM 2557 O O . GLY A 1 332 ? -13.556 6.015 3.059 1.00 97.50 332 GLY A O 1
ATOM 2558 N N . LEU A 1 333 ? -12.657 5.849 1.002 1.00 97.06 333 LEU A N 1
ATOM 2559 C CA . LEU A 1 333 ? -12.941 4.421 0.831 1.00 97.06 333 LEU A CA 1
ATOM 2560 C C . LEU A 1 333 ? -12.176 3.561 1.841 1.00 97.06 333 LEU A C 1
ATOM 2562 O O . LEU A 1 333 ? -12.766 2.667 2.443 1.00 97.06 333 LEU A O 1
ATOM 2566 N N . ALA A 1 334 ? -10.886 3.838 2.051 1.00 96.94 334 ALA A N 1
ATOM 2567 C CA . ALA A 1 334 ? -10.072 3.107 3.017 1.00 96.94 334 ALA A CA 1
ATOM 2568 C C . ALA A 1 334 ? -10.642 3.235 4.437 1.00 96.94 334 ALA A C 1
ATOM 2570 O O . ALA A 1 334 ? -10.895 2.226 5.093 1.00 96.94 334 ALA A O 1
ATOM 2571 N N . LEU A 1 335 ? -10.926 4.459 4.889 1.00 96.00 335 LEU A N 1
ATOM 2572 C CA . LEU A 1 335 ? -11.442 4.699 6.240 1.00 96.00 335 LEU A CA 1
ATOM 2573 C C . LEU A 1 335 ? -12.844 4.110 6.459 1.00 96.00 335 LEU A C 1
ATOM 2575 O O . LEU A 1 335 ? -13.157 3.654 7.557 1.00 96.00 335 LEU A O 1
ATOM 2579 N N . SER A 1 336 ? -13.675 4.057 5.416 1.00 93.94 336 SER A N 1
ATOM 2580 C CA . SER A 1 336 ? -15.033 3.498 5.504 1.00 93.94 336 SER A CA 1
ATOM 2581 C C . SER A 1 336 ? -15.050 1.981 5.732 1.00 93.94 336 SER A C 1
ATOM 2583 O O . SER A 1 336 ? -16.036 1.445 6.232 1.00 93.94 336 SER A O 1
ATOM 2585 N N . VAL A 1 337 ? -13.958 1.276 5.414 1.00 94.31 337 VAL A N 1
ATOM 2586 C CA . VAL A 1 337 ? -13.859 -0.184 5.576 1.00 94.31 337 VAL A CA 1
ATOM 2587 C C . VAL A 1 337 ? -13.650 -0.610 7.032 1.00 94.31 337 VAL A C 1
ATOM 2589 O O . VAL A 1 337 ? -13.953 -1.755 7.365 1.00 94.31 337 VAL A O 1
ATOM 2592 N N . TYR A 1 338 ? -13.236 0.292 7.930 1.00 90.06 338 TYR A N 1
ATOM 2593 C CA . TYR A 1 338 ? -13.020 -0.045 9.342 1.00 90.06 338 TYR A CA 1
ATOM 2594 C C . TYR A 1 338 ? -14.244 -0.674 10.015 1.00 90.06 338 TYR A C 1
ATOM 2596 O O . TYR A 1 338 ? -14.107 -1.703 10.669 1.00 90.06 338 TYR A O 1
ATOM 2604 N N . GLY A 1 339 ? -15.447 -0.135 9.785 1.00 88.06 339 GLY A N 1
ATOM 2605 C CA . GLY A 1 339 ? -16.674 -0.703 10.357 1.00 88.06 339 GLY A CA 1
ATOM 2606 C C . GLY A 1 339 ? -16.963 -2.131 9.880 1.00 88.06 339 GLY A C 1
ATOM 2607 O O . GLY A 1 339 ? -17.473 -2.950 10.640 1.00 88.06 339 GLY A O 1
ATOM 2608 N N . LEU A 1 340 ? -16.588 -2.463 8.640 1.00 90.38 340 LEU A N 1
ATOM 2609 C CA . LEU A 1 340 ? -16.713 -3.824 8.119 1.00 90.38 340 LEU A CA 1
ATOM 2610 C C . LEU A 1 340 ? -15.672 -4.765 8.738 1.00 90.38 340 LEU A C 1
ATOM 2612 O O . LEU A 1 340 ? -16.001 -5.910 9.032 1.00 90.38 340 LEU A O 1
ATOM 2616 N N . LEU A 1 341 ? -14.433 -4.304 8.934 1.00 90.31 341 LEU A N 1
ATOM 2617 C CA . LEU A 1 341 ? -13.389 -5.109 9.576 1.00 90.31 341 LEU A CA 1
ATOM 2618 C C . LEU A 1 341 ? -13.741 -5.430 11.029 1.00 90.31 341 LEU A C 1
ATOM 2620 O O . LEU A 1 341 ? -13.570 -6.576 11.433 1.00 90.31 341 LEU A O 1
ATOM 2624 N N . GLU A 1 342 ? -14.293 -4.465 11.770 1.00 89.06 342 GLU A N 1
ATOM 2625 C CA . GLU A 1 342 ? -14.814 -4.698 13.125 1.00 89.06 342 GLU A CA 1
ATOM 2626 C C . GLU A 1 342 ? -15.959 -5.721 13.103 1.00 89.06 342 GLU A C 1
ATOM 2628 O O . GLU A 1 342 ? -15.899 -6.715 13.818 1.00 89.06 342 GLU A O 1
ATOM 2633 N N . LYS A 1 343 ? -16.950 -5.558 12.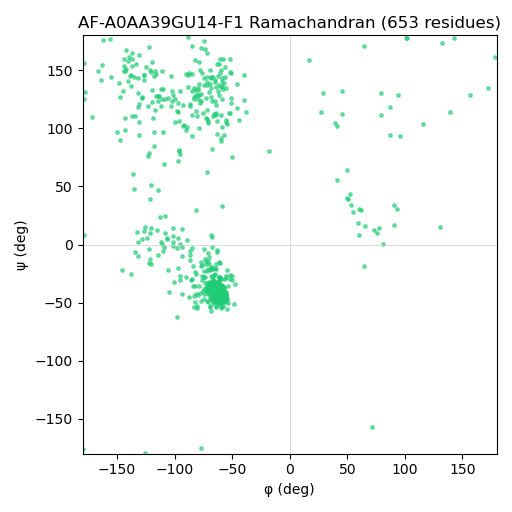210 1.00 88.44 343 LYS A N 1
ATOM 2634 C CA . LYS A 1 343 ? -18.092 -6.485 12.091 1.00 88.44 343 LYS A CA 1
ATOM 2635 C C . LYS A 1 343 ? -17.689 -7.917 11.722 1.00 88.44 343 LYS A C 1
ATOM 2637 O O . LYS A 1 343 ? -18.368 -8.869 12.091 1.00 88.44 343 LYS A O 1
ATOM 2642 N N . LEU A 1 344 ? -16.628 -8.074 10.934 1.00 90.75 344 LEU A N 1
ATOM 2643 C CA . LEU A 1 344 ? -16.102 -9.381 10.534 1.00 90.75 344 LEU A CA 1
ATOM 2644 C C . LEU A 1 344 ? -15.058 -9.930 11.516 1.00 90.75 344 LEU A C 1
ATOM 2646 O O . LEU A 1 344 ? -14.463 -10.969 11.230 1.00 90.75 344 LEU A O 1
ATOM 2650 N N . GLU A 1 345 ? -14.806 -9.229 12.625 1.00 91.25 345 GLU A N 1
ATOM 2651 C CA . GLU A 1 345 ? -13.756 -9.542 13.595 1.00 91.25 345 GLU A CA 1
ATOM 2652 C C . GLU A 1 345 ? -12.382 -9.766 12.929 1.00 91.25 345 GLU A C 1
ATOM 2654 O O . GLU A 1 345 ? -11.613 -10.662 13.285 1.00 91.25 345 GLU A O 1
ATOM 2659 N N . ILE A 1 346 ? -12.049 -8.954 11.920 1.00 91.38 346 ILE A N 1
ATOM 2660 C CA . ILE A 1 346 ? -10.754 -8.997 11.234 1.00 91.38 346 ILE A CA 1
ATOM 2661 C C . ILE A 1 346 ? -9.805 -8.022 11.926 1.00 91.38 346 ILE A C 1
ATOM 2663 O O . ILE A 1 346 ? -9.852 -6.811 11.727 1.00 91.38 346 ILE A O 1
ATOM 2667 N N . ASP A 1 347 ? -8.904 -8.571 12.734 1.00 90.56 347 ASP A N 1
ATOM 2668 C CA . ASP A 1 347 ? -7.946 -7.789 13.511 1.00 90.56 347 ASP A CA 1
ATOM 2669 C C . ASP A 1 347 ? -6.688 -7.428 12.711 1.00 90.56 347 ASP A C 1
ATOM 2671 O O . ASP A 1 347 ? -5.706 -8.184 12.673 1.00 90.56 347 ASP A O 1
ATOM 2675 N N . ASP A 1 348 ? -6.726 -6.248 12.102 1.00 92.06 348 ASP A N 1
ATOM 2676 C CA . ASP A 1 348 ? -5.619 -5.611 11.396 1.00 92.06 348 ASP A CA 1
ATOM 2677 C C . ASP A 1 348 ? -4.880 -4.612 12.316 1.00 92.06 348 ASP A C 1
ATOM 2679 O O . ASP A 1 348 ? -5.411 -3.538 12.607 1.00 92.06 348 ASP A O 1
ATOM 2683 N N . PRO A 1 349 ? -3.661 -4.928 12.801 1.00 87.00 349 PRO A N 1
ATOM 2684 C CA . PRO A 1 349 ? -2.999 -4.111 13.818 1.00 87.00 349 PRO A CA 1
ATOM 2685 C C . PRO A 1 349 ? -2.587 -2.711 13.356 1.00 87.00 349 PRO A C 1
ATOM 2687 O O . PRO A 1 349 ? -2.519 -1.802 14.184 1.00 87.00 349 PRO A O 1
ATOM 2690 N N . VAL A 1 350 ? -2.286 -2.546 12.066 1.00 91.50 350 VAL A N 1
ATOM 2691 C CA . VAL A 1 350 ? -1.644 -1.331 11.530 1.00 91.50 350 VAL A CA 1
ATOM 2692 C C . VAL A 1 350 ? -2.492 -0.651 10.454 1.00 91.50 350 VAL A C 1
ATOM 2694 O O . VAL A 1 350 ? -2.222 0.501 10.145 1.00 91.50 350 VAL A O 1
ATOM 2697 N N . GLY A 1 351 ? -3.535 -1.305 9.931 1.00 93.31 351 GLY A N 1
ATOM 2698 C CA . GLY A 1 351 ? -4.378 -0.752 8.863 1.00 93.31 351 GLY A CA 1
ATOM 2699 C C . GLY A 1 351 ? -3.925 -1.172 7.460 1.00 93.31 351 GLY A C 1
ATOM 2700 O O . GLY A 1 351 ? -4.115 -0.441 6.487 1.00 93.31 351 GLY A O 1
ATOM 2701 N N . VAL A 1 352 ? -3.331 -2.362 7.331 1.00 95.81 352 VAL A N 1
ATOM 2702 C CA . VAL A 1 352 ? -2.866 -2.927 6.056 1.00 95.81 352 VAL A CA 1
ATOM 2703 C C . VAL A 1 352 ? -3.998 -3.067 5.035 1.00 95.81 352 VAL A C 1
ATOM 2705 O O . VAL A 1 352 ? -3.812 -2.750 3.860 1.00 95.81 352 VAL A O 1
ATOM 2708 N N . VAL A 1 353 ? -5.175 -3.530 5.452 1.00 96.56 353 VAL A N 1
ATOM 2709 C CA . VAL A 1 353 ? -6.311 -3.795 4.565 1.00 96.56 353 VAL A CA 1
ATOM 2710 C C . VAL A 1 353 ? -6.892 -2.488 4.009 1.00 96.56 353 VAL A C 1
ATOM 2712 O O . VAL A 1 353 ? -6.931 -2.356 2.780 1.00 96.56 353 VAL A O 1
ATOM 2715 N N . PRO A 1 354 ? -7.267 -1.487 4.832 1.00 96.81 354 PRO A N 1
ATOM 2716 C CA . PRO A 1 354 ? -7.682 -0.174 4.337 1.00 96.81 354 PRO A CA 1
ATOM 2717 C C . PRO A 1 354 ? -6.653 0.468 3.401 1.00 96.81 354 PRO A C 1
ATOM 2719 O O . PRO A 1 354 ? -6.983 0.875 2.287 1.00 96.81 354 PRO A O 1
ATOM 2722 N N . VAL A 1 355 ? -5.387 0.528 3.821 1.00 98.25 355 VAL A N 1
ATOM 2723 C CA . VAL A 1 355 ? -4.355 1.273 3.091 1.00 98.25 355 VAL A CA 1
ATOM 2724 C C . VAL A 1 355 ? -3.980 0.577 1.787 1.00 98.25 355 VAL A C 1
ATOM 2726 O O . VAL A 1 355 ? -3.962 1.209 0.729 1.00 98.25 355 VAL A O 1
ATOM 2729 N N . HIS A 1 356 ? -3.689 -0.722 1.840 1.00 98.38 356 HIS A N 1
ATOM 2730 C CA . HIS A 1 356 ? -3.072 -1.432 0.726 1.00 98.38 356 HIS A CA 1
ATOM 2731 C C . HIS A 1 356 ? -4.053 -2.246 -0.115 1.00 98.38 356 HIS A C 1
ATOM 2733 O O . HIS A 1 356 ? -3.855 -2.339 -1.319 1.00 98.38 356 HIS A O 1
ATOM 2739 N N . VAL A 1 357 ? -5.128 -2.808 0.445 1.00 98.06 357 VAL A N 1
ATOM 2740 C CA . VAL A 1 357 ? -6.123 -3.522 -0.379 1.00 98.06 357 VAL A CA 1
ATOM 2741 C C . VAL A 1 357 ? -7.071 -2.523 -1.032 1.00 98.06 357 VAL A C 1
ATOM 2743 O O . VAL A 1 357 ? -7.202 -2.495 -2.258 1.00 98.06 357 VAL A O 1
ATOM 2746 N N . ILE A 1 358 ? -7.711 -1.670 -0.230 1.00 98.06 358 ILE A N 1
ATOM 2747 C CA . ILE A 1 358 ? -8.726 -0.732 -0.728 1.00 98.06 358 ILE A CA 1
ATOM 2748 C C . ILE A 1 358 ? -8.074 0.384 -1.539 1.00 98.06 358 ILE A C 1
ATOM 2750 O O . ILE A 1 358 ? -8.479 0.620 -2.681 1.00 98.06 358 ILE A O 1
ATOM 2754 N N . GLY A 1 359 ? -7.014 0.998 -0.999 1.00 97.88 359 GLY A N 1
ATOM 2755 C CA . GLY A 1 359 ? -6.242 2.021 -1.704 1.00 97.88 359 GLY A CA 1
ATOM 2756 C C . GLY A 1 359 ? -5.727 1.535 -3.060 1.00 97.88 359 GLY A C 1
ATOM 2757 O O . GLY A 1 359 ? -5.878 2.234 -4.062 1.00 97.88 359 GLY A O 1
ATOM 2758 N N . SER A 1 360 ? -5.197 0.309 -3.142 1.00 97.94 360 SER A N 1
ATOM 2759 C CA . SER A 1 360 ? -4.711 -0.218 -4.422 1.00 97.94 360 SER A CA 1
ATOM 2760 C C . SER A 1 360 ? -5.808 -0.571 -5.399 1.00 97.94 360 SER A C 1
ATOM 2762 O O . SER A 1 360 ? -5.661 -0.338 -6.598 1.00 97.94 360 SER A O 1
ATOM 2764 N N . THR A 1 361 ? -6.911 -1.134 -4.914 1.00 97.12 361 THR A N 1
ATOM 2765 C CA . THR A 1 361 ? -8.025 -1.482 -5.797 1.00 97.12 361 THR A CA 1
ATOM 2766 C C . THR A 1 361 ? -8.596 -0.216 -6.433 1.00 97.12 361 THR A C 1
ATOM 2768 O O . THR A 1 361 ? -8.756 -0.155 -7.652 1.00 97.12 361 THR A O 1
ATOM 2771 N N . TRP A 1 362 ? -8.798 0.840 -5.638 1.00 97.69 362 TRP A N 1
ATOM 2772 C CA . TRP A 1 362 ? -9.188 2.150 -6.155 1.00 97.69 362 TRP A CA 1
ATOM 2773 C C . TRP A 1 362 ? -8.133 2.743 -7.100 1.00 97.69 362 TRP A C 1
ATOM 2775 O O . TRP A 1 362 ? -8.477 3.227 -8.181 1.00 97.69 362 TRP A O 1
ATOM 2785 N N . GLY A 1 363 ? -6.848 2.659 -6.753 1.00 96.19 363 GLY A N 1
ATOM 2786 C CA . GLY A 1 363 ? -5.765 3.184 -7.585 1.00 96.19 363 GLY A CA 1
ATOM 2787 C C . GLY A 1 363 ? -5.651 2.515 -8.954 1.00 96.19 363 GLY A C 1
ATOM 2788 O O . GLY A 1 363 ? -5.506 3.196 -9.971 1.00 96.19 363 GLY A O 1
ATOM 2789 N N . MET A 1 364 ? -5.804 1.192 -9.014 1.00 94.50 364 MET A N 1
ATOM 2790 C CA . MET A 1 364 ? -5.821 0.450 -10.277 1.00 94.50 364 MET A CA 1
ATOM 2791 C C . MET A 1 364 ? -7.050 0.793 -11.132 1.00 94.50 364 MET A C 1
ATOM 2793 O O . MET A 1 364 ? -6.930 0.906 -12.352 1.00 94.50 36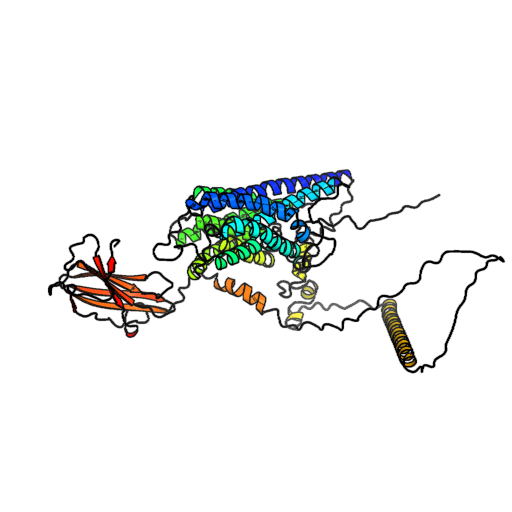4 MET A O 1
ATOM 2797 N N . LEU A 1 365 ? -8.214 1.039 -10.519 1.00 93.00 365 LEU A N 1
ATOM 2798 C CA . LEU A 1 365 ? -9.396 1.540 -11.234 1.00 93.00 365 LEU A CA 1
ATOM 2799 C C . LEU A 1 365 ? -9.176 2.957 -11.781 1.00 93.00 365 LEU A C 1
ATOM 2801 O O . LEU A 1 365 ? -9.557 3.250 -12.917 1.00 93.00 365 LEU A O 1
ATOM 2805 N N . CYS A 1 366 ? -8.500 3.825 -11.023 1.00 91.44 366 CYS A N 1
ATOM 2806 C CA . CYS A 1 366 ? -8.185 5.190 -11.444 1.00 91.44 366 CYS A CA 1
ATOM 2807 C C . CYS A 1 366 ? -7.345 5.244 -12.721 1.00 91.44 366 CYS A C 1
ATOM 2809 O O . CYS A 1 366 ? -7.499 6.186 -13.497 1.00 91.44 366 CYS A O 1
ATOM 2811 N N . VAL A 1 367 ? -6.503 4.238 -12.979 1.00 87.12 367 VAL A N 1
ATOM 2812 C CA . VAL A 1 367 ? -5.801 4.112 -14.264 1.00 87.12 367 VAL A CA 1
ATOM 2813 C C . VAL A 1 367 ? -6.807 4.046 -15.411 1.00 87.12 367 VAL A C 1
ATOM 2815 O O . VAL A 1 367 ? -6.692 4.813 -16.359 1.00 87.12 367 VAL A O 1
ATOM 2818 N N . GLY A 1 368 ? -7.830 3.195 -15.319 1.00 84.62 368 GLY A N 1
ATOM 2819 C CA . GLY A 1 368 ? -8.856 3.077 -16.361 1.00 84.62 368 GLY A CA 1
ATOM 2820 C C . GLY A 1 368 ? -9.702 4.343 -16.542 1.00 84.62 368 GLY A C 1
ATOM 2821 O O . GLY A 1 368 ? -10.109 4.648 -17.660 1.00 84.62 368 GLY A O 1
ATOM 2822 N N . ILE A 1 369 ? -9.937 5.095 -15.462 1.00 86.69 369 ILE A N 1
ATOM 2823 C CA . ILE A 1 369 ? -10.797 6.291 -15.462 1.00 86.69 369 ILE A CA 1
ATOM 2824 C C . ILE A 1 369 ? -10.045 7.540 -15.944 1.00 86.69 369 ILE A C 1
ATOM 2826 O O . ILE A 1 369 ? -10.581 8.342 -16.708 1.00 86.69 369 ILE A O 1
ATOM 2830 N N . PHE A 1 370 ? -8.813 7.741 -15.469 1.00 84.56 370 PHE A N 1
ATOM 2831 C CA . PHE A 1 370 ? -8.101 9.015 -15.591 1.00 84.56 370 PHE A CA 1
ATOM 2832 C C . PHE A 1 370 ? -6.854 8.965 -16.473 1.00 84.56 370 PHE A C 1
ATOM 2834 O O . PHE A 1 370 ? -6.303 10.038 -16.752 1.00 84.56 370 PHE A O 1
ATOM 2841 N N . ALA A 1 371 ? -6.393 7.784 -16.910 1.00 76.88 371 ALA A N 1
ATOM 2842 C CA . ALA A 1 371 ? -5.221 7.692 -17.774 1.00 76.88 371 ALA A CA 1
ATOM 2843 C C . ALA A 1 371 ? -5.437 8.472 -19.073 1.00 76.88 371 ALA A C 1
ATOM 2845 O O . ALA A 1 371 ? -6.485 8.406 -19.715 1.00 76.88 371 ALA A O 1
ATOM 2846 N N . ARG A 1 372 ? -4.406 9.215 -19.474 1.00 70.25 372 ARG A N 1
ATOM 2847 C CA . ARG A 1 372 ? -4.403 9.993 -20.712 1.00 70.25 372 ARG A CA 1
ATOM 2848 C C . ARG A 1 372 ? -3.309 9.483 -21.627 1.00 70.25 372 ARG A C 1
ATOM 2850 O O . ARG A 1 372 ? -2.227 9.131 -21.165 1.00 70.25 372 ARG A O 1
ATOM 2857 N N . GLU A 1 373 ? -3.572 9.514 -22.930 1.00 62.34 373 GLU A N 1
ATOM 2858 C CA . GLU A 1 373 ? -2.514 9.345 -23.921 1.00 62.34 373 GLU A CA 1
ATOM 2859 C C . GLU A 1 373 ? -1.529 10.507 -23.811 1.00 62.34 373 GLU A C 1
ATOM 2861 O O . GLU A 1 373 ? -1.857 11.653 -24.123 1.00 62.34 373 GLU A O 1
ATOM 2866 N N . ASP A 1 374 ? -0.312 10.211 -23.361 1.00 60.62 374 ASP A N 1
ATOM 2867 C CA . ASP A 1 374 ? 0.815 11.123 -23.504 1.00 60.62 374 ASP A CA 1
ATOM 2868 C C . ASP A 1 374 ? 1.541 10.748 -24.814 1.00 60.62 374 ASP A C 1
ATOM 2870 O O . ASP A 1 374 ? 1.963 9.598 -24.965 1.00 60.62 374 ASP A O 1
ATOM 2874 N N . PRO A 1 375 ? 1.667 11.657 -25.803 1.00 51.66 375 PRO A N 1
ATOM 2875 C CA . PRO A 1 375 ? 2.283 11.356 -27.100 1.00 51.66 375 PRO A CA 1
ATOM 2876 C C . PRO A 1 375 ? 3.750 10.915 -26.994 1.00 51.66 375 PRO A C 1
ATOM 2878 O O . PRO A 1 375 ? 4.274 10.324 -27.940 1.00 51.66 375 PRO A O 1
ATOM 2881 N N . TYR A 1 376 ? 4.376 11.161 -25.842 1.00 50.31 376 TYR A N 1
ATOM 2882 C CA . TYR A 1 376 ? 5.722 10.727 -25.493 1.00 50.31 376 TYR A CA 1
ATOM 2883 C C . TYR A 1 376 ? 5.747 9.398 -24.728 1.00 50.31 376 TYR A C 1
ATOM 2885 O O . TYR A 1 376 ? 6.777 9.064 -24.174 1.00 50.31 376 TYR A O 1
ATOM 2893 N N . ILE A 1 377 ? 4.649 8.637 -24.672 1.00 52.25 377 ILE A N 1
ATOM 2894 C CA . ILE A 1 377 ? 4.593 7.305 -24.060 1.00 52.25 377 ILE A CA 1
ATOM 2895 C C . ILE A 1 377 ? 3.848 6.335 -24.993 1.00 52.25 377 ILE A C 1
ATOM 2897 O O . ILE A 1 377 ? 2.629 6.431 -25.137 1.00 52.25 377 ILE A O 1
ATOM 2901 N N . ASP A 1 378 ? 4.524 5.350 -25.610 1.00 46.94 378 ASP A N 1
ATOM 2902 C CA . ASP A 1 378 ? 3.829 4.415 -26.522 1.00 46.94 378 ASP A CA 1
ATOM 2903 C C . ASP A 1 378 ? 2.883 3.427 -25.810 1.00 46.94 378 ASP A C 1
ATOM 2905 O O . ASP A 1 378 ? 2.046 2.818 -26.482 1.00 46.94 378 ASP A O 1
ATOM 2909 N N . GLN A 1 379 ? 2.945 3.270 -24.480 1.00 43.62 379 GLN A N 1
ATOM 2910 C CA . GLN A 1 379 ? 2.065 2.331 -23.766 1.00 43.62 379 GLN A CA 1
ATOM 2911 C C . GLN A 1 379 ? 0.587 2.742 -23.818 1.00 43.62 379 GLN A C 1
ATOM 2913 O O . GLN A 1 379 ? -0.283 1.890 -24.005 1.00 43.62 379 GLN A O 1
ATOM 2918 N N . TYR A 1 380 ? 0.291 4.044 -23.717 1.00 45.41 380 TYR A N 1
ATOM 2919 C CA . TYR A 1 380 ? -1.092 4.527 -23.621 1.00 45.41 380 TYR A CA 1
ATOM 2920 C C . TYR A 1 380 ? -1.877 4.383 -24.930 1.00 45.41 380 TYR A C 1
ATOM 2922 O O . TYR A 1 380 ? -3.098 4.257 -24.892 1.00 45.41 380 TYR A O 1
ATOM 2930 N N . LYS A 1 381 ? -1.192 4.273 -26.079 1.00 42.31 381 LYS A N 1
ATOM 2931 C CA . LYS A 1 381 ? -1.834 4.031 -27.386 1.00 42.31 381 LYS A CA 1
ATOM 2932 C C . LYS A 1 381 ? -2.522 2.663 -27.479 1.00 42.31 381 LYS A C 1
ATOM 2934 O O . LYS A 1 381 ? -3.349 2.453 -28.366 1.00 42.31 381 LYS A O 1
ATOM 2939 N N . LYS A 1 382 ? -2.156 1.699 -26.622 1.00 41.66 382 LYS A N 1
ATOM 2940 C CA . LYS A 1 382 ? -2.685 0.323 -26.682 1.00 41.66 382 LYS A CA 1
ATOM 2941 C C . LYS A 1 382 ? -3.955 0.114 -25.854 1.00 41.66 382 LYS A C 1
ATOM 2943 O O . LYS A 1 382 ? -4.754 -0.735 -26.233 1.00 41.66 382 LYS A O 1
ATOM 2948 N N . ILE A 1 383 ? -4.162 0.875 -24.778 1.00 41.41 383 ILE A N 1
ATOM 2949 C CA . ILE A 1 383 ? -5.257 0.644 -23.813 1.00 41.41 383 ILE A CA 1
ATOM 2950 C C . ILE A 1 383 ? -6.587 1.179 -24.324 1.00 41.41 383 ILE A C 1
ATOM 2952 O O . ILE A 1 383 ? -7.591 0.472 -24.278 1.00 41.41 383 ILE A O 1
ATOM 2956 N N . LEU A 1 384 ? -6.578 2.381 -24.903 1.00 41.16 384 LEU A N 1
ATOM 2957 C CA . LEU A 1 384 ? -7.778 2.985 -25.487 1.00 41.16 384 LEU A CA 1
ATOM 2958 C C . LEU A 1 384 ? -8.335 2.193 -26.677 1.00 41.16 384 LEU A C 1
ATOM 2960 O O . LEU A 1 384 ? -9.515 2.302 -26.973 1.00 41.16 384 LEU A O 1
ATOM 2964 N N . ASN A 1 385 ? -7.514 1.356 -27.319 1.00 40.00 385 ASN A N 1
ATOM 2965 C CA . ASN A 1 385 ? -7.904 0.581 -28.498 1.00 40.00 385 ASN A CA 1
ATOM 2966 C C . ASN A 1 385 ? -8.226 -0.900 -28.204 1.00 40.00 385 ASN A C 1
ATOM 2968 O O . ASN A 1 385 ? -8.455 -1.649 -29.152 1.00 40.00 385 ASN A O 1
ATOM 2972 N N . ARG A 1 386 ? -8.176 -1.369 -26.943 1.00 41.47 386 ARG A N 1
ATOM 2973 C CA . ARG A 1 386 ? -8.311 -2.811 -26.624 1.00 41.47 386 ARG A CA 1
ATOM 2974 C C . ARG A 1 386 ? -9.233 -3.184 -25.465 1.00 41.47 386 ARG A C 1
ATOM 2976 O O . ARG A 1 386 ? -9.461 -4.376 -25.276 1.00 41.47 386 ARG A O 1
ATOM 2983 N N . LEU A 1 387 ? -9.771 -2.235 -24.702 1.00 38.62 387 LEU A N 1
ATOM 2984 C CA . LEU A 1 387 ? -10.782 -2.565 -23.694 1.00 38.62 387 LEU A CA 1
ATOM 2985 C C . LEU A 1 387 ? -12.143 -2.781 -24.386 1.00 38.62 387 LEU A C 1
ATOM 2987 O O . LEU A 1 387 ? -12.639 -1.844 -25.010 1.00 38.62 387 LEU A O 1
ATOM 2991 N N . PRO A 1 388 ? -12.791 -3.956 -24.247 1.00 40.44 388 PRO A N 1
ATOM 2992 C CA . PRO A 1 388 ? -14.090 -4.251 -24.871 1.00 40.44 388 PRO A CA 1
ATOM 2993 C C . PRO A 1 388 ? -15.259 -3.420 -24.305 1.00 40.44 388 PRO A C 1
ATOM 2995 O O . PRO A 1 388 ? -16.409 -3.655 -24.649 1.00 40.44 388 PRO A O 1
ATOM 2998 N N . TRP A 1 389 ? -14.963 -2.459 -23.426 1.00 43.00 389 TRP A N 1
ATOM 2999 C CA . TRP A 1 389 ? -15.920 -1.601 -22.731 1.00 43.00 389 TRP A CA 1
ATOM 3000 C C . TRP A 1 389 ? -15.926 -0.164 -23.276 1.00 43.00 389 TRP A C 1
ATOM 3002 O O . TRP A 1 389 ? -16.602 0.683 -22.710 1.00 43.00 389 TRP A O 1
ATOM 3012 N N . GLY A 1 390 ? -15.176 0.112 -24.356 1.00 45.09 390 GLY A N 1
ATOM 3013 C CA . GLY A 1 390 ? -15.471 1.191 -25.307 1.00 45.09 390 GLY A CA 1
ATOM 3014 C C . GLY A 1 390 ? -15.947 2.521 -24.713 1.00 45.09 390 GLY A C 1
ATOM 3015 O O . GLY A 1 390 ? -16.991 3.021 -25.104 1.00 45.09 390 GLY A O 1
ATOM 3016 N N . LEU A 1 391 ? -15.186 3.132 -23.800 1.00 43.28 391 LEU A N 1
ATOM 3017 C CA . LEU A 1 391 ? -15.498 4.485 -23.305 1.00 43.28 391 LEU A CA 1
ATOM 3018 C C . LEU A 1 391 ? -15.273 5.580 -24.370 1.00 43.28 391 LEU A C 1
ATOM 3020 O O . LEU A 1 391 ? -15.658 6.729 -24.167 1.00 43.28 391 LEU A O 1
ATOM 3024 N N . ARG A 1 392 ? -14.636 5.247 -25.503 1.00 46.22 392 ARG A N 1
ATOM 3025 C CA . ARG A 1 392 ? -14.395 6.154 -26.631 1.00 46.22 392 ARG A CA 1
ATOM 3026 C C . ARG A 1 392 ? -14.486 5.394 -27.954 1.00 46.22 392 ARG A C 1
ATOM 3028 O O . ARG A 1 392 ? -13.844 4.358 -28.101 1.00 46.22 392 ARG A O 1
ATOM 3035 N N . LEU A 1 393 ? -15.230 5.946 -28.913 1.00 47.22 393 LEU A N 1
ATOM 3036 C CA . LEU A 1 393 ? -15.307 5.435 -30.285 1.00 47.22 393 LEU A CA 1
ATOM 3037 C C . LEU A 1 393 ? -13.916 5.432 -30.929 1.00 47.22 393 LEU A C 1
ATOM 3039 O O . LEU A 1 393 ? -13.134 6.375 -30.753 1.00 47.22 393 LEU A O 1
ATOM 3043 N N . SER A 1 394 ? -13.598 4.395 -31.701 1.00 55.44 394 SER A N 1
ATOM 3044 C CA . SER A 1 394 ? -12.387 4.413 -32.517 1.00 55.44 394 SER A CA 1
ATOM 3045 C C . SER A 1 394 ? -12.475 5.527 -33.566 1.00 55.44 394 SER A C 1
ATOM 3047 O O . SER A 1 394 ? -13.558 5.908 -34.005 1.00 55.44 394 SER A O 1
ATOM 3049 N N . LYS A 1 395 ? -11.332 6.033 -34.050 1.00 50.34 395 LYS A N 1
ATOM 3050 C CA . LYS A 1 395 ? -11.314 7.063 -35.112 1.00 50.34 395 LYS A CA 1
ATOM 3051 C C . LYS A 1 395 ? -12.073 6.653 -36.379 1.00 50.34 395 LYS A C 1
ATOM 3053 O O . LYS A 1 395 ? -12.513 7.522 -37.122 1.00 50.34 395 LYS A O 1
ATOM 3058 N N . TYR A 1 396 ? -12.174 5.353 -36.654 1.00 55.81 396 TYR A N 1
ATOM 3059 C CA . TYR A 1 396 ? -12.948 4.836 -37.779 1.00 55.81 396 TYR A CA 1
ATOM 3060 C C . TYR A 1 396 ? -14.454 4.915 -37.499 1.00 55.81 396 TYR A C 1
ATOM 3062 O O . TYR A 1 396 ? -15.210 5.354 -38.359 1.00 55.81 396 TYR A O 1
ATOM 3070 N N . GLU A 1 397 ? -14.873 4.562 -36.284 1.00 60.41 397 GLU A N 1
ATOM 3071 C CA . GLU A 1 397 ? -16.271 4.619 -35.848 1.00 60.41 397 GLU A CA 1
ATOM 3072 C C . GLU A 1 397 ? -16.767 6.061 -35.678 1.00 60.41 397 GLU A C 1
ATOM 3074 O O . GLU A 1 397 ? -17.861 6.399 -36.117 1.00 60.41 397 GLU A O 1
ATOM 3079 N N . GLU A 1 398 ? -15.921 6.948 -35.155 1.00 59.28 398 GLU A N 1
ATOM 3080 C CA . GLU A 1 398 ? -16.182 8.388 -35.059 1.00 59.28 398 GLU A CA 1
ATOM 3081 C C . GLU A 1 398 ? -16.360 9.025 -36.451 1.00 59.28 398 GLU A C 1
ATOM 3083 O O . GLU A 1 398 ? -17.200 9.902 -36.637 1.00 59.28 398 GLU A O 1
ATOM 3088 N N . GLN A 1 399 ? -15.616 8.547 -37.458 1.00 61.75 399 GLN A N 1
ATOM 3089 C CA . GLN A 1 399 ? -15.758 8.989 -38.851 1.00 61.75 399 GLN A CA 1
ATOM 3090 C C . GLN A 1 399 ? -16.980 8.396 -39.563 1.00 61.75 399 GLN A C 1
ATOM 3092 O O . GLN A 1 399 ? -17.516 9.040 -40.466 1.00 61.75 399 GLN A O 1
ATOM 3097 N N . LEU A 1 400 ? -17.407 7.185 -39.190 1.00 62.47 400 LEU A N 1
ATOM 3098 C CA . LEU A 1 400 ? -18.636 6.567 -39.700 1.00 62.47 400 LEU A CA 1
ATOM 3099 C C . LEU A 1 400 ? -19.897 7.197 -39.080 1.00 62.47 400 LEU A C 1
ATOM 3101 O O . LEU A 1 400 ? -20.945 7.218 -39.725 1.00 62.47 400 LEU A O 1
ATOM 3105 N N . GLY A 1 401 ? -19.769 7.720 -37.859 1.00 60.94 401 GLY A N 1
ATOM 3106 C CA . GLY A 1 401 ? -20.852 8.244 -37.033 1.00 60.94 401 GLY A CA 1
ATOM 3107 C C . GLY A 1 401 ? -21.395 7.178 -36.078 1.00 60.94 401 GLY A C 1
ATOM 3108 O O . GLY A 1 401 ? -21.769 6.086 -36.508 1.00 60.94 401 GLY A O 1
ATOM 3109 N N . ALA A 1 402 ? -21.470 7.515 -34.786 1.00 57.91 402 ALA A N 1
ATOM 3110 C CA . ALA A 1 402 ? -21.941 6.618 -33.724 1.00 57.91 402 ALA A CA 1
ATOM 3111 C C . ALA A 1 402 ? -23.364 6.100 -33.986 1.00 57.91 402 ALA A C 1
ATOM 3113 O O . ALA A 1 402 ? -23.618 4.905 -33.872 1.00 57.91 402 ALA A O 1
ATOM 3114 N N . ASP A 1 403 ? -24.253 6.978 -34.463 1.00 60.53 403 ASP A N 1
ATOM 3115 C CA . ASP A 1 403 ? -25.650 6.651 -34.785 1.00 60.53 403 ASP A CA 1
ATOM 3116 C C . ASP A 1 403 ? -25.774 5.536 -35.837 1.00 60.53 403 ASP A C 1
ATOM 3118 O O . ASP A 1 403 ? -26.672 4.691 -35.777 1.00 60.53 403 ASP A O 1
ATOM 3122 N N . LEU A 1 404 ? -24.849 5.500 -36.802 1.00 64.25 404 LEU A N 1
ATOM 3123 C CA . LEU A 1 404 ? -24.856 4.496 -37.861 1.00 64.25 404 LEU A CA 1
ATOM 3124 C C . LEU A 1 404 ? -24.414 3.125 -37.337 1.00 64.25 404 LEU A C 1
ATOM 3126 O O . LEU A 1 404 ? -24.895 2.104 -37.822 1.00 64.25 404 LEU A O 1
ATOM 3130 N N . ILE A 1 405 ? -23.504 3.100 -36.364 1.00 57.06 405 ILE A N 1
ATOM 3131 C CA . ILE A 1 405 ? -22.904 1.873 -35.828 1.00 57.06 405 ILE A CA 1
ATOM 3132 C C . ILE A 1 405 ? -23.753 1.288 -34.704 1.00 57.06 405 ILE A C 1
ATOM 3134 O O . ILE A 1 405 ? -24.016 0.089 -34.700 1.00 57.06 405 ILE A O 1
ATOM 3138 N N . GLU A 1 406 ? -24.208 2.123 -33.774 1.00 61.31 406 GLU A N 1
ATOM 3139 C CA . GLU A 1 406 ? -24.950 1.677 -32.594 1.00 61.31 406 GLU A CA 1
ATOM 3140 C C . GLU A 1 406 ? -26.444 1.516 -32.869 1.00 61.31 406 GLU A C 1
ATOM 3142 O O . GLU A 1 406 ? -27.111 0.686 -32.250 1.00 61.31 406 GLU A O 1
ATOM 3147 N N . HIS A 1 407 ? -26.989 2.301 -33.800 1.00 64.81 407 HIS A N 1
ATOM 3148 C CA . HIS A 1 407 ? -28.430 2.344 -34.047 1.00 64.8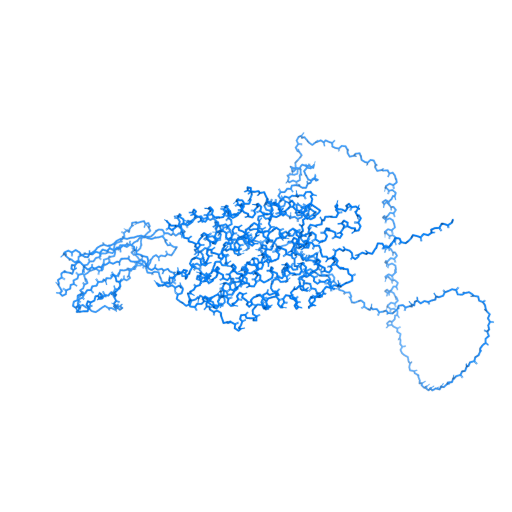1 407 HIS A CA 1
ATOM 3149 C C . HIS A 1 407 ? -28.810 2.001 -35.490 1.00 64.81 407 HIS A C 1
ATOM 3151 O O . HIS A 1 407 ? -29.997 1.905 -35.796 1.00 64.81 407 HIS A O 1
ATOM 3157 N N . GLY A 1 408 ? -27.837 1.781 -36.385 1.00 49.47 408 GLY A N 1
ATOM 3158 C CA . GLY A 1 408 ? -28.098 1.448 -37.790 1.00 49.47 408 GLY A CA 1
ATOM 3159 C C . GLY A 1 408 ? -28.772 2.577 -38.577 1.00 49.47 408 GLY A C 1
ATOM 3160 O O . GLY A 1 408 ? -29.322 2.332 -39.653 1.00 49.47 408 GLY A O 1
ATOM 3161 N N . LEU A 1 409 ? -28.763 3.807 -38.049 1.00 54.94 409 LEU A N 1
ATOM 3162 C CA . LEU A 1 409 ? -29.490 4.949 -38.594 1.00 54.94 409 LEU A CA 1
ATOM 3163 C C . LEU A 1 409 ? -28.518 6.005 -39.119 1.00 54.94 409 LEU A C 1
ATOM 3165 O O . LEU A 1 409 ? -27.618 6.472 -38.429 1.00 54.94 409 LEU A O 1
ATOM 3169 N N . ALA A 1 410 ? -28.729 6.417 -40.366 1.00 57.16 410 ALA A N 1
ATOM 3170 C CA . ALA A 1 410 ? -27.985 7.505 -40.976 1.00 57.16 410 ALA A CA 1
ATOM 3171 C C . ALA A 1 410 ? -28.613 8.861 -40.615 1.00 57.16 410 ALA A C 1
ATOM 3173 O O . ALA A 1 410 ? -29.702 9.187 -41.092 1.00 57.16 410 ALA A O 1
ATOM 3174 N N . GLY A 1 411 ? -27.924 9.675 -39.810 1.00 55.00 411 GLY A N 1
ATOM 3175 C CA . GLY A 1 411 ? -28.308 11.071 -39.574 1.00 55.00 411 GLY A CA 1
ATOM 3176 C C . GLY A 1 411 ? -28.306 11.916 -40.862 1.00 55.00 411 GLY A C 1
ATOM 3177 O O . GLY A 1 411 ? -27.650 11.585 -41.849 1.00 55.00 411 GLY A O 1
ATOM 3178 N N . HIS A 1 412 ? -29.019 13.050 -40.863 1.00 51.66 412 HIS A N 1
ATOM 3179 C CA . HIS A 1 412 ? -29.221 13.912 -42.048 1.00 51.66 412 HIS A CA 1
ATOM 3180 C C . HIS A 1 412 ? -27.947 14.561 -42.636 1.00 51.66 412 HIS A C 1
ATOM 3182 O O . HIS A 1 412 ? -28.017 15.177 -43.696 1.00 51.66 412 HIS A O 1
ATOM 3188 N N . ASN A 1 413 ? -26.783 14.389 -42.000 1.00 47.22 413 ASN A N 1
ATOM 3189 C CA . ASN A 1 413 ? -25.495 14.937 -42.435 1.00 47.22 413 ASN A CA 1
ATOM 3190 C C . ASN A 1 413 ? -24.428 13.853 -42.671 1.00 47.22 413 ASN A C 1
ATOM 3192 O O . ASN A 1 413 ? -23.253 14.064 -42.373 1.00 47.22 413 ASN A O 1
ATOM 3196 N N . ILE A 1 414 ? -24.788 12.695 -43.236 1.00 45.78 414 ILE A N 1
ATOM 3197 C CA . ILE A 1 414 ? -23.756 11.826 -43.817 1.00 45.78 414 ILE A CA 1
ATOM 3198 C C . ILE A 1 414 ? -23.242 12.501 -45.088 1.00 45.78 414 ILE A C 1
ATOM 3200 O O . ILE A 1 414 ? -23.901 12.498 -46.131 1.00 45.78 414 ILE A O 1
ATOM 3204 N N . ALA A 1 415 ? -22.041 13.076 -45.011 1.00 43.53 415 ALA A N 1
ATOM 3205 C CA . ALA A 1 415 ? -21.282 13.437 -46.196 1.00 43.53 415 ALA A CA 1
ATOM 3206 C C . ALA A 1 415 ? -21.210 12.195 -47.100 1.00 43.53 415 ALA A C 1
ATOM 3208 O O . ALA A 1 415 ? -20.612 11.185 -46.730 1.00 43.53 415 ALA A O 1
ATOM 3209 N N . ARG A 1 416 ? -21.861 12.240 -48.273 1.00 41.78 416 ARG A N 1
ATOM 3210 C CA . ARG A 1 416 ? -21.740 11.197 -49.302 1.00 41.78 416 ARG A CA 1
ATOM 3211 C C . ARG A 1 416 ? -20.276 11.117 -49.720 1.00 41.78 416 ARG A C 1
ATOM 3213 O O . ARG A 1 416 ? -19.844 11.809 -50.640 1.00 41.78 416 ARG A O 1
ATOM 3220 N N . TYR A 1 417 ? -19.508 10.256 -49.067 1.00 41.28 417 TYR A N 1
ATOM 3221 C CA . TYR A 1 417 ? -18.183 9.918 -49.542 1.00 41.28 417 TYR A CA 1
ATOM 3222 C C . TYR A 1 417 ? -18.341 9.079 -50.804 1.00 41.28 417 TYR A C 1
ATOM 3224 O O . TYR A 1 417 ? -18.727 7.911 -50.786 1.00 41.28 417 TYR A O 1
ATOM 3232 N N . LYS A 1 418 ? -18.050 9.714 -51.936 1.00 37.47 418 LYS A N 1
ATOM 3233 C CA . LYS A 1 418 ? -17.812 9.035 -53.200 1.00 37.47 418 LYS A CA 1
ATOM 3234 C C . LYS A 1 418 ? -16.567 8.172 -52.984 1.00 37.47 418 LYS A C 1
ATOM 3236 O O . LYS A 1 418 ? -15.466 8.705 -52.865 1.00 37.47 418 LYS A O 1
ATOM 3241 N N . ILE A 1 419 ? -16.735 6.855 -52.868 1.00 42.94 419 ILE A N 1
ATOM 3242 C CA . ILE A 1 419 ? -15.613 5.912 -52.786 1.00 42.94 419 ILE A CA 1
ATOM 3243 C C . ILE A 1 419 ? -14.904 5.925 -54.147 1.00 42.94 419 ILE A C 1
ATOM 3245 O O . ILE A 1 419 ? -15.145 5.091 -55.015 1.00 42.94 419 ILE A O 1
ATOM 3249 N N . GLU A 1 420 ? -14.032 6.905 -54.369 1.00 43.31 420 GLU A N 1
ATOM 3250 C CA . GLU A 1 420 ? -13.098 6.911 -55.487 1.00 43.31 420 GLU A CA 1
ATOM 3251 C C . GLU A 1 420 ? -11.754 6.359 -55.016 1.00 43.31 420 GLU A C 1
ATOM 3253 O O . GLU A 1 420 ? -10.785 7.069 -54.772 1.00 43.31 420 GLU A O 1
ATOM 3258 N N . LYS A 1 421 ? -11.664 5.031 -54.975 1.00 43.19 421 LYS A N 1
ATOM 3259 C CA . LYS A 1 421 ? -10.460 4.382 -55.492 1.00 43.19 421 LYS A CA 1
ATOM 3260 C C . LYS A 1 421 ? -10.890 3.500 -56.646 1.00 43.19 421 LYS A C 1
ATOM 3262 O O . LYS A 1 421 ? -11.336 2.375 -56.444 1.00 43.19 421 LYS A O 1
ATOM 3267 N N . LYS A 1 422 ? -10.755 4.021 -57.872 1.00 42.59 422 LYS A N 1
ATOM 3268 C CA . LYS A 1 422 ? -10.810 3.185 -59.076 1.00 42.59 422 LYS A CA 1
ATOM 3269 C C . LYS A 1 422 ? -9.796 2.059 -58.887 1.00 42.59 422 LYS A C 1
ATOM 3271 O O . LYS A 1 422 ? -8.591 2.304 -58.833 1.00 42.59 422 LYS A O 1
ATOM 3276 N N . LEU A 1 423 ? -10.300 0.835 -58.762 1.00 51.12 423 LEU A N 1
ATOM 3277 C CA . LEU A 1 423 ? -9.502 -0.380 -58.829 1.00 51.12 423 LEU A CA 1
ATOM 3278 C C . LEU A 1 423 ? -8.738 -0.352 -60.152 1.00 51.12 423 LEU A C 1
ATOM 3280 O O . LEU A 1 423 ? -9.313 -0.538 -61.223 1.00 51.12 423 LEU A O 1
ATOM 3284 N N . THR A 1 424 ? -7.440 -0.073 -60.094 1.00 60.00 424 THR A N 1
ATOM 3285 C CA . THR A 1 424 ? -6.588 -0.189 -61.272 1.00 60.00 424 THR A CA 1
ATOM 3286 C C . THR A 1 424 ? -6.531 -1.661 -61.674 1.00 60.00 424 THR A C 1
ATOM 3288 O O . THR A 1 424 ? -6.455 -2.557 -60.828 1.00 60.00 424 THR A O 1
ATOM 3291 N N . THR A 1 425 ? -6.537 -1.936 -62.978 1.00 60.59 425 THR A N 1
ATOM 3292 C CA . THR A 1 425 ? -6.435 -3.293 -63.552 1.00 60.59 425 THR A CA 1
ATOM 3293 C C . THR A 1 425 ? -5.236 -4.070 -63.000 1.00 60.59 425 THR A C 1
ATOM 3295 O O . THR A 1 425 ? -5.275 -5.295 -62.904 1.00 60.59 425 THR A O 1
ATOM 3298 N N . LYS A 1 426 ? -4.188 -3.363 -62.556 1.00 60.50 426 LYS A N 1
ATOM 3299 C CA . LYS A 1 426 ? -3.011 -3.927 -61.886 1.00 60.50 426 LYS A CA 1
ATOM 3300 C C . LYS A 1 426 ? -3.332 -4.522 -60.506 1.00 60.50 426 LYS A C 1
ATOM 3302 O O . LYS A 1 426 ? -2.846 -5.610 -60.205 1.00 60.50 426 LYS A O 1
ATOM 3307 N N . SER A 1 427 ? -4.175 -3.869 -59.706 1.00 57.69 427 SER A N 1
ATOM 3308 C CA . SER A 1 427 ? -4.580 -4.346 -58.375 1.00 57.69 427 SER A CA 1
ATOM 3309 C C . SER A 1 427 ? -5.503 -5.558 -58.466 1.00 57.69 427 SER A C 1
ATOM 3311 O O . SER A 1 427 ? -5.282 -6.551 -57.776 1.00 57.69 427 SER A O 1
ATOM 3313 N N . VAL A 1 428 ? -6.465 -5.537 -59.395 1.00 64.75 428 VAL A N 1
ATOM 3314 C CA . VAL A 1 428 ? -7.340 -6.694 -59.659 1.00 64.75 428 VAL A CA 1
ATOM 3315 C C . VAL A 1 428 ? -6.517 -7.881 -60.159 1.00 64.75 428 VAL A C 1
ATOM 3317 O O . VAL A 1 428 ? -6.656 -8.990 -59.649 1.00 64.75 428 VAL A O 1
ATOM 3320 N N . ARG A 1 429 ? -5.578 -7.654 -61.088 1.00 65.56 429 ARG A N 1
ATOM 3321 C CA . ARG A 1 429 ? -4.673 -8.707 -61.568 1.00 65.56 429 ARG A CA 1
ATOM 3322 C C . ARG A 1 429 ? -3.785 -9.254 -60.450 1.00 65.56 429 ARG A C 1
ATOM 3324 O O . ARG A 1 429 ? -3.565 -10.462 -60.410 1.00 65.56 429 ARG A O 1
ATOM 3331 N N . GLY A 1 430 ? -3.311 -8.408 -59.534 1.00 72.62 430 GLY A N 1
ATOM 3332 C CA . GLY A 1 430 ? -2.532 -8.823 -58.364 1.00 72.62 430 GLY A CA 1
ATOM 3333 C C . GLY A 1 430 ? -3.317 -9.761 -57.447 1.00 72.62 430 GLY A C 1
ATOM 3334 O O . GLY A 1 430 ? -2.846 -10.856 -57.143 1.00 72.62 430 GLY A O 1
ATOM 3335 N N . VAL A 1 431 ? -4.547 -9.378 -57.094 1.00 64.56 431 VAL A N 1
ATOM 3336 C CA . VAL A 1 431 ? -5.435 -10.179 -56.235 1.00 64.56 431 VAL A CA 1
ATOM 3337 C C . VAL A 1 431 ? -5.828 -11.493 -56.913 1.00 64.56 431 VAL A C 1
ATOM 3339 O O . VAL A 1 431 ? -5.692 -12.559 -56.317 1.00 64.56 431 VAL A O 1
ATOM 3342 N N . VAL A 1 432 ? -6.217 -11.458 -58.191 1.00 72.38 432 VAL A N 1
ATOM 3343 C CA . VAL A 1 432 ? -6.571 -12.671 -58.950 1.00 72.38 432 VAL A CA 1
ATOM 3344 C C . VAL A 1 432 ? -5.369 -13.613 -59.083 1.00 72.38 432 VAL A C 1
ATOM 3346 O O . VAL A 1 432 ? -5.512 -14.827 -58.934 1.00 72.38 432 VAL A O 1
ATOM 3349 N N . THR A 1 433 ? -4.163 -13.077 -59.293 1.00 73.31 433 THR A N 1
ATOM 3350 C CA . THR A 1 433 ? -2.935 -13.886 -59.370 1.00 73.31 433 THR A CA 1
ATOM 3351 C C . THR A 1 433 ? -2.576 -14.498 -58.014 1.00 73.31 433 THR A C 1
ATOM 3353 O O . THR A 1 433 ? -2.147 -15.652 -57.965 1.00 73.31 433 THR A O 1
ATOM 3356 N N . ALA A 1 434 ? -2.783 -13.769 -56.913 1.00 68.06 434 ALA A N 1
ATOM 3357 C CA . ALA A 1 434 ? -2.570 -14.277 -55.559 1.00 68.06 434 ALA A CA 1
ATOM 3358 C C . ALA A 1 434 ? -3.547 -15.416 -55.225 1.00 68.06 434 ALA A C 1
ATOM 3360 O O . ALA A 1 434 ? -3.113 -16.479 -54.782 1.00 68.06 434 ALA A O 1
ATOM 3361 N N . ILE A 1 435 ? -4.834 -15.250 -55.546 1.00 73.75 435 ILE A N 1
ATOM 3362 C CA . ILE A 1 435 ? -5.860 -16.291 -55.374 1.00 73.75 435 ILE A CA 1
ATOM 3363 C C . ILE A 1 435 ? -5.539 -17.519 -56.239 1.00 73.75 435 ILE A C 1
ATOM 3365 O O . ILE A 1 435 ? -5.633 -18.654 -55.769 1.00 73.75 435 ILE A O 1
ATOM 3369 N N . ALA A 1 436 ? -5.107 -17.323 -57.488 1.00 74.81 436 ALA A N 1
ATOM 3370 C CA . ALA A 1 436 ? -4.726 -18.421 -58.376 1.00 74.81 436 ALA A CA 1
ATOM 3371 C C . ALA A 1 436 ? -3.476 -19.173 -57.883 1.00 74.81 436 ALA A C 1
ATOM 3373 O O . ALA A 1 436 ? -3.440 -20.405 -57.940 1.00 74.81 436 ALA A O 1
ATOM 3374 N N . ARG A 1 437 ? -2.462 -18.459 -57.368 1.00 75.94 437 ARG A N 1
ATOM 3375 C CA . ARG A 1 437 ? -1.282 -19.073 -56.736 1.00 75.94 437 ARG A CA 1
ATOM 3376 C C . ARG A 1 437 ? -1.676 -19.872 -55.503 1.00 75.94 437 ARG A C 1
ATOM 3378 O O . ARG A 1 437 ? -1.281 -21.028 -55.402 1.00 75.94 437 ARG A O 1
ATOM 3385 N N . TRP A 1 438 ? -2.500 -19.299 -54.629 1.00 74.62 438 TRP A N 1
ATOM 3386 C CA . TRP A 1 438 ? -2.985 -19.978 -53.432 1.00 74.62 438 TRP A CA 1
ATOM 3387 C C . TRP A 1 438 ? -3.749 -21.264 -53.779 1.00 74.62 438 TRP A C 1
ATOM 3389 O O . TRP A 1 438 ? -3.396 -22.333 -53.282 1.00 74.62 438 TRP A O 1
ATOM 3399 N N . LYS A 1 439 ? -4.690 -21.217 -54.735 1.00 74.81 439 LYS A N 1
ATOM 3400 C CA . LYS A 1 439 ? -5.422 -22.411 -55.200 1.00 74.81 439 LYS A CA 1
ATOM 3401 C C . LYS A 1 439 ? -4.496 -23.502 -55.755 1.00 74.81 439 LYS A C 1
ATOM 3403 O O . LYS A 1 439 ? -4.725 -24.682 -55.494 1.00 74.81 439 LYS A O 1
ATOM 3408 N N . ARG A 1 440 ? -3.430 -23.141 -56.486 1.00 75.44 440 ARG A N 1
ATOM 3409 C CA . ARG A 1 440 ? -2.432 -24.118 -56.972 1.00 75.44 440 ARG A CA 1
ATOM 3410 C C . ARG A 1 440 ? -1.625 -24.738 -55.836 1.00 75.44 440 ARG A C 1
ATOM 3412 O O . ARG A 1 440 ? -1.381 -25.941 -55.869 1.00 75.44 440 ARG A O 1
ATOM 3419 N N . THR A 1 441 ? -1.224 -23.945 -54.845 1.00 75.06 441 THR A N 1
ATOM 3420 C CA . THR A 1 441 ? -0.486 -24.441 -53.675 1.00 75.06 441 THR A CA 1
ATOM 3421 C C . THR A 1 441 ? -1.337 -25.420 -52.868 1.00 75.06 441 THR A C 1
ATOM 3423 O O . THR A 1 441 ? -0.863 -26.503 -52.533 1.00 75.06 441 THR A O 1
ATOM 3426 N N . VAL A 1 442 ? -2.616 -25.098 -52.651 1.00 75.88 442 VAL A N 1
ATOM 3427 C CA . VAL A 1 442 ? -3.570 -25.985 -51.967 1.00 75.88 442 VAL A CA 1
ATOM 3428 C C . VAL A 1 442 ? -3.778 -27.286 -52.750 1.00 75.88 442 VAL A C 1
ATOM 3430 O O . VAL A 1 442 ? -3.744 -28.363 -52.156 1.00 75.88 442 VAL A O 1
ATOM 3433 N N . LYS A 1 443 ? -3.911 -27.225 -54.084 1.00 80.44 443 LYS A N 1
ATOM 3434 C CA . LYS A 1 443 ? -4.047 -28.429 -54.923 1.00 80.44 443 LYS A CA 1
ATOM 3435 C C . LYS A 1 443 ? -2.814 -29.337 -54.837 1.00 80.44 443 LYS A C 1
ATOM 3437 O O . LYS A 1 443 ? -2.964 -30.524 -54.571 1.00 80.44 443 LYS A O 1
ATOM 3442 N N . LYS A 1 444 ? -1.604 -28.776 -54.958 1.00 75.88 444 LYS A N 1
ATOM 3443 C CA . LYS A 1 444 ? -0.346 -29.533 -54.802 1.00 75.88 444 LYS A CA 1
ATOM 3444 C C . LYS A 1 444 ? -0.182 -30.123 -53.402 1.00 75.88 444 LYS A C 1
ATOM 3446 O O . LYS A 1 444 ? 0.436 -31.171 -53.244 1.00 75.88 444 LYS A O 1
ATOM 3451 N N . SER A 1 445 ? -0.700 -29.452 -52.372 1.00 70.56 445 SER A N 1
ATOM 3452 C CA . SER A 1 445 ? -0.713 -29.999 -51.013 1.00 70.56 445 SER A CA 1
ATOM 3453 C C . SER A 1 445 ? -1.641 -31.207 -50.902 1.00 70.56 445 SER A C 1
ATOM 3455 O O . SER A 1 445 ? -1.247 -32.219 -50.338 1.00 70.56 445 SER A O 1
ATOM 3457 N N . ARG A 1 446 ? -2.842 -31.135 -51.492 1.00 73.75 446 ARG A N 1
ATOM 3458 C CA . ARG A 1 446 ? -3.791 -32.259 -51.520 1.00 73.75 446 ARG A CA 1
ATOM 3459 C C . ARG A 1 446 ? -3.262 -33.448 -52.319 1.00 73.75 446 ARG A C 1
ATOM 3461 O O . ARG A 1 446 ? -3.387 -34.572 -51.858 1.00 73.75 446 ARG A O 1
ATOM 3468 N N . GLU A 1 447 ? -2.636 -33.201 -53.469 1.00 77.75 447 GLU A N 1
ATOM 3469 C CA . GLU A 1 447 ? -2.015 -34.252 -54.288 1.00 77.75 447 GLU A CA 1
ATOM 3470 C C . GLU A 1 447 ? -0.859 -34.936 -53.536 1.00 77.75 447 GLU A C 1
ATOM 3472 O O . GLU A 1 447 ? -0.803 -36.161 -53.509 1.00 77.75 447 GLU A O 1
ATOM 3477 N N . ARG A 1 448 ? 0.005 -34.178 -52.837 1.00 72.31 448 ARG A N 1
ATOM 3478 C CA . ARG A 1 448 ? 1.065 -34.752 -51.982 1.00 72.31 448 ARG A CA 1
ATOM 3479 C C . ARG A 1 448 ? 0.505 -35.584 -50.828 1.00 72.31 448 ARG A C 1
ATOM 3481 O O . ARG A 1 448 ? 0.994 -36.685 -50.595 1.00 72.31 448 ARG A O 1
ATOM 3488 N N . ASN A 1 449 ? -0.534 -35.095 -50.153 1.00 69.44 449 ASN A N 1
ATOM 3489 C CA . ASN A 1 449 ? -1.161 -35.821 -49.048 1.00 69.44 449 ASN A CA 1
ATOM 3490 C C . ASN A 1 449 ? -1.865 -37.101 -49.536 1.00 69.44 449 ASN A C 1
ATOM 3492 O O . ASN A 1 449 ? -1.773 -38.132 -48.877 1.00 69.44 449 ASN A O 1
ATOM 3496 N N . ALA A 1 450 ? -2.493 -37.077 -50.717 1.00 69.25 450 ALA A N 1
ATOM 3497 C CA . ALA A 1 450 ? -3.081 -38.267 -51.336 1.00 69.25 450 ALA A CA 1
ATOM 3498 C C . ALA A 1 450 ? -2.016 -39.301 -51.746 1.00 69.25 450 ALA A C 1
ATOM 3500 O O . ALA A 1 450 ? -2.218 -40.499 -51.567 1.00 69.25 450 ALA A O 1
ATOM 3501 N N . MET A 1 451 ? -0.858 -38.848 -52.241 1.00 66.31 451 MET A N 1
ATOM 3502 C CA . MET A 1 451 ? 0.263 -39.723 -52.604 1.00 66.31 451 MET A CA 1
ATOM 3503 C C . MET A 1 451 ? 0.905 -40.377 -51.369 1.00 66.31 451 MET A C 1
ATOM 3505 O O . MET A 1 451 ? 1.243 -41.558 -51.402 1.00 66.31 451 MET A O 1
ATOM 3509 N N . MET A 1 452 ? 1.017 -39.640 -50.256 1.00 64.88 452 MET A N 1
ATOM 3510 C CA . MET A 1 452 ? 1.474 -40.197 -48.976 1.00 64.88 452 MET A CA 1
ATOM 3511 C C . MET A 1 452 ? 0.477 -41.204 -48.389 1.00 64.88 452 MET A C 1
ATOM 3513 O O . MET A 1 452 ? 0.897 -42.241 -47.883 1.00 64.88 452 MET A O 1
ATOM 3517 N N . ALA A 1 453 ? -0.830 -40.958 -48.523 1.00 63.38 453 ALA A N 1
ATOM 3518 C CA . ALA A 1 453 ? -1.863 -41.903 -48.099 1.00 63.38 453 ALA A CA 1
ATOM 3519 C C . ALA A 1 453 ? -1.862 -43.200 -48.937 1.00 63.38 453 ALA A C 1
ATOM 3521 O O . ALA A 1 453 ? -1.994 -44.289 -48.382 1.00 63.38 453 ALA A O 1
ATOM 3522 N N . ALA A 1 454 ? -1.648 -43.108 -50.255 1.00 58.69 454 ALA A N 1
ATOM 3523 C CA . ALA A 1 454 ? -1.568 -44.275 -51.138 1.00 58.69 454 ALA A CA 1
ATOM 3524 C C . ALA A 1 454 ? -0.330 -45.149 -50.857 1.00 58.69 454 ALA A C 1
ATOM 3526 O O . ALA A 1 454 ? -0.430 -46.375 -50.830 1.00 58.69 454 ALA A O 1
ATOM 3527 N N . ASN A 1 455 ? 0.820 -44.529 -50.574 1.00 57.19 455 ASN A N 1
ATOM 3528 C CA . ASN A 1 455 ? 2.046 -45.255 -50.226 1.00 57.19 455 ASN A CA 1
ATOM 3529 C C . ASN A 1 455 ? 2.000 -45.860 -48.811 1.00 57.19 455 ASN A C 1
ATOM 3531 O O . ASN A 1 455 ? 2.609 -46.901 -48.578 1.00 57.19 455 ASN A O 1
ATOM 3535 N N . GLY A 1 456 ? 1.248 -45.256 -47.881 1.00 51.62 456 GLY A N 1
ATOM 3536 C CA . GLY A 1 456 ? 0.993 -45.827 -46.553 1.00 51.62 456 GLY A CA 1
ATOM 3537 C C . GLY A 1 456 ? 0.102 -47.075 -46.584 1.00 51.62 456 GLY A C 1
ATOM 3538 O O . GLY A 1 456 ? 0.318 -47.997 -45.803 1.00 51.62 456 GLY A O 1
ATOM 3539 N N . ALA A 1 457 ? -0.847 -47.150 -47.523 1.00 48.00 457 ALA A N 1
ATOM 3540 C CA . ALA A 1 457 ? -1.726 -48.311 -47.693 1.00 48.00 457 ALA A CA 1
ATOM 3541 C C . ALA A 1 457 ? -1.037 -49.509 -48.384 1.00 48.00 457 ALA A C 1
ATOM 3543 O O . ALA A 1 457 ? -1.396 -50.656 -48.127 1.00 48.00 457 ALA A O 1
ATOM 3544 N N . ALA A 1 458 ? -0.020 -49.270 -49.220 1.00 45.84 458 ALA A N 1
ATOM 3545 C CA . ALA A 1 458 ? 0.736 -50.332 -49.893 1.00 45.84 458 ALA A CA 1
ATOM 3546 C C . ALA A 1 458 ? 1.760 -51.044 -48.979 1.00 45.84 458 ALA A C 1
ATOM 3548 O O . ALA A 1 458 ? 2.170 -52.162 -49.277 1.00 45.84 458 ALA A O 1
ATOM 3549 N N . ALA A 1 459 ? 2.149 -50.435 -47.852 1.00 46.94 459 ALA A N 1
ATOM 3550 C CA . ALA A 1 459 ? 3.158 -50.975 -46.934 1.00 46.94 459 ALA A CA 1
ATOM 3551 C C . ALA A 1 459 ? 2.606 -51.954 -45.871 1.00 46.94 459 ALA A C 1
ATOM 3553 O O . ALA A 1 459 ? 3.391 -52.548 -45.137 1.00 46.94 459 ALA A O 1
ATOM 3554 N N . GLN A 1 460 ? 1.281 -52.150 -45.784 1.00 43.97 460 GLN A N 1
ATOM 3555 C CA . GLN A 1 460 ? 0.651 -53.075 -44.822 1.00 43.97 460 GLN A CA 1
ATOM 3556 C C . GLN A 1 460 ? 0.285 -54.458 -45.395 1.00 43.97 460 GLN A C 1
ATOM 3558 O O . GLN A 1 460 ? -0.128 -55.327 -44.634 1.00 43.97 460 GLN A O 1
ATOM 3563 N N . ASN A 1 461 ? 0.495 -54.711 -46.693 1.00 38.75 461 ASN A N 1
ATOM 3564 C CA . ASN A 1 461 ? 0.261 -56.018 -47.323 1.00 38.75 461 ASN A CA 1
ATOM 3565 C C . ASN A 1 461 ? 1.546 -56.541 -47.987 1.00 38.75 461 ASN A C 1
ATOM 3567 O O . ASN A 1 461 ? 1.714 -56.451 -49.201 1.00 38.75 461 ASN A O 1
ATOM 3571 N N . GLY A 1 462 ? 2.463 -57.089 -47.185 1.00 36.00 462 GLY A N 1
ATOM 3572 C CA . GLY A 1 462 ? 3.699 -57.712 -47.665 1.00 36.00 462 GLY A CA 1
ATOM 3573 C C . GLY A 1 462 ? 4.160 -58.835 -46.738 1.00 36.00 462 GLY A C 1
ATOM 3574 O O . GLY A 1 462 ? 4.785 -58.593 -45.714 1.00 36.00 462 GLY A O 1
ATOM 3575 N N . THR A 1 463 ? 3.799 -60.059 -47.104 1.00 32.47 463 THR A N 1
ATOM 3576 C CA . THR A 1 463 ? 4.098 -61.355 -46.475 1.00 32.47 463 THR A CA 1
ATOM 3577 C C . THR A 1 463 ? 5.595 -61.667 -46.318 1.00 32.47 463 THR A C 1
ATOM 3579 O O . THR A 1 463 ? 6.375 -61.477 -47.248 1.00 32.47 463 THR A O 1
ATOM 3582 N N . ILE A 1 464 ? 5.956 -62.234 -45.158 1.00 34.91 464 ILE A N 1
ATOM 3583 C CA . ILE A 1 464 ? 7.252 -62.859 -44.814 1.00 34.91 464 ILE A CA 1
ATOM 3584 C C . ILE A 1 464 ? 7.440 -64.167 -45.615 1.00 34.91 464 ILE A C 1
ATOM 3586 O O . ILE A 1 464 ? 6.462 -64.896 -45.800 1.00 34.91 464 ILE A O 1
ATOM 3590 N N . PRO A 1 465 ? 8.671 -64.511 -46.051 1.00 38.88 465 PRO A N 1
ATOM 3591 C CA . PRO A 1 465 ? 9.235 -65.792 -45.606 1.00 38.88 465 PRO A CA 1
ATOM 3592 C C . PRO A 1 465 ? 10.745 -65.783 -45.272 1.00 38.88 465 PRO A C 1
ATOM 3594 O O . PRO A 1 465 ? 11.522 -64.945 -45.720 1.00 38.88 465 PRO A O 1
ATOM 3597 N N . ASN A 1 466 ? 11.085 -66.786 -44.460 1.00 30.70 466 ASN A N 1
ATOM 3598 C CA . ASN A 1 466 ? 12.351 -67.196 -43.841 1.00 30.70 466 ASN A CA 1
ATOM 3599 C C . ASN A 1 466 ? 13.578 -67.354 -44.767 1.00 30.70 466 ASN A C 1
ATOM 3601 O O . ASN A 1 466 ? 13.437 -67.681 -45.942 1.00 30.70 466 ASN A O 1
ATOM 3605 N N . GLY A 1 467 ? 14.780 -67.304 -44.174 1.00 29.50 467 GLY A N 1
ATOM 3606 C CA . GLY A 1 467 ? 16.014 -67.846 -44.765 1.00 29.50 467 GLY A CA 1
ATOM 3607 C C . GLY A 1 467 ? 17.281 -67.488 -43.979 1.00 29.50 467 GLY A C 1
ATOM 3608 O O . GLY A 1 467 ? 17.435 -66.358 -43.542 1.00 29.50 467 GLY A O 1
ATOM 3609 N N . GLU A 1 468 ? 18.151 -68.469 -43.773 1.00 27.59 468 GLU A N 1
ATOM 3610 C CA . GLU A 1 468 ? 19.253 -68.540 -42.809 1.00 27.59 468 GLU A CA 1
ATOM 3611 C C . GLU A 1 468 ? 20.593 -67.896 -43.252 1.00 27.59 468 GLU A C 1
ATOM 3613 O O . GLU A 1 468 ? 20.828 -67.647 -44.429 1.00 27.59 468 GLU A O 1
ATOM 3618 N N . ALA A 1 469 ? 21.507 -67.806 -42.269 1.00 28.39 469 ALA A N 1
ATOM 3619 C CA . ALA A 1 469 ? 22.939 -68.159 -42.342 1.00 28.39 469 ALA A CA 1
ATOM 3620 C C . ALA A 1 469 ? 24.031 -67.154 -42.819 1.00 28.39 469 ALA A C 1
ATOM 3622 O O . ALA A 1 469 ? 24.159 -66.821 -43.988 1.00 28.39 469 ALA A O 1
ATOM 3623 N N . VAL A 1 470 ? 24.948 -66.888 -41.864 1.00 29.50 470 VAL A N 1
ATOM 3624 C CA . VAL A 1 470 ? 26.433 -66.987 -41.946 1.00 29.50 470 VAL A CA 1
ATOM 3625 C C . VAL A 1 470 ? 27.255 -65.863 -42.625 1.00 29.50 470 VAL A C 1
ATOM 3627 O O . VAL A 1 470 ? 27.318 -65.753 -43.837 1.00 29.50 470 VAL A O 1
ATOM 3630 N N . GLY A 1 471 ? 28.024 -65.140 -41.788 1.00 25.86 471 GLY A N 1
ATOM 3631 C CA . GLY A 1 471 ? 29.504 -65.161 -41.756 1.00 25.86 471 GLY A CA 1
ATOM 3632 C C . GLY A 1 471 ? 30.346 -64.374 -42.783 1.00 25.86 471 GLY A C 1
ATOM 3633 O O . GLY A 1 471 ? 30.266 -64.613 -43.977 1.00 25.86 471 GLY A O 1
ATOM 3634 N N . GLY A 1 472 ? 31.318 -63.598 -42.270 1.00 25.86 472 GLY A N 1
ATOM 3635 C CA . GLY A 1 472 ? 32.674 -63.539 -42.853 1.00 25.86 472 GLY A CA 1
ATOM 3636 C C . GLY A 1 472 ? 33.179 -62.216 -43.459 1.00 25.86 472 GLY A C 1
ATOM 3637 O O . GLY A 1 472 ? 32.844 -61.888 -44.584 1.00 25.86 472 GLY A O 1
ATOM 3638 N N . ILE A 1 473 ? 34.053 -61.529 -42.704 1.00 27.50 473 ILE A N 1
ATOM 3639 C CA . ILE A 1 473 ? 35.430 -61.078 -43.048 1.00 27.50 473 ILE A CA 1
ATOM 3640 C C . ILE A 1 473 ? 35.697 -60.417 -44.424 1.00 27.50 473 ILE A C 1
ATOM 3642 O O . ILE A 1 473 ? 35.503 -61.037 -45.460 1.00 27.50 473 ILE A O 1
ATOM 3646 N N . GLY A 1 474 ? 36.411 -59.276 -44.412 1.00 25.52 474 GLY A N 1
ATOM 3647 C CA . GLY A 1 474 ? 37.529 -59.083 -45.356 1.00 25.52 474 GLY A CA 1
ATOM 3648 C C . GLY A 1 474 ? 37.694 -57.710 -46.012 1.00 25.52 474 GLY A C 1
ATOM 3649 O O . GLY A 1 474 ? 36.901 -57.299 -46.846 1.00 25.52 474 GLY A O 1
ATOM 3650 N N . SER A 1 475 ? 38.795 -57.051 -45.658 1.00 26.77 475 SER A N 1
ATOM 3651 C CA . SER A 1 475 ? 39.481 -55.925 -46.308 1.00 26.77 475 SER A CA 1
ATOM 3652 C C . SER A 1 475 ? 39.792 -56.130 -47.802 1.00 26.77 475 SER A C 1
ATOM 3654 O O . SER A 1 475 ? 40.151 -57.241 -48.166 1.00 26.77 475 SER A O 1
ATOM 3656 N N . ASP A 1 476 ? 39.809 -55.073 -48.632 1.00 26.52 476 ASP A N 1
ATOM 3657 C CA . ASP A 1 476 ? 41.064 -54.435 -49.090 1.00 26.52 476 ASP A CA 1
ATOM 3658 C C . ASP A 1 476 ? 40.892 -53.251 -50.069 1.00 26.52 476 ASP A C 1
ATOM 3660 O O . ASP A 1 476 ? 39.853 -53.041 -50.691 1.00 26.52 476 ASP A O 1
ATOM 3664 N N . LYS A 1 477 ? 41.966 -52.456 -50.154 1.00 26.94 477 LYS A N 1
ATOM 3665 C CA . LYS A 1 477 ? 42.166 -51.211 -50.917 1.00 26.94 477 LYS A CA 1
ATOM 3666 C C . LYS A 1 477 ? 42.439 -51.443 -52.418 1.00 26.94 477 LYS A C 1
ATOM 3668 O O . LYS A 1 477 ? 43.172 -52.363 -52.758 1.00 26.94 477 LYS A O 1
ATOM 3673 N N . SER A 1 478 ? 42.045 -50.498 -53.289 1.00 28.31 478 SER A N 1
ATOM 3674 C CA . SER A 1 478 ? 42.955 -49.643 -54.107 1.00 28.31 478 SER A CA 1
ATOM 3675 C C . SER A 1 478 ? 42.335 -49.047 -55.398 1.00 28.31 478 SER A C 1
ATOM 3677 O O . SER A 1 478 ? 41.751 -49.741 -56.217 1.00 28.31 478 SER A O 1
ATOM 3679 N N . ASN A 1 479 ? 42.500 -47.719 -55.521 1.00 25.80 479 ASN A N 1
ATOM 3680 C CA . ASN A 1 479 ? 42.714 -46.823 -56.679 1.00 25.80 479 ASN A CA 1
ATOM 3681 C C . ASN A 1 479 ? 42.173 -47.136 -58.094 1.00 25.80 479 ASN A C 1
ATOM 3683 O O . ASN A 1 479 ? 42.571 -48.119 -58.701 1.00 25.80 479 ASN A O 1
ATOM 3687 N N . ILE A 1 480 ? 41.491 -46.143 -58.699 1.00 27.44 480 ILE A N 1
ATOM 3688 C CA . ILE A 1 480 ? 41.911 -45.419 -59.930 1.00 27.44 480 ILE A CA 1
ATOM 3689 C C . ILE A 1 480 ? 41.099 -44.110 -60.087 1.00 27.44 480 ILE A C 1
ATOM 3691 O O . ILE A 1 480 ? 39.915 -44.032 -59.774 1.00 27.44 480 ILE A O 1
ATOM 3695 N N . SER A 1 481 ? 41.791 -43.068 -60.548 1.00 24.78 481 SER A N 1
ATOM 3696 C CA . SER A 1 481 ? 41.403 -41.660 -60.701 1.00 24.78 481 SER A CA 1
ATOM 3697 C C . SER A 1 481 ? 40.719 -41.304 -62.034 1.00 24.78 481 SER A C 1
ATOM 3699 O O . SER A 1 481 ? 41.165 -41.776 -63.076 1.00 24.78 481 SER A O 1
ATOM 3701 N N . SER A 1 482 ? 39.784 -40.339 -62.038 1.00 27.34 482 SER A N 1
ATOM 3702 C CA . SER A 1 482 ? 39.771 -39.195 -62.989 1.00 27.34 482 SER A CA 1
ATOM 3703 C C . SER A 1 482 ? 38.704 -38.127 -62.646 1.00 27.34 482 SER A C 1
ATOM 3705 O O . SER A 1 482 ? 37.504 -38.338 -62.745 1.00 27.34 482 SER A O 1
ATOM 3707 N N . THR A 1 483 ? 39.203 -36.970 -62.194 1.00 24.72 483 THR A N 1
ATOM 3708 C CA . THR A 1 483 ? 38.754 -35.575 -62.422 1.00 24.72 483 THR A CA 1
ATOM 3709 C C . THR A 1 483 ? 37.280 -35.253 -62.736 1.00 24.72 483 THR A C 1
ATOM 3711 O O . THR A 1 483 ? 36.847 -35.441 -63.867 1.00 24.72 483 THR A O 1
ATOM 3714 N N . THR A 1 484 ? 36.582 -34.539 -61.833 1.00 27.11 484 THR A N 1
ATOM 3715 C CA . THR A 1 484 ? 36.229 -33.094 -61.977 1.00 27.11 484 THR A CA 1
ATOM 3716 C C . THR A 1 484 ? 35.441 -32.535 -60.764 1.00 27.11 484 THR A C 1
ATOM 3718 O O . THR A 1 484 ? 34.415 -33.069 -60.370 1.00 27.11 484 THR A O 1
ATOM 3721 N N . SER A 1 485 ? 35.968 -31.443 -60.186 1.00 26.58 485 SER A N 1
ATOM 3722 C CA . SER A 1 485 ? 35.337 -30.358 -59.387 1.00 26.58 485 SER A CA 1
ATOM 3723 C C . SER A 1 485 ? 34.310 -30.634 -58.258 1.00 26.58 485 SER A C 1
ATOM 3725 O O . SER A 1 485 ? 33.141 -30.918 -58.493 1.00 26.58 485 SER A O 1
ATOM 3727 N N . LEU A 1 486 ? 34.756 -30.343 -57.027 1.00 23.47 486 LEU A N 1
ATOM 3728 C CA . LEU A 1 486 ? 34.014 -30.004 -55.789 1.00 23.47 486 LEU A CA 1
ATOM 3729 C C . LEU A 1 486 ? 33.164 -28.705 -55.938 1.00 23.47 486 LEU A C 1
ATOM 3731 O O . LEU A 1 486 ? 33.555 -27.868 -56.754 1.00 23.47 486 LEU A O 1
ATOM 3735 N N . PRO A 1 487 ? 32.066 -28.471 -55.161 1.00 27.72 487 PRO A N 1
ATOM 3736 C CA . PRO A 1 487 ? 32.138 -28.342 -53.695 1.00 27.72 487 PRO A CA 1
ATOM 3737 C C . PRO A 1 487 ? 31.017 -28.977 -52.835 1.00 27.72 487 PRO A C 1
ATOM 3739 O O . PRO A 1 487 ? 29.830 -28.873 -53.114 1.00 27.72 487 PRO A O 1
ATOM 3742 N N . ARG A 1 488 ? 31.485 -29.547 -51.709 1.00 23.69 488 ARG A N 1
ATOM 3743 C CA . ARG A 1 488 ? 30.900 -29.697 -50.355 1.00 23.69 488 ARG A CA 1
ATOM 3744 C C . ARG A 1 488 ? 29.402 -30.014 -50.200 1.00 23.69 488 ARG A C 1
ATOM 3746 O O . ARG A 1 488 ? 28.554 -29.129 -50.167 1.00 23.69 488 ARG A O 1
ATOM 3753 N N . CYS A 1 489 ? 29.151 -31.281 -49.867 1.00 22.81 489 CYS A N 1
ATOM 3754 C CA . CYS A 1 489 ? 28.033 -31.737 -49.040 1.00 22.81 489 CYS A CA 1
ATOM 3755 C C . CYS A 1 489 ? 28.269 -31.460 -47.543 1.00 22.81 489 CYS A C 1
ATOM 3757 O O . CYS A 1 489 ? 29.401 -31.539 -47.072 1.00 22.81 489 CYS A O 1
ATOM 3759 N N . ASN A 1 490 ? 27.173 -31.188 -46.829 1.00 26.61 490 ASN A N 1
ATOM 3760 C CA . ASN A 1 490 ? 26.808 -31.599 -45.460 1.00 26.61 490 ASN A CA 1
ATOM 3761 C C . ASN A 1 490 ? 25.395 -31.024 -45.227 1.00 26.61 490 ASN A C 1
ATOM 3763 O O . ASN A 1 490 ? 25.170 -29.858 -45.520 1.00 26.61 490 ASN A O 1
ATOM 3767 N N . GLY A 1 491 ? 24.373 -31.721 -44.752 1.00 26.91 491 GLY A N 1
ATOM 3768 C CA . GLY A 1 491 ? 24.216 -33.093 -44.305 1.00 26.91 491 GLY A CA 1
ATOM 3769 C C . GLY A 1 491 ? 22.708 -33.353 -44.195 1.00 26.91 491 GLY A C 1
ATOM 3770 O O . GLY A 1 491 ? 21.917 -32.432 -43.986 1.00 26.91 491 GLY A O 1
ATOM 3771 N N . VAL A 1 492 ? 22.320 -34.602 -44.426 1.00 25.23 492 VAL A N 1
ATOM 3772 C CA . VAL A 1 492 ? 20.937 -35.078 -44.389 1.00 25.23 492 VAL A CA 1
ATOM 3773 C C . VAL A 1 492 ? 20.427 -35.121 -42.950 1.00 25.23 492 VAL A C 1
ATOM 3775 O O . VAL A 1 492 ? 21.113 -35.567 -42.036 1.00 25.23 492 VAL A O 1
ATOM 3778 N N . SER A 1 493 ? 19.193 -34.654 -42.800 1.00 24.44 493 SER A N 1
ATOM 3779 C CA . SER A 1 493 ? 18.336 -34.702 -41.623 1.00 24.44 493 SER A CA 1
ATOM 3780 C C . SER A 1 493 ? 17.753 -36.098 -41.370 1.00 24.44 493 SER A C 1
ATOM 3782 O O . SER A 1 493 ? 17.189 -36.698 -42.286 1.00 24.44 493 SER A O 1
ATOM 3784 N N . SER A 1 494 ? 17.741 -36.535 -40.112 1.00 25.58 494 SER A N 1
ATOM 3785 C CA . SER A 1 494 ? 16.830 -37.560 -39.578 1.00 25.58 494 SER A CA 1
ATOM 3786 C C . SER A 1 494 ? 16.220 -37.002 -38.286 1.00 25.58 494 SER A C 1
ATOM 3788 O O . SER A 1 494 ? 16.938 -36.674 -37.349 1.00 25.58 494 SER A O 1
ATOM 3790 N N . SER A 1 495 ? 14.949 -36.599 -38.322 1.00 24.33 495 SER A N 1
ATOM 3791 C CA . SER A 1 495 ? 13.780 -37.390 -37.897 1.00 24.33 495 SER A CA 1
ATOM 3792 C C . SER A 1 495 ? 13.367 -37.074 -36.454 1.00 24.33 495 SER A C 1
ATOM 3794 O O . SER A 1 495 ? 13.848 -37.688 -35.507 1.00 24.33 495 SER A O 1
ATOM 3796 N N . ALA A 1 496 ? 12.430 -36.136 -36.307 1.00 25.23 496 ALA A N 1
ATOM 3797 C CA . ALA A 1 496 ? 11.619 -35.981 -35.106 1.00 25.23 496 ALA A CA 1
ATOM 3798 C C . ALA A 1 496 ? 10.153 -36.184 -35.506 1.00 25.23 496 ALA A C 1
ATOM 3800 O O . ALA A 1 496 ? 9.568 -35.381 -36.232 1.00 25.23 496 ALA A O 1
ATOM 3801 N N . SER A 1 497 ? 9.597 -37.309 -35.070 1.00 23.91 497 SER A N 1
ATOM 3802 C CA . SER A 1 497 ? 8.179 -37.643 -35.130 1.00 23.91 497 SER A CA 1
ATOM 3803 C C . SER A 1 497 ? 7.367 -36.608 -34.352 1.00 23.91 497 SER A C 1
ATOM 3805 O O . SER A 1 497 ? 7.464 -36.520 -33.129 1.00 23.91 497 SER A O 1
ATOM 3807 N N . THR A 1 498 ? 6.579 -35.814 -35.070 1.00 25.22 498 THR A N 1
ATOM 3808 C CA . THR A 1 498 ? 5.612 -34.874 -34.505 1.00 25.22 498 THR A CA 1
ATOM 3809 C C . THR A 1 498 ? 4.345 -35.649 -34.150 1.00 25.22 498 THR A C 1
ATOM 3811 O O . THR A 1 498 ? 3.685 -36.198 -35.028 1.00 25.22 498 THR A O 1
ATOM 3814 N N . ILE A 1 499 ? 4.021 -35.721 -32.861 1.00 24.47 499 ILE A N 1
ATOM 3815 C CA . ILE A 1 499 ? 2.684 -36.086 -32.392 1.00 24.47 499 ILE A CA 1
ATOM 3816 C C . ILE A 1 499 ? 1.811 -34.847 -32.623 1.00 24.47 499 ILE A C 1
ATOM 3818 O O . ILE A 1 499 ? 2.052 -33.801 -32.021 1.00 24.47 499 ILE A O 1
ATOM 3822 N N . GLU A 1 500 ? 0.849 -34.938 -33.542 1.00 26.36 500 GLU A N 1
ATOM 3823 C CA . GLU A 1 500 ? -0.155 -33.896 -33.765 1.00 26.36 500 GLU A CA 1
ATOM 3824 C C . GLU A 1 500 ? -1.051 -33.767 -32.524 1.00 26.36 500 GLU A C 1
ATOM 3826 O O . GLU A 1 500 ? -1.844 -34.655 -32.204 1.00 26.36 500 GLU A O 1
ATOM 3831 N N . LEU A 1 501 ? -0.936 -32.635 -31.827 1.00 25.67 501 LEU A N 1
ATOM 3832 C CA . LEU A 1 501 ? -1.967 -32.161 -30.914 1.00 25.67 501 LEU A CA 1
ATOM 3833 C C . LEU A 1 501 ? -3.149 -31.673 -31.753 1.00 25.67 501 LEU A C 1
ATOM 3835 O O . LEU A 1 501 ? -3.089 -30.641 -32.420 1.00 25.67 501 LEU A O 1
ATOM 3839 N N . LYS A 1 502 ? -4.211 -32.477 -31.709 1.00 27.84 502 LYS A N 1
ATOM 3840 C CA . LYS A 1 502 ? -5.575 -32.156 -32.125 1.00 27.84 502 LYS A CA 1
ATOM 3841 C C . LYS A 1 502 ? -5.986 -30.781 -31.587 1.00 27.84 502 LYS A C 1
ATOM 3843 O O . LYS A 1 502 ? -5.712 -30.467 -30.430 1.00 27.84 502 LYS A O 1
ATOM 3848 N N . GLU A 1 503 ? -6.659 -30.013 -32.437 1.00 30.98 503 GLU A N 1
ATOM 3849 C CA . GLU A 1 503 ? -7.309 -28.736 -32.140 1.00 30.98 503 GLU A CA 1
ATOM 3850 C C . GLU A 1 503 ? -7.964 -28.734 -30.746 1.00 30.98 503 GLU A C 1
ATOM 3852 O O . GLU A 1 503 ? -8.930 -29.457 -30.496 1.00 30.98 503 GLU A O 1
ATOM 3857 N N . LEU A 1 504 ? -7.437 -27.912 -29.834 1.00 28.48 504 LEU A N 1
ATOM 3858 C CA . LEU A 1 504 ? -8.199 -27.445 -28.682 1.00 28.48 504 LEU A CA 1
ATOM 3859 C C . LEU A 1 504 ? -9.067 -26.296 -29.182 1.00 28.48 504 LEU A C 1
ATOM 3861 O O . LEU A 1 504 ? -8.561 -25.255 -29.600 1.00 28.48 504 LEU A O 1
ATOM 3865 N N . GLY A 1 505 ? -10.365 -26.582 -29.212 1.00 24.88 505 GLY A N 1
ATOM 3866 C CA . GLY A 1 505 ? -11.408 -25.708 -29.707 1.00 24.88 505 GLY A CA 1
ATOM 3867 C C . GLY A 1 505 ? -11.471 -24.363 -28.996 1.00 24.88 505 GLY A C 1
ATOM 3868 O O . GLY A 1 505 ? -10.985 -24.175 -27.879 1.00 24.88 505 GLY A O 1
ATOM 3869 N N . GLU A 1 506 ? -12.102 -23.444 -29.713 1.00 30.58 506 GLU A N 1
ATOM 3870 C CA . GLU A 1 506 ? -12.554 -22.137 -29.267 1.00 30.58 506 GLU A CA 1
ATOM 3871 C C . GLU A 1 506 ? -13.134 -22.207 -27.846 1.00 30.58 506 GLU A C 1
ATOM 3873 O O . GLU A 1 506 ? -14.045 -22.985 -27.556 1.00 30.58 506 GLU A O 1
ATOM 3878 N N . VAL A 1 507 ? -12.581 -21.388 -26.949 1.00 30.00 507 VAL A N 1
ATOM 3879 C CA . VAL A 1 507 ? -13.172 -21.137 -25.633 1.00 30.00 507 VAL A CA 1
ATOM 3880 C C . VAL A 1 507 ? -14.480 -20.374 -25.872 1.00 30.00 507 VAL A C 1
ATOM 3882 O O . VAL A 1 507 ? -14.429 -19.327 -26.517 1.00 30.00 507 VAL A O 1
ATOM 3885 N N . PRO A 1 508 ? -15.641 -20.859 -25.395 1.00 31.28 508 PRO A N 1
ATOM 3886 C CA . PRO A 1 508 ? -16.913 -20.187 -25.623 1.00 31.28 508 PRO A CA 1
ATOM 3887 C C . PRO A 1 508 ? -16.944 -18.806 -24.963 1.00 31.28 508 PRO A C 1
ATOM 3889 O O . PRO A 1 508 ? -16.595 -18.658 -23.787 1.00 31.28 508 PRO A O 1
ATOM 3892 N N . ASP A 1 509 ? -17.441 -17.821 -25.709 1.00 39.34 509 ASP A N 1
ATOM 3893 C CA . ASP A 1 509 ? -17.875 -16.517 -25.211 1.00 39.34 509 ASP A CA 1
ATOM 3894 C C . ASP A 1 509 ? -18.954 -16.708 -24.135 1.00 39.34 509 ASP A C 1
ATOM 3896 O O . ASP A 1 509 ? -20.136 -16.884 -24.427 1.00 39.34 509 ASP A O 1
ATOM 3900 N N . GLY A 1 510 ? -18.553 -16.736 -22.864 1.00 33.97 510 GLY A N 1
ATOM 3901 C CA . GLY A 1 510 ? -19.520 -16.942 -21.782 1.00 33.97 510 GLY A CA 1
ATOM 3902 C C . GLY A 1 510 ? -18.988 -16.926 -20.355 1.00 33.97 510 GLY A C 1
ATOM 3903 O O . GLY A 1 510 ? -19.743 -17.233 -19.439 1.00 33.97 510 GLY A O 1
ATOM 3904 N N . MET A 1 511 ? -17.720 -16.569 -20.122 1.00 33.38 511 MET A N 1
ATOM 3905 C CA . MET A 1 511 ? -17.132 -16.646 -18.778 1.00 33.38 511 MET A CA 1
ATOM 3906 C C . MET A 1 511 ? -16.316 -15.404 -18.402 1.00 33.38 511 MET A C 1
ATOM 3908 O O . MET A 1 511 ? -15.196 -15.513 -17.919 1.00 33.38 511 MET A O 1
ATOM 3912 N N . HIS A 1 512 ? -16.862 -14.204 -18.623 1.00 38.94 512 HIS A N 1
ATOM 3913 C CA . HIS A 1 512 ? -16.155 -12.958 -18.277 1.00 38.94 512 HIS A CA 1
ATOM 3914 C C . HIS A 1 512 ? -16.962 -11.916 -17.497 1.00 38.94 512 HIS A C 1
ATOM 3916 O O . HIS A 1 512 ? -16.407 -10.882 -17.138 1.00 38.94 512 HIS A O 1
ATOM 3922 N N . LEU A 1 513 ? -18.220 -12.193 -17.138 1.00 31.70 513 LEU A N 1
ATOM 3923 C CA . LEU A 1 513 ? -19.000 -11.261 -16.316 1.00 31.70 513 LEU A CA 1
ATOM 3924 C C . LEU A 1 513 ? -18.951 -11.586 -14.814 1.00 31.70 513 LEU A C 1
ATOM 3926 O O . LEU A 1 513 ? -19.028 -10.677 -14.001 1.00 31.70 513 LEU A O 1
ATOM 3930 N N . SER A 1 514 ? -18.749 -12.844 -14.412 1.00 33.25 514 SER A N 1
ATOM 3931 C CA . SER A 1 514 ? -18.797 -13.226 -12.993 1.00 33.25 514 SER A CA 1
ATOM 3932 C C . SER A 1 514 ? -17.566 -12.768 -12.203 1.00 33.25 514 SER A C 1
ATOM 3934 O O . SER A 1 514 ? -17.719 -12.158 -11.154 1.00 33.25 514 SER A O 1
ATOM 3936 N N . ALA A 1 515 ? -16.343 -12.969 -12.700 1.00 36.16 515 ALA A N 1
ATOM 3937 C CA . ALA A 1 515 ? -15.128 -12.679 -11.923 1.00 36.16 515 ALA A CA 1
ATOM 3938 C C . ALA A 1 515 ? -14.893 -11.176 -11.656 1.00 36.16 515 ALA A C 1
ATOM 3940 O O . ALA A 1 515 ? -14.387 -10.807 -10.599 1.00 36.16 515 ALA A O 1
ATOM 3941 N N . VAL A 1 516 ? -15.299 -10.304 -12.585 1.00 40.34 516 VAL A N 1
ATOM 3942 C CA . VAL A 1 516 ? -15.170 -8.842 -12.439 1.00 40.34 516 VAL A CA 1
ATOM 3943 C C . VAL A 1 516 ? -16.317 -8.271 -11.600 1.00 40.34 516 VAL A C 1
ATOM 3945 O O . VAL A 1 516 ? -16.091 -7.390 -10.775 1.00 40.34 516 VAL A O 1
ATOM 3948 N N . VAL A 1 517 ? -17.528 -8.826 -11.721 1.00 38.25 517 VAL A N 1
ATOM 3949 C CA . VAL A 1 517 ? -18.666 -8.454 -10.866 1.00 38.25 517 VAL A CA 1
ATOM 3950 C C . VAL A 1 517 ? -18.441 -8.908 -9.416 1.00 38.25 517 VAL A C 1
ATOM 3952 O O . VAL A 1 517 ? -18.745 -8.144 -8.507 1.00 38.25 517 VAL A O 1
ATOM 3955 N N . PHE A 1 518 ? -17.804 -10.060 -9.171 1.00 41.84 518 PHE A N 1
ATOM 3956 C CA . PHE A 1 518 ? -17.416 -10.498 -7.818 1.00 41.84 518 PHE A CA 1
ATOM 3957 C C . PHE A 1 518 ? -16.300 -9.644 -7.185 1.00 41.84 518 PHE A C 1
ATOM 3959 O O . PHE A 1 518 ? -16.271 -9.511 -5.965 1.00 41.84 518 PHE A O 1
ATOM 3966 N N . ALA A 1 519 ? -15.425 -9.019 -7.984 1.00 43.69 519 ALA A N 1
ATOM 3967 C CA . ALA A 1 519 ? -14.402 -8.088 -7.492 1.00 43.69 519 ALA A CA 1
ATOM 3968 C C . ALA A 1 519 ? -14.937 -6.657 -7.255 1.00 43.69 519 ALA A C 1
ATOM 3970 O O . ALA A 1 519 ? -14.373 -5.916 -6.452 1.00 43.69 519 ALA A O 1
ATOM 3971 N N . LEU A 1 520 ? -16.030 -6.269 -7.927 1.00 41.03 520 LEU A N 1
ATOM 3972 C CA . LEU A 1 520 ? -16.662 -4.943 -7.815 1.00 41.03 520 LEU A CA 1
ATOM 3973 C C . LEU A 1 520 ? -17.862 -4.898 -6.852 1.00 41.03 520 LEU A C 1
ATOM 3975 O O . LEU A 1 520 ? -18.206 -3.823 -6.365 1.00 41.03 520 LEU A O 1
ATOM 3979 N N . LEU A 1 521 ? -18.481 -6.041 -6.544 1.00 41.69 521 LEU A N 1
ATOM 3980 C CA . LEU A 1 521 ? -19.590 -6.156 -5.586 1.00 41.69 521 LEU A CA 1
ATOM 3981 C C . LEU A 1 521 ? -19.259 -5.627 -4.176 1.00 41.69 521 LEU A C 1
ATOM 3983 O O . LEU A 1 521 ? -20.118 -4.959 -3.600 1.00 41.69 521 LEU A O 1
ATOM 3987 N N . PRO A 1 522 ? -18.039 -5.814 -3.630 1.00 46.72 522 PRO A N 1
ATOM 3988 C CA . PRO A 1 522 ? -17.664 -5.172 -2.373 1.00 46.72 522 PRO A CA 1
ATOM 3989 C C . PRO A 1 522 ? -17.564 -3.645 -2.516 1.00 46.72 522 PRO A C 1
ATOM 3991 O O . PRO A 1 522 ? -17.986 -2.917 -1.630 1.00 46.72 522 PRO A O 1
ATOM 3994 N N . LEU A 1 523 ? -17.072 -3.133 -3.649 1.00 42.47 523 LEU A N 1
ATOM 3995 C CA . LEU A 1 523 ? -16.847 -1.696 -3.869 1.00 42.47 523 LEU A CA 1
ATOM 3996 C C . LEU A 1 523 ? -18.135 -0.881 -4.039 1.00 42.47 523 LEU A C 1
ATOM 3998 O O . LEU A 1 523 ? -18.177 0.264 -3.597 1.00 42.47 523 LEU A O 1
ATOM 4002 N N . LEU A 1 524 ? -19.194 -1.451 -4.626 1.00 38.69 524 LEU A N 1
ATOM 4003 C CA . LEU A 1 524 ? -20.494 -0.769 -4.711 1.00 38.69 524 LEU A CA 1
ATOM 4004 C C . LEU A 1 524 ? -21.239 -0.735 -3.364 1.00 38.69 524 LEU A C 1
ATOM 4006 O O . LEU A 1 524 ? -22.063 0.151 -3.152 1.00 38.69 524 LEU A O 1
ATOM 4010 N N . ALA A 1 525 ? -20.926 -1.657 -2.448 1.00 42.22 525 ALA A N 1
ATOM 4011 C CA . ALA A 1 525 ? -21.482 -1.679 -1.095 1.00 42.22 525 ALA A CA 1
ATOM 4012 C C . ALA A 1 525 ? -20.730 -0.757 -0.108 1.00 42.22 525 ALA A C 1
ATOM 4014 O O . ALA A 1 525 ? -21.284 -0.392 0.924 1.00 42.22 525 ALA A O 1
ATOM 4015 N N . LEU A 1 526 ? -19.494 -0.351 -0.426 1.00 45.47 526 LEU A N 1
ATOM 4016 C CA . LEU A 1 526 ? -18.585 0.379 0.474 1.00 45.47 526 LEU A CA 1
ATOM 4017 C C . LEU A 1 526 ? -18.603 1.914 0.319 1.00 45.47 526 LEU A C 1
ATOM 4019 O O . LEU A 1 526 ? -17.860 2.607 1.009 1.00 45.47 526 LEU A O 1
ATOM 4023 N N . GLY A 1 527 ? -19.424 2.456 -0.586 1.00 40.69 527 GLY A N 1
ATOM 4024 C CA . GLY A 1 527 ? -19.452 3.889 -0.918 1.00 40.69 527 GLY A CA 1
ATOM 4025 C C . GLY A 1 527 ? -20.656 4.679 -0.397 1.00 40.69 527 GLY A C 1
ATOM 4026 O O . GLY A 1 527 ? -20.788 5.854 -0.739 1.00 40.69 527 GLY A O 1
ATOM 4027 N N . LEU A 1 528 ? -21.549 4.071 0.388 1.00 34.44 528 LEU A N 1
ATOM 4028 C CA . LEU A 1 528 ? -22.684 4.787 0.972 1.00 34.44 528 LEU A CA 1
ATOM 4029 C C . LEU A 1 528 ? -22.367 5.160 2.427 1.00 34.44 528 LEU A C 1
ATOM 4031 O O . LEU A 1 528 ? -22.041 4.270 3.213 1.00 34.44 528 LEU A O 1
ATOM 4035 N N . PRO A 1 529 ? -22.462 6.448 2.813 1.00 38.56 529 PRO A N 1
ATOM 4036 C CA . PRO A 1 529 ? -22.382 6.832 4.216 1.00 38.56 529 PRO A CA 1
ATOM 4037 C C . PRO A 1 529 ? -23.488 6.095 4.965 1.00 38.56 529 PRO A C 1
ATOM 4039 O O . PRO A 1 529 ? -24.612 6.059 4.472 1.00 38.56 529 PRO A O 1
ATOM 4042 N N . SER A 1 530 ? -23.144 5.505 6.110 1.00 41.25 530 SER A N 1
ATOM 4043 C CA . SER A 1 530 ? -23.983 4.748 7.044 1.00 41.25 530 SER A CA 1
ATOM 4044 C C . SER A 1 530 ? -25.493 4.978 6.883 1.00 41.25 530 SER A C 1
ATOM 4046 O O . SER A 1 530 ? -26.105 5.728 7.644 1.00 41.25 530 SER A O 1
ATOM 4048 N N . LEU A 1 531 ? -26.125 4.310 5.912 1.00 41.34 531 LEU A N 1
ATOM 4049 C CA . LEU A 1 531 ? -27.555 4.073 5.991 1.00 41.34 531 LEU A CA 1
ATOM 4050 C C . LEU A 1 531 ? -27.697 3.021 7.081 1.00 41.34 531 LEU A C 1
ATOM 4052 O O . LEU A 1 531 ? -27.182 1.914 6.933 1.00 41.34 531 LEU A O 1
ATOM 4056 N N . LYS A 1 532 ? -28.357 3.378 8.185 1.00 44.28 532 LYS A N 1
ATOM 4057 C CA . LYS A 1 532 ? -28.820 2.415 9.184 1.00 44.28 532 LYS A CA 1
ATOM 4058 C C . LYS A 1 532 ? -29.779 1.446 8.482 1.00 44.28 532 LYS A C 1
ATOM 4060 O O . LYS A 1 532 ? -30.968 1.722 8.351 1.00 44.28 532 LYS A O 1
ATOM 4065 N N . ILE A 1 533 ? -29.243 0.366 7.922 1.00 53.78 533 ILE A N 1
ATOM 4066 C CA . ILE A 1 533 ? -30.026 -0.722 7.346 1.00 53.78 533 ILE A CA 1
ATOM 4067 C C . ILE A 1 533 ? -30.485 -1.550 8.543 1.00 53.78 533 ILE A C 1
ATOM 4069 O O . ILE A 1 533 ? -29.696 -2.298 9.102 1.00 53.78 533 ILE A O 1
ATOM 4073 N N . GLY A 1 534 ? -31.734 -1.359 8.957 1.00 66.69 534 GLY A N 1
ATOM 4074 C CA . GLY A 1 534 ? -32.356 -2.041 10.089 1.00 66.69 534 GLY A CA 1
ATOM 4075 C C . GLY A 1 534 ? -33.807 -1.587 10.248 1.00 66.69 534 GLY A C 1
ATOM 4076 O O . GLY A 1 534 ? -34.192 -0.522 9.758 1.00 66.69 534 GLY A O 1
ATOM 4077 N N . LYS A 1 535 ? -34.643 -2.409 10.876 1.00 85.00 535 LYS A N 1
ATOM 4078 C CA . LYS A 1 535 ? -35.991 -2.023 11.288 1.00 85.00 535 LYS A CA 1
ATOM 4079 C C . LYS A 1 535 ? -35.874 -1.288 12.620 1.00 85.00 535 LYS A C 1
ATOM 4081 O O . LYS A 1 535 ? -35.333 -1.827 13.577 1.00 85.00 535 LYS A O 1
ATOM 4086 N N . LEU A 1 536 ? -36.411 -0.073 12.681 1.00 89.44 536 LEU A N 1
ATOM 4087 C CA . LEU A 1 536 ? -36.581 0.633 13.948 1.00 89.44 536 LEU A CA 1
ATOM 4088 C C . LEU A 1 536 ? -37.584 -0.143 14.812 1.00 89.44 536 LEU A C 1
ATOM 4090 O O . LEU A 1 536 ? -38.709 -0.387 14.366 1.00 89.44 536 LEU A O 1
ATOM 4094 N N . GLN A 1 537 ? -37.178 -0.530 16.013 1.00 92.69 537 GLN A N 1
ATOM 4095 C CA . GLN A 1 537 ? -37.958 -1.324 16.960 1.00 92.69 537 GLN A CA 1
ATOM 4096 C C . GLN A 1 537 ? -37.868 -0.711 18.357 1.00 92.69 537 GLN A C 1
ATOM 4098 O O . GLN A 1 537 ? -36.923 0.008 18.660 1.00 92.69 537 GLN A O 1
ATOM 4103 N N . SER A 1 538 ? -38.855 -0.969 19.209 1.00 95.19 538 SER A N 1
ATOM 4104 C CA . SER A 1 538 ? -38.921 -0.417 20.564 1.00 95.19 538 SER A CA 1
ATOM 4105 C C . SER A 1 538 ? -39.503 -1.396 21.573 1.00 95.19 538 SER A C 1
ATOM 4107 O O . SER A 1 538 ? -40.304 -2.271 21.233 1.00 95.19 538 SER A O 1
ATOM 4109 N N . ALA A 1 539 ? -39.115 -1.216 22.835 1.00 96.38 539 ALA A N 1
ATOM 4110 C CA . ALA A 1 539 ? -39.590 -1.999 23.967 1.00 96.38 539 ALA A CA 1
ATOM 4111 C C . ALA A 1 539 ? -39.776 -1.110 25.205 1.00 96.38 539 ALA A C 1
ATOM 4113 O O . ALA A 1 539 ? -39.094 -0.097 25.379 1.00 96.38 539 ALA A O 1
ATOM 4114 N N . ALA A 1 540 ? -40.709 -1.496 26.076 1.00 96.81 540 ALA A N 1
ATOM 4115 C CA . ALA A 1 540 ? -40.924 -0.852 27.367 1.00 96.81 540 ALA A CA 1
ATOM 4116 C C . ALA A 1 540 ? -41.176 -1.877 28.468 1.00 96.81 540 ALA A C 1
ATOM 4118 O O . ALA A 1 540 ? -41.844 -2.892 28.254 1.00 96.81 540 ALA A O 1
ATOM 4119 N N . VAL A 1 541 ? -40.704 -1.559 29.672 1.00 97.44 541 VAL A N 1
ATOM 4120 C CA . VAL A 1 541 ? -40.889 -2.366 30.878 1.00 97.44 541 VAL A CA 1
ATOM 4121 C C . VAL A 1 541 ? -41.279 -1.497 32.065 1.00 97.44 541 VAL A C 1
ATOM 4123 O O . VAL A 1 541 ? -40.796 -0.378 32.216 1.00 97.44 541 VAL A O 1
ATOM 4126 N N . LYS A 1 542 ? -42.143 -2.018 32.933 1.00 97.50 542 LYS A N 1
ATOM 4127 C CA . LYS A 1 542 ? -42.478 -1.420 34.230 1.00 97.50 542 LYS A CA 1
ATOM 4128 C C . LYS A 1 542 ? -42.529 -2.484 35.321 1.00 97.50 542 LYS A C 1
ATOM 4130 O O . LYS A 1 542 ? -42.720 -3.661 35.023 1.00 97.50 542 LYS A O 1
ATOM 4135 N N . GLY A 1 543 ? -42.415 -2.071 36.576 1.00 97.19 543 GLY A N 1
ATOM 4136 C CA . GLY A 1 543 ? -42.564 -2.971 37.718 1.00 97.19 543 GLY A CA 1
ATOM 4137 C C . GLY A 1 543 ? -42.405 -2.260 39.056 1.00 97.19 543 GLY A C 1
ATOM 4138 O O . GLY A 1 543 ? -42.247 -1.038 39.112 1.00 97.19 543 GLY A O 1
ATOM 4139 N N . VAL A 1 544 ? -42.454 -3.036 40.139 1.00 97.12 544 VAL A N 1
ATOM 4140 C CA . VAL A 1 544 ? -42.261 -2.561 41.517 1.00 97.12 544 VAL A CA 1
ATOM 4141 C C . VAL A 1 544 ? -41.208 -3.421 42.206 1.00 97.12 544 VAL A C 1
ATOM 4143 O O . VAL A 1 544 ? -41.334 -4.642 42.253 1.00 97.12 544 VAL A O 1
ATOM 4146 N N . LEU A 1 545 ? -40.176 -2.797 42.761 1.00 96.38 545 LEU A N 1
ATOM 4147 C CA . LEU A 1 545 ? -39.127 -3.468 43.518 1.00 96.38 545 LEU A CA 1
ATOM 4148 C C . LEU A 1 545 ? -39.348 -3.267 45.018 1.00 96.38 545 LEU A C 1
ATOM 4150 O O . LEU A 1 545 ? -39.562 -2.154 45.501 1.00 96.38 545 LEU A O 1
ATOM 4154 N N . MET A 1 546 ? -39.269 -4.362 45.763 1.00 95.38 546 MET A N 1
ATOM 4155 C CA . MET A 1 546 ? -39.428 -4.410 47.213 1.00 95.38 546 MET A CA 1
ATOM 4156 C C . MET A 1 546 ? -38.157 -4.978 47.844 1.00 95.38 546 MET A C 1
ATOM 4158 O O . MET A 1 546 ? -37.474 -5.788 47.237 1.00 95.38 546 MET A O 1
ATOM 4162 N N . CYS A 1 547 ? -37.833 -4.582 49.067 1.00 93.25 547 CYS A N 1
ATOM 4163 C CA . CYS A 1 547 ? -36.777 -5.174 49.879 1.00 93.25 547 CYS A CA 1
ATOM 4164 C C . CYS A 1 547 ? -37.348 -5.435 51.274 1.00 93.25 547 CYS A C 1
ATOM 4166 O O . CYS A 1 547 ? -37.795 -4.501 51.946 1.00 93.25 547 CYS A O 1
ATOM 4168 N N . ASN A 1 548 ? -37.384 -6.698 51.710 1.00 91.19 548 ASN A N 1
ATOM 4169 C CA . ASN A 1 548 ? -38.017 -7.115 52.971 1.00 91.19 548 ASN A CA 1
ATOM 4170 C C . ASN A 1 548 ? -39.475 -6.624 53.100 1.00 91.19 548 ASN A C 1
ATOM 4172 O O . ASN A 1 548 ? -39.877 -6.103 54.145 1.00 91.19 548 ASN A O 1
ATOM 4176 N N . ASN A 1 549 ? -40.263 -6.733 52.023 1.00 87.31 549 ASN A N 1
ATOM 4177 C CA . ASN A 1 549 ? -41.644 -6.228 51.935 1.00 87.31 549 ASN A CA 1
ATOM 4178 C C . ASN A 1 549 ? -41.817 -4.709 52.149 1.00 87.31 549 ASN A C 1
ATOM 4180 O O . ASN A 1 549 ? -42.931 -4.246 52.400 1.00 87.31 549 ASN A O 1
ATOM 4184 N N . LYS A 1 550 ? -40.752 -3.912 52.013 1.00 92.62 550 LYS A N 1
ATOM 4185 C CA . LYS A 1 550 ? -40.826 -2.445 51.929 1.00 92.62 550 LYS A CA 1
ATOM 4186 C C . LYS A 1 550 ? -40.452 -1.977 50.522 1.00 92.62 550 LYS A C 1
ATOM 4188 O O . LYS A 1 550 ? -39.629 -2.642 49.899 1.00 92.62 550 LYS A O 1
ATOM 4193 N N . PRO A 1 551 ? -41.000 -0.855 50.026 1.00 94.88 551 PRO A N 1
ATOM 4194 C CA . PRO A 1 551 ? -40.564 -0.264 48.764 1.00 94.88 551 PRO A CA 1
ATOM 4195 C C . PRO A 1 551 ? -39.045 -0.078 48.708 1.00 94.88 551 PRO A C 1
ATOM 4197 O O . PRO A 1 551 ? -38.461 0.514 49.619 1.00 94.88 551 PRO A O 1
ATOM 4200 N N . ALA A 1 552 ? -38.403 -0.605 47.666 1.00 93.38 552 ALA A N 1
ATOM 4201 C CA . ALA A 1 552 ? -36.972 -0.445 47.453 1.00 93.38 552 ALA A CA 1
ATOM 4202 C C . ALA A 1 552 ? -36.730 0.831 46.638 1.00 93.38 552 ALA A C 1
ATOM 4204 O O . ALA A 1 552 ? -36.941 0.851 45.428 1.00 93.38 552 ALA A O 1
ATOM 4205 N N . VAL A 1 553 ? -36.329 1.903 47.322 1.00 93.12 553 VAL A N 1
ATOM 4206 C CA . VAL A 1 553 ? -36.144 3.248 46.749 1.00 93.12 553 VAL A CA 1
ATOM 4207 C C . VAL A 1 553 ? -34.722 3.410 46.210 1.00 93.12 553 VAL A C 1
ATOM 4209 O O . VAL A 1 553 ? -33.783 2.895 46.815 1.00 93.12 553 VAL A O 1
ATOM 4212 N N . ASN A 1 554 ? -34.552 4.164 45.118 1.00 91.25 554 ASN A N 1
ATOM 4213 C CA . ASN A 1 554 ? -33.256 4.450 44.486 1.00 91.25 554 ASN A CA 1
ATOM 4214 C C . ASN A 1 554 ? -32.488 3.203 44.004 1.00 91.25 554 ASN A C 1
ATOM 4216 O O . ASN A 1 554 ? -31.258 3.199 43.958 1.00 91.25 554 ASN A O 1
ATOM 4220 N N . VAL A 1 555 ? -33.202 2.148 43.614 1.00 92.75 555 VAL A N 1
ATOM 4221 C CA . VAL A 1 555 ? -32.614 0.964 42.979 1.00 92.75 555 VAL A CA 1
ATOM 4222 C C . VAL A 1 555 ? -32.402 1.255 41.498 1.00 92.75 555 VAL A C 1
ATOM 4224 O O . VAL A 1 555 ? -33.327 1.697 40.816 1.00 92.75 555 VAL A O 1
ATOM 4227 N N . LYS A 1 556 ? -31.190 1.007 40.992 1.00 94.06 556 LYS A N 1
ATOM 4228 C CA . LYS A 1 556 ? -30.833 1.260 39.590 1.00 94.06 556 LYS A CA 1
ATOM 4229 C C . LYS A 1 556 ? -31.364 0.144 38.702 1.00 94.06 556 LYS A C 1
ATOM 4231 O O . LYS A 1 556 ? -31.109 -1.035 38.946 1.00 94.06 556 LYS A O 1
ATOM 4236 N N . VAL A 1 557 ? -32.074 0.535 37.654 1.00 96.06 557 VAL A N 1
ATOM 4237 C CA . VAL A 1 557 ? -32.606 -0.352 36.622 1.00 96.06 557 VAL A CA 1
ATOM 4238 C C . VAL A 1 557 ? -32.167 0.140 35.253 1.00 96.06 557 VAL A C 1
ATOM 4240 O O . VAL A 1 557 ? -32.096 1.345 35.012 1.00 96.06 557 VAL A O 1
ATOM 4243 N N . LYS A 1 558 ? -31.845 -0.790 34.360 1.00 95.44 558 LYS A N 1
ATOM 4244 C CA . LYS A 1 558 ? -31.408 -0.483 32.997 1.00 95.44 558 LYS A CA 1
ATOM 4245 C C . LYS A 1 558 ? -32.065 -1.428 32.008 1.00 95.44 558 LYS A C 1
ATOM 4247 O O . LYS A 1 558 ? -32.119 -2.628 32.270 1.00 95.44 558 LYS A O 1
ATOM 4252 N N . LEU A 1 559 ? -32.535 -0.894 30.893 1.00 94.75 559 LEU A N 1
ATOM 4253 C CA . LEU A 1 559 ? -33.055 -1.650 29.767 1.00 94.75 559 LEU A CA 1
ATOM 4254 C C . LEU A 1 559 ? -31.977 -1.684 28.685 1.00 94.75 559 LEU A C 1
ATOM 4256 O O . LEU A 1 559 ? -31.496 -0.636 28.264 1.00 94.75 559 LEU A O 1
ATOM 4260 N N . TYR A 1 560 ? -31.604 -2.886 28.277 1.00 92.50 560 TYR A N 1
ATOM 4261 C CA . TYR A 1 560 ? -30.609 -3.151 27.247 1.00 92.50 560 TYR A CA 1
ATOM 4262 C C . TYR A 1 560 ? -31.233 -3.918 26.091 1.00 92.50 560 TYR A C 1
ATOM 4264 O O . TYR A 1 560 ? -32.222 -4.616 26.306 1.00 92.50 560 TYR A O 1
ATOM 4272 N N . ASP A 1 561 ? -30.623 -3.832 24.921 1.00 89.62 561 ASP A N 1
ATOM 4273 C CA . ASP A 1 561 ? -30.753 -4.843 23.878 1.00 89.62 561 ASP A CA 1
ATOM 4274 C C . ASP A 1 561 ? -29.695 -5.933 24.131 1.00 89.62 561 ASP A C 1
ATOM 4276 O O . ASP A 1 561 ? -28.523 -5.608 24.304 1.00 89.62 561 ASP A O 1
ATOM 4280 N N . ASP A 1 562 ? -30.098 -7.193 24.322 1.00 83.31 562 ASP A N 1
ATOM 4281 C CA . ASP A 1 562 ? -29.196 -8.323 24.608 1.00 83.31 562 ASP A CA 1
ATOM 4282 C C . ASP A 1 562 ? -28.857 -9.063 23.323 1.00 83.31 562 ASP A C 1
ATOM 4284 O O . ASP A 1 562 ? -29.386 -10.145 23.048 1.00 83.31 562 ASP A O 1
ATOM 4288 N N . ASP A 1 563 ? -27.953 -8.491 22.541 1.00 75.88 563 ASP A N 1
ATOM 4289 C CA . ASP A 1 563 ? -27.522 -9.124 21.314 1.00 75.88 563 ASP A CA 1
ATOM 4290 C C . ASP A 1 563 ? -26.750 -10.401 21.629 1.00 75.88 563 ASP A C 1
ATOM 4292 O O . ASP A 1 563 ? -25.621 -10.408 22.132 1.00 75.88 563 ASP A O 1
ATOM 4296 N N . ARG A 1 564 ? -27.362 -11.542 21.310 1.00 55.59 564 ARG A N 1
ATOM 4297 C CA . ARG A 1 564 ? -26.754 -12.864 21.477 1.00 55.59 564 ARG A CA 1
ATOM 4298 C C . ARG A 1 564 ? -25.647 -13.101 20.438 1.00 55.59 564 ARG A C 1
ATOM 4300 O O . ARG A 1 564 ? -25.709 -14.055 19.665 1.00 55.59 564 ARG A O 1
ATOM 4307 N N . GLY A 1 565 ? -24.590 -12.286 20.468 1.00 51.59 565 GLY A N 1
ATOM 4308 C CA . GLY A 1 565 ? -23.241 -12.709 20.106 1.00 51.59 565 GLY A CA 1
ATOM 4309 C C . GLY A 1 565 ? -22.428 -11.869 19.120 1.00 51.59 565 GLY A C 1
ATOM 4310 O O . GLY A 1 565 ? -21.449 -12.433 18.634 1.00 51.59 565 GLY A O 1
ATOM 4311 N N . ILE A 1 566 ? -22.762 -10.612 18.779 1.00 39.88 566 ILE A N 1
ATOM 4312 C CA . ILE A 1 566 ? -21.977 -9.844 17.774 1.00 39.88 566 ILE A CA 1
ATOM 4313 C C . ILE A 1 566 ? -21.725 -8.358 18.148 1.00 39.88 566 ILE A C 1
ATOM 4315 O O . ILE A 1 566 ? -20.699 -7.810 17.741 1.00 39.88 566 ILE A O 1
ATOM 4319 N N . ASP A 1 567 ? -22.557 -7.725 18.973 1.00 47.44 567 ASP A N 1
ATOM 4320 C CA . ASP A 1 567 ? -22.441 -6.341 19.470 1.00 47.44 567 ASP A CA 1
ATOM 4321 C C . ASP A 1 567 ? -22.404 -6.259 21.008 1.00 47.44 567 ASP A C 1
ATOM 4323 O O . ASP A 1 567 ? -22.511 -7.256 21.723 1.00 47.44 567 ASP A O 1
ATOM 4327 N N . LEU A 1 568 ? -22.090 -5.064 21.518 1.00 53.03 568 LEU A N 1
ATOM 4328 C CA . LEU A 1 568 ? -22.169 -4.756 22.945 1.00 53.03 568 LEU A CA 1
ATOM 4329 C C . LEU A 1 568 ? -23.633 -4.491 23.288 1.00 53.03 568 LEU A C 1
ATOM 4331 O O . LEU A 1 568 ? -24.258 -3.752 22.543 1.00 53.03 568 LEU A O 1
ATOM 4335 N N . ASP A 1 569 ? -24.114 -4.996 24.432 1.00 71.00 569 ASP A N 1
ATOM 4336 C CA . ASP A 1 569 ? -25.455 -4.686 24.948 1.00 71.00 569 ASP A CA 1
ATOM 4337 C C . ASP A 1 569 ? -25.751 -3.174 24.833 1.00 71.00 569 ASP A C 1
ATOM 4339 O O . ASP A 1 569 ? -25.206 -2.364 25.603 1.00 71.00 569 ASP A O 1
ATOM 4343 N N . ASP A 1 570 ? -26.621 -2.785 23.901 1.00 83.62 570 ASP A N 1
ATOM 4344 C CA . ASP A 1 570 ? -26.933 -1.381 23.661 1.00 83.62 570 ASP A CA 1
ATOM 4345 C C . ASP A 1 570 ? -27.887 -0.873 24.748 1.00 83.62 570 ASP A C 1
ATOM 4347 O O . ASP A 1 570 ? -28.953 -1.435 25.014 1.00 83.62 570 ASP A O 1
ATOM 4351 N N . LEU A 1 571 ? -27.486 0.193 25.451 1.00 90.19 571 LEU A N 1
ATOM 4352 C CA . LEU A 1 571 ? -28.306 0.776 26.512 1.00 90.19 571 LEU A CA 1
ATOM 4353 C C . LEU A 1 571 ? -29.488 1.526 25.896 1.00 90.19 571 LEU A C 1
ATOM 4355 O O . LEU A 1 571 ? -29.326 2.625 25.368 1.00 90.19 571 LEU A O 1
ATOM 4359 N N . MET A 1 572 ? -30.683 0.968 26.053 1.00 90.88 572 MET A N 1
ATOM 4360 C CA . MET A 1 572 ? -31.919 1.557 25.549 1.00 90.88 572 MET A CA 1
ATOM 4361 C C . MET A 1 572 ? -32.462 2.649 26.482 1.00 90.88 572 MET A C 1
ATOM 4363 O O . MET A 1 572 ? -32.936 3.679 26.007 1.00 90.88 572 MET A O 1
ATOM 4367 N N . ASP A 1 573 ? -32.430 2.418 27.800 1.00 95.12 573 ASP A N 1
ATOM 4368 C CA . ASP A 1 573 ? -32.905 3.367 28.820 1.00 95.12 573 ASP A CA 1
ATOM 4369 C C . ASP A 1 573 ? -32.361 3.015 30.219 1.00 95.12 573 ASP A C 1
ATOM 4371 O O . ASP A 1 573 ? -32.068 1.852 30.512 1.00 95.12 573 ASP A O 1
ATOM 4375 N N . GLU A 1 574 ? -32.256 3.990 31.121 1.00 96.00 574 GLU A N 1
ATOM 4376 C CA . GLU A 1 574 ? -31.884 3.756 32.522 1.00 96.00 574 GLU A CA 1
ATOM 4377 C C . GLU A 1 574 ? -32.620 4.672 33.503 1.00 96.00 574 GLU A C 1
ATOM 4379 O O . GLU A 1 574 ? -32.952 5.817 33.208 1.00 96.00 574 GLU A O 1
ATOM 4384 N N . GLY A 1 575 ? -32.849 4.171 34.717 1.00 94.62 575 GLY A N 1
ATOM 4385 C CA . GLY A 1 575 ? -33.579 4.909 35.739 1.00 94.62 575 GLY A CA 1
ATOM 4386 C C . GLY A 1 575 ? -33.374 4.376 37.152 1.00 94.62 575 GLY A C 1
ATOM 4387 O O . GLY A 1 575 ? -32.707 3.366 37.386 1.00 94.62 575 GLY A O 1
ATOM 4388 N N . LEU A 1 576 ? -33.965 5.089 38.109 1.00 96.06 576 LEU A N 1
ATOM 4389 C CA . LEU A 1 576 ? -34.012 4.720 39.521 1.00 96.06 576 LEU A CA 1
ATOM 4390 C C . LEU A 1 576 ? -35.463 4.476 39.935 1.00 96.06 576 LEU A C 1
ATOM 4392 O O . LEU A 1 576 ? -36.369 5.147 39.438 1.00 96.06 576 LEU A O 1
ATOM 4396 N N . THR A 1 577 ? -35.682 3.547 40.863 1.00 95.62 577 THR A N 1
ATOM 4397 C CA . THR A 1 577 ? -37.005 3.364 41.470 1.00 95.62 577 THR A CA 1
ATOM 4398 C C . THR A 1 577 ? -37.419 4.561 42.327 1.00 95.62 577 THR A C 1
ATOM 4400 O O . THR A 1 577 ? -36.597 5.163 43.024 1.00 95.62 577 THR A O 1
ATOM 4403 N N . ASP A 1 578 ? -38.713 4.882 42.304 1.00 94.81 578 ASP A N 1
ATOM 4404 C CA . ASP A 1 578 ? -39.301 5.970 43.088 1.00 94.81 578 ASP A CA 1
ATOM 4405 C C . ASP A 1 578 ? -39.504 5.616 44.581 1.00 94.81 578 ASP A C 1
ATOM 4407 O O . ASP A 1 578 ? -39.119 4.547 45.061 1.00 94.81 578 ASP A O 1
ATOM 4411 N N . ASN A 1 579 ? -40.134 6.523 45.339 1.00 94.62 579 ASN A N 1
ATOM 4412 C CA . ASN A 1 579 ? -40.431 6.338 46.769 1.00 94.62 579 ASN A CA 1
ATOM 4413 C C . ASN A 1 579 ? -41.398 5.173 47.060 1.00 94.62 579 ASN A C 1
ATOM 4415 O O . ASN A 1 579 ? -41.497 4.724 48.202 1.00 94.62 579 ASN A O 1
ATOM 4419 N N . GLU A 1 580 ? -42.121 4.696 46.048 1.00 93.94 580 GLU A N 1
ATOM 4420 C CA . GLU A 1 580 ? -43.007 3.535 46.113 1.00 93.94 580 GLU A CA 1
ATOM 4421 C C . GLU A 1 580 ? -42.357 2.280 45.501 1.00 93.94 580 GLU A C 1
ATOM 4423 O O . GLU A 1 580 ? -43.006 1.239 45.403 1.00 93.94 580 GLU A O 1
ATOM 4428 N N . GLY A 1 581 ? -41.067 2.345 45.144 1.00 93.19 581 GLY A N 1
ATOM 4429 C CA . GLY A 1 581 ? -40.305 1.247 44.555 1.00 93.19 581 GLY A CA 1
ATOM 4430 C C . GLY A 1 581 ? -40.627 0.998 43.081 1.00 93.19 581 GLY A C 1
ATOM 4431 O O . GLY A 1 581 ? -40.210 -0.020 42.532 1.00 93.19 581 GLY A O 1
ATOM 4432 N N . ARG A 1 582 ? -41.383 1.881 42.423 1.00 96.94 582 ARG A N 1
ATOM 4433 C CA . ARG A 1 582 ? -41.826 1.695 41.037 1.00 96.94 582 ARG A CA 1
ATOM 4434 C C . ARG A 1 582 ? -40.766 2.164 40.055 1.00 96.94 582 ARG A C 1
ATOM 4436 O O . ARG A 1 582 ? -40.071 3.146 40.306 1.00 96.94 582 ARG A O 1
ATOM 4443 N N . PHE A 1 583 ? -40.690 1.491 38.913 1.00 96.94 583 PHE A N 1
ATOM 4444 C CA . PHE A 1 583 ? -39.888 1.917 37.770 1.00 96.94 583 PHE A CA 1
ATOM 4445 C C . PHE A 1 583 ? -40.659 1.733 36.463 1.00 96.94 583 PHE A C 1
ATOM 4447 O O . PHE A 1 583 ? -41.536 0.870 36.351 1.00 96.94 583 PHE A O 1
ATOM 4454 N N . GLN A 1 584 ? -40.300 2.536 35.467 1.00 96.94 584 GLN A N 1
ATOM 4455 C CA . GLN A 1 584 ? -40.759 2.396 34.093 1.00 96.94 584 GLN A CA 1
ATOM 4456 C C . GLN A 1 584 ? -39.644 2.867 33.160 1.00 96.94 584 GLN A C 1
ATOM 4458 O O . GLN A 1 584 ? -39.152 3.978 33.328 1.00 96.94 584 GLN A O 1
ATOM 4463 N N . LEU A 1 585 ? -39.270 2.019 32.205 1.00 96.81 585 LEU A N 1
ATOM 4464 C CA . LEU A 1 585 ? -38.237 2.275 31.204 1.00 96.81 585 LEU A CA 1
ATOM 4465 C C . LEU A 1 585 ? -38.802 2.035 29.804 1.00 96.81 585 LEU A C 1
ATOM 4467 O O . LEU A 1 585 ? -39.633 1.139 29.614 1.00 96.81 585 LEU A O 1
ATOM 4471 N N . GLN A 1 586 ? -38.352 2.816 28.827 1.00 96.25 586 GLN A N 1
ATOM 4472 C CA . GLN A 1 586 ? -38.690 2.639 27.417 1.00 96.25 586 GLN A CA 1
ATOM 4473 C C . GLN A 1 586 ? -37.539 3.092 26.518 1.00 96.25 586 GLN A C 1
ATOM 4475 O O . GLN A 1 586 ? -36.967 4.157 26.725 1.00 96.25 586 GLN A O 1
ATOM 4480 N N . GLY A 1 587 ? -37.265 2.338 25.461 1.00 93.56 587 GLY A N 1
ATOM 4481 C CA . GLY A 1 587 ? -36.259 2.727 24.478 1.00 93.56 587 GLY A CA 1
ATOM 4482 C C . GLY A 1 587 ? -36.502 2.086 23.122 1.00 93.56 587 GLY A C 1
ATOM 4483 O O . GLY A 1 587 ? -37.445 1.306 22.942 1.00 93.56 587 GLY A O 1
ATOM 4484 N N . HIS A 1 588 ? -35.668 2.450 22.157 1.00 93.12 588 HIS A N 1
ATOM 4485 C CA . HIS A 1 588 ? -35.753 1.965 20.788 1.00 93.12 588 HIS A CA 1
ATOM 4486 C C . HIS A 1 588 ? -34.364 1.776 20.196 1.00 93.12 588 HIS A C 1
ATOM 4488 O O . HIS A 1 588 ? -33.463 2.544 20.515 1.00 93.12 588 HIS A O 1
ATOM 4494 N N . GLU A 1 589 ? -34.238 0.815 19.287 1.00 89.50 589 GLU A N 1
ATOM 4495 C CA . GLU A 1 589 ? -33.024 0.611 18.507 1.00 89.50 589 GLU A CA 1
ATOM 4496 C C . GLU A 1 589 ? -33.308 0.257 17.043 1.00 89.50 589 GLU A C 1
ATOM 4498 O O . GLU A 1 589 ? -34.433 -0.073 16.651 1.00 89.50 589 GLU A O 1
ATOM 4503 N N . THR A 1 590 ? -32.293 0.427 16.191 1.00 85.00 590 THR A N 1
ATOM 4504 C CA . THR A 1 590 ? -32.370 0.125 14.754 1.00 85.00 590 THR A CA 1
ATOM 4505 C C . THR A 1 590 ? -31.527 -1.092 14.404 1.00 85.00 590 THR A C 1
ATOM 4507 O O . THR A 1 590 ? -30.347 -0.960 14.087 1.00 85.00 590 THR A O 1
ATOM 4510 N N . GLU A 1 591 ? -32.173 -2.252 14.334 1.00 79.50 591 GLU A N 1
ATOM 4511 C CA . GLU A 1 591 ? -31.502 -3.534 14.120 1.00 79.50 591 GLU A CA 1
ATOM 4512 C C . GLU A 1 591 ? -32.083 -4.289 12.910 1.00 79.50 591 GLU A C 1
ATOM 4514 O O . GLU A 1 591 ? -33.234 -4.089 12.510 1.00 79.50 591 GLU A O 1
ATOM 4519 N N . ILE A 1 592 ? -31.291 -5.139 12.252 1.00 77.81 592 ILE A N 1
ATOM 4520 C CA . ILE A 1 592 ? -31.769 -5.948 11.111 1.00 77.81 592 ILE A CA 1
ATOM 4521 C C . ILE A 1 592 ? -32.658 -7.097 11.604 1.00 77.81 592 ILE A C 1
ATOM 4523 O O . ILE A 1 592 ? -33.650 -7.447 10.947 1.00 77.81 592 ILE A O 1
ATOM 4527 N N . THR A 1 593 ? -32.276 -7.675 12.738 1.00 80.94 593 THR A N 1
ATOM 4528 C CA . THR A 1 593 ? -32.965 -8.732 13.476 1.00 80.94 593 THR A CA 1
ATOM 4529 C C . THR A 1 593 ? -33.967 -8.141 14.469 1.00 80.94 593 THR A C 1
ATOM 4531 O O . THR A 1 593 ? -34.229 -6.941 14.449 1.00 80.94 593 THR A O 1
ATOM 4534 N N . THR A 1 594 ? -34.689 -8.994 15.193 1.00 84.44 594 THR A N 1
ATOM 4535 C CA . THR A 1 594 ? -35.607 -8.535 16.240 1.00 84.44 594 THR A CA 1
ATOM 4536 C C . THR A 1 594 ? -34.799 -8.298 17.502 1.00 84.44 594 THR A C 1
ATOM 4538 O O . THR A 1 594 ? -34.130 -9.234 17.923 1.00 84.44 594 THR A O 1
ATOM 4541 N N . ILE A 1 595 ? -34.929 -7.098 18.073 1.00 88.44 595 ILE A N 1
ATOM 4542 C CA . ILE A 1 595 ? -34.257 -6.721 19.320 1.00 88.44 595 ILE A CA 1
ATOM 4543 C C . ILE A 1 595 ? -34.611 -7.714 20.439 1.00 88.44 595 ILE A C 1
ATOM 4545 O O . ILE A 1 595 ? -35.756 -8.177 20.519 1.00 88.44 595 ILE A O 1
ATOM 4549 N N . ASP A 1 596 ? -33.652 -8.007 21.311 1.00 90.81 596 ASP A N 1
ATOM 4550 C CA . ASP A 1 596 ? -33.714 -8.940 22.441 1.00 90.81 596 ASP A CA 1
ATOM 4551 C C . ASP A 1 596 ? -33.715 -8.147 23.780 1.00 90.81 596 ASP A C 1
ATOM 4553 O O . ASP A 1 596 ? -32.755 -8.185 24.553 1.00 90.81 596 ASP A O 1
ATOM 4557 N N . PRO A 1 597 ? -34.785 -7.400 24.127 1.00 92.94 597 PRO A N 1
ATOM 4558 C CA . PRO A 1 597 ? -34.767 -6.493 25.273 1.00 92.94 597 PRO A CA 1
ATOM 4559 C C . PRO A 1 597 ? -34.544 -7.207 26.619 1.00 92.94 597 PRO A C 1
ATOM 4561 O O . PRO A 1 597 ? -35.241 -8.157 26.978 1.00 92.94 597 PRO A O 1
ATOM 4564 N N . LYS A 1 598 ? -33.625 -6.688 27.435 1.00 93.69 598 LYS A N 1
ATOM 4565 C CA . LYS A 1 598 ? -33.196 -7.241 28.728 1.00 93.69 598 LYS A CA 1
ATOM 4566 C C . LYS A 1 598 ? -33.192 -6.171 29.820 1.00 93.69 598 LYS A C 1
ATOM 4568 O O . LYS A 1 598 ? -32.474 -5.177 29.754 1.00 93.69 598 LYS A O 1
ATOM 4573 N N . LEU A 1 599 ? -33.970 -6.396 30.877 1.00 95.06 599 LEU A N 1
ATOM 4574 C CA . LEU A 1 599 ? -33.987 -5.564 32.080 1.00 95.06 599 LEU A CA 1
ATOM 4575 C C . LEU A 1 599 ? -32.915 -6.037 33.067 1.00 95.06 599 LEU A C 1
ATOM 4577 O O . LEU A 1 599 ? -33.017 -7.143 33.589 1.00 95.06 599 LEU A O 1
ATOM 4581 N N . ASN A 1 600 ? -31.960 -5.175 33.401 1.00 94.12 600 ASN A N 1
ATOM 4582 C CA . ASN A 1 600 ? -30.973 -5.385 34.458 1.00 94.12 600 ASN A CA 1
ATOM 4583 C C . ASN A 1 600 ? -31.364 -4.602 35.721 1.00 94.12 600 ASN A C 1
ATOM 4585 O O . ASN A 1 600 ? -31.588 -3.392 35.657 1.00 94.12 600 ASN A O 1
ATOM 4589 N N . VAL A 1 601 ? -31.391 -5.273 36.875 1.00 94.44 601 VAL A N 1
ATOM 4590 C CA . VAL A 1 601 ? -31.685 -4.673 38.189 1.00 94.44 601 VAL A CA 1
ATOM 4591 C C . VAL A 1 601 ? -30.445 -4.746 39.074 1.00 94.44 601 VAL A C 1
ATOM 4593 O O . VAL A 1 601 ? -29.892 -5.828 39.261 1.00 94.44 601 VAL A O 1
ATOM 4596 N N . TYR A 1 602 ? -30.030 -3.611 39.640 1.00 92.94 602 TYR A N 1
ATOM 4597 C CA . TYR A 1 602 ? -28.836 -3.484 40.478 1.00 92.94 602 TYR A CA 1
ATOM 4598 C C . TYR A 1 602 ? -29.218 -3.064 41.897 1.00 92.94 602 TYR A C 1
ATOM 4600 O O . TYR A 1 602 ? -29.716 -1.955 42.092 1.00 92.94 602 TYR A O 1
ATOM 4608 N N . HIS A 1 603 ? -28.968 -3.918 42.890 1.00 91.25 603 HIS A N 1
ATOM 4609 C CA . HIS A 1 603 ? -29.410 -3.685 44.266 1.00 91.25 603 HIS A CA 1
ATOM 4610 C C . HIS A 1 603 ? -28.414 -4.166 45.325 1.00 91.25 603 HIS A C 1
ATOM 4612 O O . HIS A 1 603 ? -27.586 -5.044 45.098 1.00 91.25 603 HIS A O 1
ATOM 4618 N N . ASP A 1 604 ? -28.551 -3.619 46.526 1.00 89.06 604 ASP A N 1
ATOM 4619 C CA . ASP A 1 604 ? -27.795 -3.952 47.736 1.00 89.06 604 ASP A CA 1
ATOM 4620 C C . ASP A 1 604 ? -28.708 -4.438 48.880 1.00 89.06 604 ASP A C 1
ATOM 4622 O O . ASP A 1 604 ? -28.286 -4.534 50.031 1.00 89.06 604 ASP A O 1
ATOM 4626 N N . CYS A 1 605 ? -29.968 -4.785 48.577 1.00 88.44 605 CYS A N 1
ATOM 4627 C CA . CYS A 1 605 ? -30.906 -5.331 49.563 1.00 88.44 605 CYS A CA 1
ATOM 4628 C C . CYS A 1 605 ? -30.278 -6.507 50.338 1.00 88.44 605 CYS A C 1
ATOM 4630 O O . CYS A 1 605 ? -29.858 -7.515 49.750 1.00 88.44 605 CYS A O 1
ATOM 4632 N N . ASN A 1 606 ? -30.225 -6.360 51.668 1.00 84.94 606 ASN A N 1
ATOM 4633 C CA . ASN A 1 606 ? -29.590 -7.295 52.600 1.00 84.94 606 ASN A CA 1
ATOM 4634 C C . ASN A 1 606 ? -28.147 -7.672 52.194 1.00 84.94 606 ASN A C 1
ATOM 4636 O O . ASN A 1 606 ? -27.762 -8.842 52.292 1.00 84.94 606 ASN A O 1
ATOM 4640 N N . ASP A 1 607 ? -27.364 -6.717 51.682 1.00 80.06 607 ASP A N 1
ATOM 4641 C CA . ASP A 1 607 ? -25.971 -6.928 51.289 1.00 80.06 607 ASP A CA 1
ATOM 4642 C C . ASP A 1 607 ? -24.997 -6.034 52.074 1.00 80.06 607 ASP A C 1
ATOM 4644 O O . ASP A 1 607 ? -25.091 -4.813 52.064 1.00 80.06 607 ASP A O 1
ATOM 4648 N N . GLU A 1 608 ? -24.030 -6.656 52.753 1.00 68.94 608 GLU A N 1
ATOM 4649 C CA . GLU A 1 608 ? -23.019 -5.975 53.578 1.00 68.94 608 GLU A CA 1
ATOM 4650 C C . GLU A 1 608 ? -21.714 -5.682 52.806 1.00 68.94 608 GLU A C 1
ATOM 4652 O O . GLU A 1 608 ? -20.781 -5.097 53.355 1.00 68.94 608 GLU A O 1
ATOM 4657 N N . LYS A 1 609 ? -21.609 -6.100 51.534 1.00 62.94 609 LYS A N 1
ATOM 4658 C CA . LYS A 1 609 ? -20.387 -5.963 50.718 1.00 62.94 609 LYS A CA 1
ATOM 4659 C C . LYS A 1 609 ? -20.422 -4.735 49.803 1.00 62.94 609 LYS A C 1
ATOM 4661 O O . LYS A 1 609 ? -20.489 -4.864 48.584 1.00 62.94 609 LYS A O 1
ATOM 4666 N N . THR A 1 610 ? -20.296 -3.543 50.373 1.00 65.56 610 THR A N 1
ATOM 4667 C CA . THR A 1 610 ? -20.036 -2.317 49.599 1.00 65.56 610 THR A CA 1
ATOM 4668 C C . THR A 1 610 ? -18.550 -2.281 49.201 1.00 65.56 610 THR A C 1
ATOM 4670 O O . THR A 1 610 ? -17.692 -2.554 50.044 1.00 65.56 610 THR A O 1
ATOM 4673 N N . PRO A 1 611 ? -18.197 -2.053 47.918 1.00 69.75 611 PRO A N 1
ATOM 4674 C CA . PRO A 1 611 ? -18.916 -1.223 46.943 1.00 69.75 611 PRO A CA 1
ATOM 4675 C C . PRO A 1 611 ? -19.648 -1.961 45.796 1.00 69.75 611 PRO A C 1
ATOM 4677 O O . PRO A 1 611 ? -20.070 -1.302 44.853 1.00 69.75 611 PRO A O 1
ATOM 4680 N N . CYS A 1 612 ? -19.792 -3.291 45.818 1.00 79.81 612 CYS A N 1
ATOM 4681 C CA . CYS A 1 612 ? -20.362 -4.038 44.685 1.00 79.81 612 CYS A CA 1
ATOM 4682 C C . CYS A 1 612 ? -21.867 -4.297 44.845 1.00 79.81 612 CYS A C 1
ATOM 4684 O O . CYS A 1 612 ? -22.285 -4.829 45.872 1.00 79.81 612 CYS A O 1
ATOM 4686 N N . LEU A 1 613 ? -22.662 -4.029 43.808 1.00 86.19 613 LEU A N 1
ATOM 4687 C CA . LEU A 1 613 ? -24.105 -4.301 43.794 1.00 86.19 613 LEU A CA 1
ATOM 4688 C C . LEU A 1 613 ? -24.396 -5.712 43.262 1.00 86.19 613 LEU A C 1
ATOM 4690 O O . LEU A 1 613 ? -23.694 -6.213 42.378 1.00 86.19 613 LEU A O 1
ATOM 4694 N N . LYS A 1 614 ? -25.448 -6.360 43.773 1.00 89.88 614 LYS A N 1
ATOM 4695 C CA . LYS A 1 614 ? -26.017 -7.565 43.152 1.00 89.88 614 LYS A CA 1
ATOM 4696 C C . LYS A 1 614 ? -26.741 -7.168 41.871 1.00 89.88 614 LYS A C 1
ATOM 4698 O O . LYS A 1 614 ? -27.418 -6.142 41.840 1.00 89.88 614 LYS A O 1
ATOM 4703 N N . LYS A 1 615 ? -26.596 -7.984 40.829 1.00 91.56 615 LYS A N 1
ATOM 4704 C CA . LYS A 1 615 ? -27.209 -7.793 39.513 1.00 91.56 615 LYS A CA 1
ATOM 4705 C C . LYS A 1 615 ? -27.935 -9.062 39.098 1.00 91.56 615 LYS A C 1
ATOM 4707 O O . LYS A 1 615 ? -27.310 -10.119 39.025 1.00 91.56 615 LYS A O 1
ATOM 4712 N N . PHE A 1 616 ? -29.204 -8.949 38.733 1.00 92.31 616 PHE A N 1
ATOM 4713 C CA . PHE A 1 616 ? -29.915 -9.991 37.991 1.00 92.31 616 PHE A CA 1
ATOM 4714 C C . PHE A 1 616 ? -30.642 -9.378 36.794 1.00 92.31 616 PHE A C 1
ATOM 4716 O O . PHE A 1 616 ? -30.830 -8.159 36.729 1.00 92.31 616 PHE A O 1
ATOM 4723 N N . SER A 1 617 ? -31.032 -10.234 35.853 1.00 92.50 617 SER A N 1
ATOM 4724 C CA . SER A 1 617 ? -31.549 -9.809 34.554 1.00 92.50 617 SER A CA 1
ATOM 4725 C C . SER A 1 617 ? -32.845 -10.543 34.217 1.00 92.50 617 SER A C 1
ATOM 4727 O O . SER A 1 617 ? -32.983 -11.730 34.517 1.00 92.50 617 SER A O 1
ATOM 4729 N N . ILE A 1 618 ? -33.789 -9.852 33.580 1.00 92.25 618 ILE A N 1
ATOM 4730 C CA . ILE A 1 618 ? -35.042 -10.411 33.065 1.00 92.25 618 ILE A CA 1
ATOM 4731 C C . ILE A 1 618 ? -35.110 -10.104 31.572 1.00 92.25 618 ILE A C 1
ATOM 4733 O O . ILE A 1 618 ? -35.132 -8.939 31.185 1.00 92.25 618 ILE A O 1
ATOM 4737 N N . ILE A 1 619 ? -35.167 -11.145 30.744 1.00 91.38 619 ILE A N 1
ATOM 4738 C CA . ILE A 1 619 ? -35.345 -11.007 29.295 1.00 91.38 619 ILE A CA 1
ATOM 4739 C C . ILE A 1 619 ? -36.834 -10.791 29.007 1.00 91.38 619 ILE A C 1
ATOM 4741 O O . ILE A 1 619 ? -37.687 -11.540 29.498 1.00 91.38 619 ILE A O 1
ATOM 4745 N N . LEU A 1 620 ? -37.148 -9.753 28.238 1.00 93.25 620 LEU A N 1
ATOM 4746 C CA . LEU A 1 620 ? -38.493 -9.449 27.773 1.00 93.25 620 LEU A CA 1
ATOM 4747 C C . LEU A 1 620 ? -38.825 -10.344 26.565 1.00 93.25 620 LEU A C 1
ATOM 4749 O O . LEU A 1 620 ? -38.014 -10.457 25.653 1.00 93.25 620 LEU A O 1
ATOM 4753 N N . PRO A 1 621 ? -40.019 -10.958 26.504 1.00 92.38 621 PRO A N 1
ATOM 4754 C CA . PRO A 1 621 ? -40.405 -11.757 25.344 1.00 92.38 621 PRO A CA 1
ATOM 4755 C C . PRO A 1 621 ? -40.619 -10.901 24.089 1.00 92.38 621 PRO A C 1
ATOM 4757 O O . PRO A 1 621 ? -41.296 -9.873 24.171 1.00 92.38 621 PRO A O 1
ATOM 4760 N N . ASP A 1 622 ? -40.232 -11.413 22.917 1.00 89.44 622 ASP A N 1
ATOM 4761 C CA . ASP A 1 622 ? -40.357 -10.762 21.597 1.00 89.44 622 ASP A CA 1
ATOM 4762 C C . ASP A 1 622 ? -41.774 -10.225 21.316 1.00 89.44 622 ASP A C 1
ATOM 4764 O O . ASP A 1 622 ? -41.971 -9.248 20.601 1.00 89.44 622 ASP A O 1
ATOM 4768 N N . SER A 1 623 ? -42.805 -10.826 21.922 1.00 92.62 623 SER A N 1
ATOM 4769 C CA . SER A 1 623 ? -44.204 -10.374 21.818 1.00 92.62 623 SER A CA 1
ATOM 4770 C C . SER A 1 623 ? -44.482 -8.953 22.350 1.00 92.62 623 SER A C 1
ATOM 4772 O O . SER A 1 623 ? -45.563 -8.408 22.075 1.00 92.62 623 SER A O 1
ATOM 4774 N N . TYR A 1 624 ? -43.540 -8.383 23.114 1.00 93.25 624 TYR A N 1
ATOM 4775 C CA . TYR A 1 624 ? -43.551 -7.018 23.653 1.00 93.25 624 TYR A CA 1
ATOM 4776 C C . TYR A 1 624 ? -42.655 -6.048 22.863 1.00 93.25 624 TYR A C 1
ATOM 4778 O O . TYR A 1 624 ? -42.643 -4.858 23.174 1.00 93.25 624 TYR A O 1
ATOM 4786 N N . VAL A 1 625 ? -41.966 -6.523 21.821 1.00 93.06 625 VAL A N 1
ATOM 4787 C CA . VAL A 1 625 ? -41.235 -5.682 20.868 1.00 93.06 625 VAL A CA 1
ATOM 4788 C C . VAL A 1 625 ? -42.217 -5.097 19.856 1.00 93.06 625 VAL A C 1
ATOM 4790 O O . VAL A 1 625 ? -43.076 -5.793 19.312 1.00 93.06 625 VAL A O 1
ATOM 4793 N N . SER A 1 626 ? -42.109 -3.793 19.617 1.00 93.56 626 SER A N 1
ATOM 4794 C CA . SER A 1 626 ? -42.964 -3.042 18.693 1.00 93.56 626 SER A CA 1
ATOM 4795 C C . SER A 1 626 ? -42.139 -2.466 17.547 1.00 93.56 626 SER A C 1
ATOM 4797 O O . SER A 1 626 ? -40.972 -2.135 17.725 1.00 93.56 626 SER A O 1
ATOM 4799 N N . LEU A 1 627 ? -42.739 -2.320 16.364 1.00 90.31 627 LEU A N 1
ATOM 4800 C CA . LEU A 1 627 ? -42.099 -1.631 15.240 1.00 90.31 627 LEU A CA 1
ATOM 4801 C C . LEU A 1 627 ? -42.269 -0.114 15.387 1.00 90.31 627 LEU A C 1
ATOM 4803 O O . LEU A 1 627 ? -43.377 0.375 15.590 1.00 90.31 627 LEU A O 1
ATOM 4807 N N . GLY A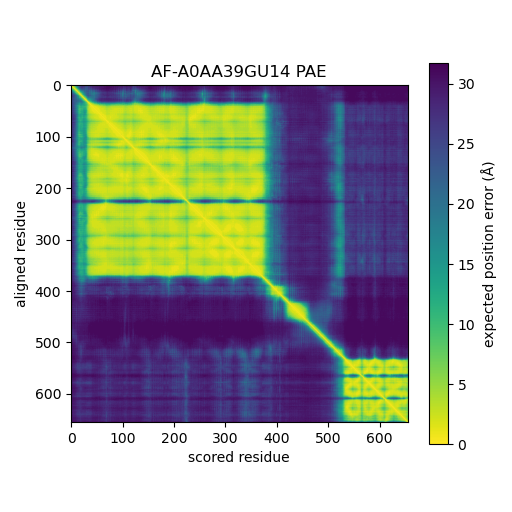 1 628 ? -41.181 0.631 15.211 1.00 89.44 628 GLY A N 1
ATOM 4808 C CA . GLY A 1 6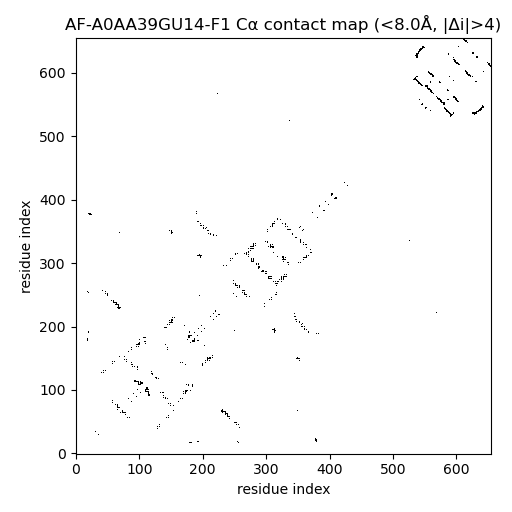28 ? -41.132 2.084 15.350 1.00 89.44 628 GLY A CA 1
ATOM 4809 C C . GLY A 1 628 ? -40.546 2.551 16.684 1.00 89.44 628 GLY A C 1
ATOM 4810 O O . GLY A 1 628 ? -40.192 1.758 17.547 1.00 89.44 628 GLY A O 1
ATOM 4811 N N . GLU A 1 629 ? -40.439 3.871 16.834 1.00 89.31 629 GLU A N 1
ATOM 4812 C CA . GLU A 1 629 ? -39.751 4.539 17.952 1.00 89.31 629 GLU A CA 1
ATOM 4813 C C . GLU A 1 629 ? -40.472 4.392 19.303 1.00 89.31 629 GLU A C 1
ATOM 4815 O O . GLU A 1 629 ? -39.868 4.561 20.361 1.00 89.31 629 GLU A O 1
ATOM 4820 N N . LYS A 1 630 ? -41.783 4.118 19.277 1.00 92.56 630 LYS A N 1
ATOM 4821 C CA . LYS A 1 630 ? -42.629 4.073 20.471 1.00 92.56 630 LYS A CA 1
ATOM 4822 C C . LYS A 1 630 ? -43.190 2.670 20.696 1.00 92.56 630 LYS A C 1
ATOM 4824 O O . LYS A 1 630 ? -43.848 2.155 19.790 1.00 92.56 630 LYS A O 1
ATOM 4829 N N . PRO A 1 631 ? -43.021 2.100 21.900 1.00 93.38 631 PRO A N 1
ATOM 4830 C CA . PRO A 1 631 ? -43.541 0.779 22.205 1.00 93.38 631 PRO A CA 1
ATOM 4831 C C . PRO A 1 631 ? -45.072 0.804 22.282 1.00 93.38 631 PRO A C 1
ATOM 4833 O O . PRO A 1 631 ? -45.664 1.644 22.961 1.00 93.38 631 PRO A O 1
ATOM 4836 N N . GLU A 1 632 ? -45.724 -0.133 21.595 1.00 93.19 632 GLU A N 1
ATOM 4837 C CA . GLU A 1 632 ? -47.182 -0.314 21.616 1.00 93.19 632 GLU A CA 1
ATOM 4838 C C . GLU A 1 632 ? -47.642 -1.097 22.851 1.00 93.19 632 GLU A C 1
ATOM 4840 O O . GLU A 1 632 ? -48.783 -0.967 23.301 1.00 93.19 632 GLU A O 1
ATOM 4845 N N . LYS A 1 633 ? -46.749 -1.923 23.405 1.00 93.69 633 LYS A N 1
ATOM 4846 C CA . LYS A 1 633 ? -46.989 -2.751 24.586 1.00 93.69 633 LYS A CA 1
ATOM 4847 C C . LYS A 1 633 ? -45.906 -2.504 25.624 1.00 93.69 633 LYS A C 1
ATOM 4849 O O . LYS A 1 633 ? -44.743 -2.310 25.292 1.00 93.69 633 LYS A O 1
ATOM 4854 N N . VAL A 1 634 ? -46.302 -2.571 26.891 1.00 95.81 634 VAL A N 1
ATOM 4855 C CA . VAL A 1 634 ? -45.394 -2.450 28.033 1.00 95.81 634 VAL A CA 1
ATOM 4856 C C . VAL A 1 634 ? -45.377 -3.781 28.769 1.00 95.81 634 VAL A C 1
ATOM 4858 O O . VAL A 1 634 ? -46.433 -4.264 29.185 1.00 95.81 634 VAL A O 1
ATOM 4861 N N . PHE A 1 635 ? -44.196 -4.371 28.926 1.00 96.69 635 PHE A N 1
ATOM 4862 C CA . PHE A 1 635 ? -44.002 -5.565 29.739 1.00 96.69 635 PHE A CA 1
ATOM 4863 C C . PHE A 1 635 ? -44.111 -5.201 31.225 1.00 96.69 635 PHE A C 1
ATOM 4865 O O . PHE A 1 635 ? -43.440 -4.285 31.699 1.00 96.69 635 PHE A O 1
ATOM 4872 N N . ASP A 1 636 ? -44.973 -5.894 31.965 1.00 96.00 636 ASP A N 1
ATOM 4873 C CA . ASP A 1 636 ? -45.121 -5.703 33.408 1.00 96.00 636 ASP A CA 1
ATOM 4874 C C . ASP A 1 636 ? -44.339 -6.799 34.139 1.00 96.00 636 ASP A C 1
ATOM 4876 O O . ASP A 1 636 ? -44.754 -7.958 34.166 1.00 96.00 636 ASP A O 1
ATOM 4880 N N . ALA A 1 637 ? -43.195 -6.430 34.716 1.00 93.12 637 ALA A N 1
ATOM 4881 C CA . ALA A 1 637 ? -42.359 -7.324 35.511 1.00 93.12 637 ALA A CA 1
ATOM 4882 C C . ALA A 1 637 ? -42.999 -7.678 36.871 1.00 93.12 637 ALA A C 1
ATOM 4884 O O . ALA A 1 637 ? -42.486 -8.538 37.589 1.00 93.12 637 ALA A O 1
ATOM 4885 N N . GLY A 1 638 ? -44.117 -7.034 37.228 1.00 93.75 638 GLY A N 1
ATOM 4886 C CA . GLY A 1 638 ? -44.828 -7.241 38.480 1.00 93.75 638 GLY A CA 1
ATOM 4887 C C . GLY A 1 638 ? -44.084 -6.682 39.691 1.00 93.75 638 GLY A C 1
ATOM 4888 O O . GLY A 1 638 ? -43.261 -5.768 39.587 1.00 93.75 638 GLY A O 1
ATOM 4889 N N . THR A 1 639 ? -44.399 -7.234 40.864 1.00 94.12 639 THR A N 1
ATOM 4890 C CA . THR A 1 639 ? -43.748 -6.881 42.131 1.00 94.12 639 THR A CA 1
ATOM 4891 C C . THR A 1 639 ? -42.662 -7.900 42.462 1.00 94.12 639 THR A C 1
ATOM 4893 O O . THR A 1 639 ? -42.967 -9.062 42.731 1.00 94.12 639 THR A O 1
ATOM 4896 N N . LEU A 1 640 ? -41.401 -7.467 42.483 1.00 93.50 640 LEU A N 1
ATOM 4897 C CA . LEU A 1 640 ? -40.235 -8.308 42.758 1.00 93.50 640 LEU A CA 1
ATOM 4898 C C . LEU A 1 640 ? -39.661 -7.983 44.138 1.00 93.50 640 LEU A C 1
ATOM 4900 O O . LEU A 1 640 ? -39.334 -6.831 44.415 1.00 93.50 640 LEU A O 1
ATOM 4904 N N . ASN A 1 641 ? -39.516 -8.991 45.002 1.00 92.81 641 ASN A N 1
ATOM 4905 C CA . ASN A 1 641 ? -38.888 -8.819 46.312 1.00 92.81 641 ASN A CA 1
ATOM 4906 C C . ASN A 1 641 ? -37.405 -9.227 46.258 1.00 92.81 641 ASN A C 1
ATOM 4908 O O . ASN A 1 641 ? -37.067 -10.387 46.030 1.00 92.81 641 ASN A O 1
ATOM 4912 N N . LEU A 1 642 ? -36.533 -8.238 46.441 1.00 92.25 642 LEU A N 1
ATOM 4913 C CA . LEU A 1 642 ? -35.077 -8.291 46.307 1.00 92.25 642 LEU A CA 1
ATOM 4914 C C . LEU A 1 642 ? -34.376 -9.015 47.470 1.00 92.25 642 LEU A C 1
ATOM 4916 O O . LEU A 1 642 ? -33.157 -9.172 47.450 1.00 92.25 642 LEU A O 1
ATOM 4920 N N . ASP A 1 643 ? -35.125 -9.435 48.494 1.00 88.25 643 ASP A N 1
ATOM 4921 C CA . ASP A 1 643 ? -34.646 -10.315 49.567 1.00 88.25 643 ASP A CA 1
ATOM 4922 C C . ASP A 1 643 ? -34.555 -11.795 49.133 1.00 88.25 643 ASP A C 1
ATOM 4924 O O . ASP A 1 643 ? -33.899 -12.599 49.804 1.00 88.25 643 ASP A O 1
ATOM 4928 N N . GLY A 1 644 ? -35.187 -12.154 48.010 1.00 83.50 644 GLY A N 1
ATOM 4929 C CA . GLY A 1 644 ? -35.128 -13.476 47.396 1.00 83.50 644 GLY A CA 1
ATOM 4930 C C . GLY A 1 644 ? -33.804 -13.769 46.682 1.00 83.50 644 GLY A C 1
ATOM 4931 O O . GLY A 1 644 ? -32.927 -12.919 46.559 1.00 83.50 644 GLY A O 1
ATOM 4932 N N . ARG A 1 645 ? -33.650 -15.007 46.191 1.00 81.88 645 ARG A N 1
ATOM 4933 C CA . ARG A 1 645 ? -32.538 -15.398 45.306 1.00 81.88 645 ARG A CA 1
ATOM 4934 C C . ARG A 1 645 ? -33.037 -15.548 43.876 1.00 81.88 645 ARG A C 1
ATOM 4936 O O . ARG A 1 645 ? -33.950 -16.338 43.637 1.00 81.88 645 ARG A O 1
ATOM 4943 N N . PHE A 1 646 ? -32.392 -14.860 42.940 1.00 87.12 646 PHE A N 1
ATOM 4944 C CA . PHE A 1 646 ? -32.717 -14.920 41.516 1.00 87.12 646 PHE A CA 1
ATOM 4945 C C . PHE A 1 646 ? -31.713 -15.792 40.752 1.00 87.12 646 PHE A C 1
ATOM 4947 O O . PHE A 1 646 ? -30.526 -15.856 41.079 1.00 87.12 646 PHE A O 1
ATOM 4954 N N . SER A 1 647 ? -32.193 -16.510 39.734 1.00 80.12 647 SER A N 1
ATOM 4955 C CA . SER A 1 647 ? -31.331 -17.318 38.865 1.00 80.12 647 SER A CA 1
ATOM 4956 C C . SER A 1 647 ? -30.437 -16.410 38.018 1.00 80.12 647 SER A C 1
ATOM 4958 O O . SER A 1 647 ? -30.928 -15.449 37.436 1.00 80.12 647 SER A O 1
ATOM 4960 N N . GLY A 1 648 ? -29.142 -16.723 37.923 1.00 79.12 648 GLY A N 1
ATOM 4961 C CA . GLY A 1 648 ? -28.183 -15.919 37.152 1.00 79.12 648 GLY A CA 1
ATOM 4962 C C . GLY A 1 648 ? -27.727 -14.624 37.837 1.00 79.12 648 GLY A C 1
ATOM 4963 O O . GLY A 1 648 ? -27.128 -13.778 37.180 1.00 79.12 648 GLY A O 1
ATOM 4964 N N . GLU A 1 649 ? -27.985 -14.462 39.140 1.00 85.50 649 GLU A N 1
ATOM 4965 C CA . GLU A 1 649 ? -27.495 -13.316 39.913 1.00 85.50 649 GLU A CA 1
ATOM 4966 C C . GLU A 1 649 ? -25.954 -13.270 39.930 1.00 85.50 649 GLU A C 1
ATOM 4968 O O . GLU A 1 649 ? -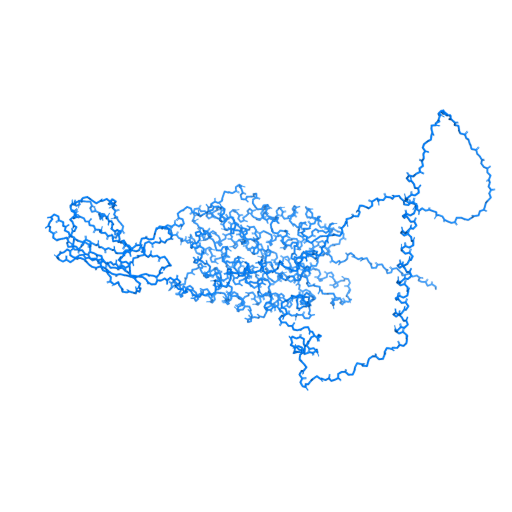25.275 -14.247 40.257 1.00 85.50 649 GLU A O 1
ATOM 4973 N N . SER A 1 650 ? -25.402 -12.110 39.584 1.00 86.50 650 SER A N 1
ATOM 4974 C CA . SER A 1 650 ? -23.971 -11.801 39.567 1.00 86.50 650 SER A CA 1
ATOM 4975 C C . SER A 1 650 ? -23.685 -10.551 40.407 1.00 86.50 650 SER A C 1
ATOM 4977 O O . SER A 1 650 ? -24.584 -9.976 41.022 1.00 86.50 650 SER A O 1
ATOM 4979 N N . ARG A 1 651 ? -22.417 -10.135 40.481 1.00 84.56 651 ARG A N 1
ATOM 4980 C CA . ARG A 1 651 ? -22.011 -8.907 41.172 1.00 84.56 651 ARG A CA 1
ATOM 4981 C C . ARG A 1 651 ? -21.344 -7.942 40.214 1.00 84.56 651 ARG A C 1
ATOM 4983 O O . ARG A 1 651 ? -20.426 -8.336 39.500 1.00 84.56 651 ARG A O 1
ATOM 4990 N N . ASP A 1 652 ? -21.761 -6.686 40.283 1.00 80.31 652 ASP A N 1
ATOM 4991 C CA . ASP A 1 652 ? -21.170 -5.588 39.533 1.00 80.31 652 ASP A CA 1
ATOM 4992 C C . ASP A 1 652 ? -20.451 -4.628 40.491 1.00 80.31 652 ASP A C 1
ATOM 4994 O O . ASP A 1 652 ? -21.051 -4.079 41.416 1.00 80.31 652 ASP A O 1
ATOM 4998 N N . CYS A 1 653 ? -19.142 -4.478 40.294 1.00 76.25 653 CYS A N 1
ATOM 4999 C CA . CYS A 1 653 ? -18.247 -3.674 41.131 1.00 76.25 653 CYS A CA 1
ATOM 5000 C C . CYS A 1 653 ? -17.704 -2.429 40.409 1.00 76.25 653 CYS A C 1
ATOM 5002 O O . CYS A 1 653 ? -16.849 -1.743 40.966 1.00 76.25 653 CYS A O 1
ATOM 5004 N N . LEU A 1 654 ? -18.110 -2.188 39.157 1.00 58.31 654 LEU A N 1
ATOM 5005 C CA . LEU A 1 654 ? -17.537 -1.158 38.277 1.00 58.31 654 LEU A CA 1
ATOM 5006 C C . LEU A 1 654 ? -18.577 -0.128 37.803 1.00 58.31 654 LEU A C 1
ATOM 5008 O O . LEU A 1 654 ? -18.280 0.656 36.904 1.00 58.31 654 LEU A O 1
ATOM 5012 N N . ASN A 1 655 ? -19.780 -0.166 38.380 1.00 48.59 655 ASN A N 1
ATOM 5013 C CA . ASN A 1 655 ? -20.942 0.608 37.938 1.00 48.59 655 ASN A CA 1
ATOM 5014 C C . ASN A 1 655 ? -20.881 2.086 38.335 1.00 48.59 655 ASN A C 1
ATOM 5016 O O . ASN A 1 655 ? -20.470 2.376 39.483 1.00 48.59 655 ASN A O 1
#

Radius of gyration: 37.58 Å; Cα contacts (8 Å, |Δi|>4): 1084; chains: 1; bounding box: 90×87×117 Å